Protein AF-A0A6I5WVP0-F1 (afdb_monomer_lite)

Foldseek 3Di:
DEEEEAEQPQAFPVDRVGGLQQQDFLLGGVSLLVLLLSVVLPHQEYEYADPDCDVNNVVSQVVSVLSNHHYYYDNFLLVLL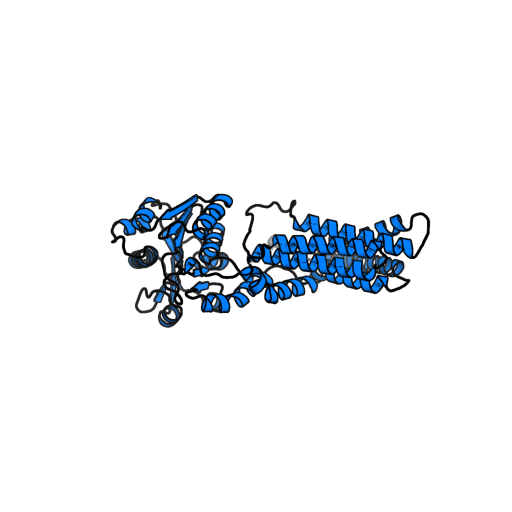VVFDQQYKYKYFARQKAAHSVLVCVFQPPHWEFEWEFPVVCVVLPFDDQDDGIGGLGITIDGSNLSNVSNVDDRPDDNRVVSVNSCVVVVTHYTYDDVVCVVQLNIGGRRHNVSSVVSRLSLLCVLLVPDQAQAPLSVVLSVCCSVCSVVCSNVVPQLVVLLVVLVVLLVVLLVCLVVVNLLSSLLSLLVSLSSNSNSVSSCVSVSPPPPDDDPPPPPNVVVLVVSLQSQLQSQLSLQCVLDVDDCSSVVSSVLSCLLVVLLVVLCVVVVPDRCNNHSSRSNNVSNVLSVLSVDSCSVVVSVVSSVVSVVVSVVVVVVVVPPDPPDPDPDDDDDDDDDDD

Structure (mmCIF, N/CA/C/O backbone):
data_AF-A0A6I5WVP0-F1
#
_entry.id   AF-A0A6I5WVP0-F1
#
loop_
_atom_site.group_PDB
_atom_site.id
_atom_site.type_symbol
_atom_site.label_atom_id
_atom_site.label_alt_id
_atom_site.label_comp_id
_atom_site.label_asym_id
_atom_site.label_entity_id
_atom_site.label_seq_id
_atom_site.pdbx_PDB_ins_code
_atom_site.Cartn_x
_atom_site.Cartn_y
_atom_site.Cartn_z
_atom_site.occupancy
_atom_site.B_iso_or_equiv
_atom_site.auth_seq_id
_atom_site.auth_comp_id
_atom_site.auth_asym_id
_atom_site.auth_atom_id
_atom_site.pdbx_PDB_model_num
ATOM 1 N N . MET A 1 1 ? -26.499 1.924 6.825 1.00 93.44 1 MET A N 1
ATOM 2 C CA . MET A 1 1 ? -25.214 2.556 6.434 1.00 93.44 1 MET A CA 1
ATOM 3 C C . MET A 1 1 ? -24.085 1.832 7.164 1.00 93.44 1 MET A C 1
ATOM 5 O O . MET A 1 1 ? -24.353 1.264 8.217 1.00 93.44 1 MET A O 1
ATOM 9 N N . ARG A 1 2 ? -22.856 1.800 6.628 1.00 95.81 2 ARG A N 1
ATOM 10 C CA . ARG A 1 2 ? -21.699 1.214 7.335 1.00 95.81 2 ARG A CA 1
ATOM 11 C C . ARG A 1 2 ? -20.909 2.282 8.081 1.00 95.81 2 ARG A C 1
ATOM 13 O O . ARG A 1 2 ? -20.538 3.299 7.494 1.00 95.81 2 ARG A O 1
ATOM 20 N N . VAL A 1 3 ? -20.646 2.021 9.354 1.00 97.69 3 VAL A N 1
ATOM 21 C CA . VAL A 1 3 ? -19.904 2.885 10.271 1.00 97.69 3 VAL A CA 1
ATOM 22 C C . VAL A 1 3 ? -18.664 2.140 10.746 1.00 97.69 3 VAL A C 1
ATOM 24 O O . VAL A 1 3 ? -18.764 0.982 11.140 1.00 97.69 3 VAL A O 1
ATOM 27 N N . ALA A 1 4 ? -17.508 2.793 10.734 1.00 97.81 4 ALA A N 1
ATOM 28 C CA . ALA A 1 4 ? -16.299 2.280 11.366 1.00 97.81 4 ALA A CA 1
ATOM 29 C C . ALA A 1 4 ? -16.059 2.971 12.710 1.00 97.81 4 ALA A C 1
ATOM 31 O O . ALA A 1 4 ? -16.216 4.187 12.808 1.00 97.81 4 ALA A O 1
ATOM 32 N N . LEU A 1 5 ? -15.649 2.205 13.716 1.00 97.94 5 LEU A N 1
ATOM 33 C CA . LEU A 1 5 ? -15.142 2.690 14.993 1.00 97.94 5 LEU A CA 1
ATOM 34 C C . LEU A 1 5 ? -13.651 2.365 15.080 1.00 97.94 5 LEU A C 1
ATOM 36 O O . LEU A 1 5 ? -13.268 1.192 15.078 1.00 97.94 5 LEU A O 1
ATOM 40 N N . LEU A 1 6 ? -12.837 3.414 15.130 1.00 97.31 6 LEU A N 1
ATOM 41 C CA . LEU A 1 6 ? -11.384 3.365 15.282 1.00 97.31 6 LEU A CA 1
ATOM 42 C C . LEU A 1 6 ? -11.000 3.883 16.670 1.00 97.31 6 LEU A C 1
ATOM 44 O O . LEU A 1 6 ? -11.773 4.625 17.274 1.00 97.31 6 LEU A O 1
ATOM 48 N N . SER A 1 7 ? -9.816 3.527 17.165 1.00 95.44 7 SER A N 1
ATOM 49 C CA . SER A 1 7 ? -9.331 3.959 18.481 1.00 95.44 7 SER A CA 1
ATOM 50 C C . SER A 1 7 ? -7.871 4.384 18.440 1.00 95.44 7 SER A C 1
ATOM 52 O O . SER A 1 7 ? -7.063 3.780 17.737 1.00 95.44 7 SER A O 1
ATOM 54 N N . THR A 1 8 ? -7.566 5.419 19.219 1.00 94.94 8 THR A N 1
ATOM 55 C CA . THR A 1 8 ? -6.221 5.859 19.600 1.00 94.94 8 THR A CA 1
ATOM 56 C C . THR A 1 8 ? -6.177 6.160 21.106 1.00 94.94 8 THR A C 1
ATOM 58 O O . THR A 1 8 ? -5.589 7.159 21.513 1.00 94.94 8 THR A O 1
ATOM 61 N N . LEU A 1 9 ? -6.884 5.369 21.919 1.00 92.00 9 LEU A N 1
ATOM 62 C CA . LEU A 1 9 ? -6.968 5.526 23.378 1.00 92.00 9 LEU A CA 1
ATOM 63 C C . LEU A 1 9 ? -5.981 4.622 24.119 1.00 92.00 9 LEU A C 1
ATOM 65 O O . LEU A 1 9 ? -5.554 4.943 25.224 1.00 92.00 9 LEU A O 1
ATOM 69 N N . GLU A 1 10 ? -5.634 3.463 23.552 1.00 91.69 10 GLU A N 1
ATOM 70 C CA . GLU A 1 10 ? -4.751 2.534 24.250 1.00 91.69 10 GLU A CA 1
ATOM 71 C C . GLU A 1 10 ? -3.298 3.002 24.160 1.00 91.69 10 GLU A C 1
ATOM 73 O O . GLU A 1 10 ? -2.837 3.333 23.067 1.00 91.69 10 GLU A O 1
ATOM 78 N N . PRO A 1 11 ? -2.533 2.980 25.262 1.00 91.56 11 PRO A N 1
ATOM 79 C CA . PRO A 1 11 ? -1.112 3.283 25.211 1.00 91.56 11 PRO A CA 1
ATOM 80 C C . PRO A 1 11 ? -0.329 2.204 24.449 1.00 91.56 11 PRO A C 1
ATOM 82 O O . PRO A 1 11 ? -0.696 1.017 24.414 1.00 91.56 11 PRO A O 1
ATOM 85 N N . SER A 1 12 ? 0.786 2.623 23.854 1.00 91.88 12 SER A N 1
ATOM 86 C CA . SER A 1 12 ? 1.823 1.728 23.353 1.00 91.88 12 SER A CA 1
ATOM 87 C C . SER A 1 12 ? 2.457 0.955 24.513 1.00 91.88 12 SER A C 1
ATOM 89 O O . SER A 1 12 ? 2.585 1.457 25.629 1.00 91.88 12 SER A O 1
ATOM 91 N N . ALA A 1 13 ? 2.878 -0.279 24.247 1.00 88.19 13 ALA A N 1
ATOM 92 C CA . ALA A 1 13 ? 3.563 -1.126 25.217 1.00 88.19 13 ALA A CA 1
ATOM 93 C C . ALA A 1 13 ? 4.951 -0.584 25.604 1.00 88.19 13 ALA A C 1
ATOM 95 O O . ALA A 1 13 ? 5.424 -0.874 26.701 1.00 88.19 13 ALA A O 1
ATOM 96 N N . ASP A 1 14 ? 5.583 0.195 24.719 1.00 86.25 14 ASP A N 1
ATOM 97 C CA . ASP A 1 14 ? 6.927 0.750 24.935 1.00 86.25 14 ASP A CA 1
ATOM 98 C C . ASP A 1 14 ? 6.891 2.140 25.602 1.00 86.25 14 ASP A C 1
ATOM 100 O O . ASP A 1 14 ? 7.826 2.509 26.310 1.00 86.25 14 ASP A O 1
ATOM 104 N N . ASP A 1 15 ? 5.818 2.910 25.385 1.00 86.69 15 ASP A N 1
ATOM 105 C CA . ASP A 1 15 ? 5.655 4.273 25.901 1.00 86.69 15 ASP A CA 1
ATOM 106 C C . ASP A 1 15 ? 4.179 4.591 26.178 1.00 86.69 15 ASP A C 1
ATOM 108 O O . ASP A 1 15 ? 3.358 4.668 25.262 1.00 86.69 15 ASP A O 1
ATOM 112 N N . ALA A 1 16 ? 3.857 4.842 27.448 1.00 85.19 16 ALA A N 1
ATOM 113 C CA . ALA A 1 16 ? 2.502 5.159 27.886 1.00 85.19 16 ALA A CA 1
ATOM 114 C C . ALA A 1 16 ? 1.978 6.503 27.351 1.00 85.19 16 ALA A C 1
ATOM 116 O O . ALA A 1 16 ? 0.766 6.702 27.317 1.00 85.19 16 ALA A O 1
ATOM 117 N N . ALA A 1 17 ? 2.860 7.421 26.941 1.00 84.88 17 ALA A N 1
ATOM 118 C CA . ALA A 1 17 ? 2.462 8.708 26.374 1.00 84.88 17 ALA A CA 1
ATOM 119 C C . ALA A 1 17 ? 2.071 8.613 24.892 1.00 84.88 17 ALA A C 1
ATOM 121 O O . ALA A 1 17 ? 1.370 9.489 24.382 1.00 84.88 17 ALA A O 1
ATOM 122 N N . THR A 1 18 ? 2.513 7.562 24.198 1.00 86.56 18 THR A N 1
ATOM 123 C CA . THR A 1 18 ? 2.248 7.367 22.774 1.00 86.56 18 THR A CA 1
ATOM 124 C C . THR A 1 18 ? 1.044 6.443 22.593 1.00 86.56 18 THR A C 1
ATOM 126 O O . THR A 1 18 ? 1.124 5.267 22.955 1.00 86.56 18 THR A O 1
ATOM 129 N N . PRO A 1 19 ? -0.064 6.907 21.990 1.00 91.81 19 PRO A N 1
ATOM 130 C CA . PRO A 1 19 ? -1.186 6.032 21.691 1.00 91.81 19 PRO A CA 1
ATOM 131 C C . PRO A 1 19 ? -0.807 4.976 20.652 1.00 91.81 19 PRO A C 1
ATOM 133 O O . PRO A 1 19 ? -0.180 5.272 19.632 1.00 91.81 19 PRO A O 1
ATOM 136 N N . ARG A 1 20 ? -1.238 3.738 20.881 1.00 92.69 20 ARG A N 1
ATOM 137 C CA . ARG A 1 20 ? -0.937 2.571 20.052 1.00 92.69 20 ARG A CA 1
ATOM 138 C C . ARG A 1 20 ? -1.386 2.764 18.607 1.00 92.69 20 ARG A C 1
ATOM 140 O O . ARG A 1 20 ? -0.621 2.474 17.693 1.00 92.69 20 ARG A O 1
ATOM 147 N N . GLY A 1 21 ? -2.572 3.323 18.382 1.00 91.06 21 GLY A N 1
ATOM 148 C CA . GLY A 1 21 ? -3.085 3.609 17.044 1.00 91.06 21 GLY A CA 1
ATOM 149 C C . GLY A 1 21 ? -2.209 4.581 16.247 1.00 91.06 21 GLY A C 1
ATOM 150 O O . GLY A 1 21 ? -2.272 4.585 15.017 1.00 91.06 21 GLY A O 1
ATOM 151 N N . LEU A 1 22 ? -1.352 5.361 16.918 1.00 92.19 22 LEU A N 1
ATOM 152 C CA . LEU A 1 22 ? -0.423 6.305 16.293 1.00 92.19 22 LEU A CA 1
ATOM 153 C C . LEU A 1 22 ? 0.964 5.710 15.995 1.00 92.19 22 LEU A C 1
ATOM 155 O O . LEU A 1 22 ? 1.767 6.377 15.338 1.00 92.19 22 LEU A O 1
ATOM 159 N N . LEU A 1 23 ? 1.245 4.465 16.405 1.00 92.38 23 LEU A N 1
ATOM 160 C CA . LEU A 1 23 ? 2.463 3.753 16.001 1.00 92.38 23 LEU A CA 1
ATOM 161 C C . LEU A 1 23 ? 2.543 3.656 14.475 1.00 92.38 23 LEU A C 1
ATOM 163 O O . LEU A 1 23 ? 1.519 3.559 13.792 1.00 92.38 23 LEU A O 1
ATOM 167 N N . ARG A 1 24 ? 3.761 3.686 13.928 1.00 89.25 24 ARG A N 1
ATOM 168 C CA . ARG A 1 24 ? 3.980 3.782 12.481 1.00 89.25 24 ARG A CA 1
ATOM 169 C C . ARG A 1 24 ? 4.336 2.438 11.861 1.00 89.25 24 ARG A C 1
ATOM 171 O O . ARG A 1 24 ? 5.257 1.763 12.296 1.00 89.25 24 ARG A O 1
ATOM 178 N N . LEU A 1 25 ? 3.652 2.106 10.772 1.00 87.38 25 LEU A N 1
ATOM 179 C CA . LEU A 1 25 ? 3.958 0.975 9.900 1.00 87.38 25 LEU A CA 1
ATOM 180 C C . LEU A 1 25 ? 4.004 1.483 8.457 1.00 87.38 25 LEU A C 1
ATOM 182 O O . LEU A 1 25 ? 3.025 2.056 7.975 1.00 87.38 25 LEU A O 1
ATOM 186 N N . GLY A 1 26 ? 5.125 1.318 7.752 1.00 79.12 26 GLY A N 1
ATOM 187 C CA . GLY A 1 26 ? 5.235 1.796 6.372 1.00 79.12 26 GLY A CA 1
ATOM 188 C C . GLY A 1 26 ? 5.100 3.320 6.252 1.00 79.12 26 GLY A C 1
ATOM 189 O O . GLY A 1 26 ? 4.499 3.820 5.301 1.00 79.12 26 GLY A O 1
ATOM 190 N N . GLY A 1 27 ? 5.602 4.067 7.241 1.00 78.75 27 GLY A N 1
ATOM 191 C CA . GLY A 1 27 ? 5.575 5.535 7.270 1.00 78.75 27 GLY A CA 1
ATOM 192 C C . GLY A 1 27 ? 4.222 6.188 7.581 1.00 78.75 27 GLY A C 1
ATOM 193 O O . GLY A 1 27 ? 4.155 7.418 7.610 1.00 78.75 27 GLY A O 1
ATOM 194 N N . ARG A 1 28 ? 3.159 5.414 7.839 1.00 84.56 28 ARG A N 1
ATOM 195 C CA . ARG A 1 28 ? 1.844 5.915 8.285 1.00 84.56 28 ARG A CA 1
ATOM 196 C C . ARG A 1 28 ? 1.437 5.300 9.617 1.00 84.56 28 ARG A C 1
ATOM 198 O O . ARG A 1 28 ? 1.885 4.204 9.946 1.00 84.56 28 ARG A O 1
ATOM 205 N N . SER A 1 29 ? 0.597 6.004 10.371 1.00 90.81 29 SER A N 1
ATOM 206 C CA . SER A 1 29 ? 0.031 5.483 11.616 1.00 90.81 29 SER A CA 1
ATOM 207 C C . SER A 1 29 ? -0.859 4.258 11.365 1.00 90.81 29 SER A C 1
ATOM 209 O O . SER A 1 29 ? -1.493 4.138 10.311 1.00 90.81 29 SER A O 1
ATOM 211 N N . ILE A 1 30 ? -0.934 3.337 12.327 1.00 93.31 30 ILE A N 1
ATOM 212 C CA . ILE A 1 30 ? -1.810 2.158 12.240 1.00 93.31 30 ILE A CA 1
ATOM 213 C C . ILE A 1 30 ? -3.267 2.575 12.041 1.00 93.31 30 ILE A C 1
ATOM 215 O O . ILE A 1 30 ? -3.955 2.011 11.191 1.00 93.31 30 ILE A O 1
ATOM 219 N N . VAL A 1 31 ? -3.732 3.601 12.752 1.00 94.50 31 VAL A N 1
ATOM 220 C CA . VAL A 1 31 ? -5.098 4.116 12.612 1.00 94.50 31 VAL A CA 1
ATOM 221 C C . VAL A 1 31 ? -5.376 4.627 11.190 1.00 94.50 31 VAL A C 1
ATOM 223 O O . VAL A 1 31 ? -6.489 4.482 10.685 1.00 94.50 31 VAL A O 1
ATOM 226 N N . HIS A 1 32 ? -4.363 5.126 10.472 1.00 92.25 32 HIS A N 1
ATOM 227 C CA . HIS A 1 32 ? -4.503 5.477 9.059 1.00 92.25 32 HIS A CA 1
ATOM 228 C C . HIS A 1 32 ? -4.671 4.234 8.169 1.00 92.25 32 HIS A C 1
ATOM 230 O O . HIS A 1 32 ? -5.450 4.260 7.209 1.00 92.25 32 HIS A O 1
ATOM 236 N N . HIS A 1 33 ? -3.981 3.130 8.472 1.00 90.81 33 HIS A N 1
ATOM 237 C CA . HIS A 1 33 ? -4.212 1.849 7.791 1.00 90.81 33 HIS A CA 1
ATOM 238 C C . HIS A 1 33 ? -5.616 1.310 8.075 1.00 90.81 33 HIS A C 1
ATOM 240 O O . HIS A 1 33 ? -6.294 0.851 7.155 1.00 90.81 33 HIS A O 1
ATOM 246 N N . GLN A 1 34 ? -6.096 1.432 9.313 1.00 94.94 34 GLN A N 1
ATOM 247 C CA . GLN A 1 34 ? -7.457 1.044 9.690 1.00 94.94 34 GLN A CA 1
ATOM 248 C C . GLN A 1 34 ? -8.522 1.907 9.006 1.00 94.94 34 GLN A C 1
ATOM 250 O O . GLN A 1 34 ? -9.534 1.377 8.545 1.00 94.94 34 GLN A O 1
ATOM 255 N N . LEU A 1 35 ? -8.287 3.215 8.866 1.00 94.81 35 LEU A N 1
ATOM 256 C CA . LEU A 1 35 ? -9.143 4.111 8.090 1.00 94.81 35 LEU A CA 1
ATOM 257 C C . LEU A 1 35 ? -9.207 3.669 6.625 1.00 94.81 35 LEU A C 1
ATOM 259 O O . LEU A 1 35 ? -10.295 3.492 6.080 1.00 94.81 35 LEU A O 1
ATOM 263 N N . ALA A 1 36 ? -8.054 3.434 5.995 1.00 90.38 36 ALA A N 1
ATOM 264 C CA . ALA A 1 36 ? -8.000 2.966 4.613 1.00 90.38 36 ALA A CA 1
ATOM 265 C C . ALA A 1 36 ? -8.739 1.628 4.438 1.00 90.38 36 ALA A C 1
ATOM 267 O O . ALA A 1 36 ? -9.481 1.452 3.468 1.00 90.38 36 ALA A O 1
ATOM 268 N N . ALA A 1 37 ? -8.595 0.709 5.397 1.00 91.25 37 ALA A N 1
ATOM 269 C CA . ALA A 1 37 ? -9.306 -0.560 5.378 1.00 91.25 37 ALA A CA 1
ATOM 270 C C . ALA A 1 37 ? -10.821 -0.386 5.550 1.00 91.25 37 ALA A C 1
ATOM 272 O O . ALA A 1 37 ? -11.601 -0.994 4.819 1.00 91.25 37 ALA A O 1
ATOM 273 N N . SER A 1 38 ? -11.242 0.498 6.452 1.00 94.69 38 SER A N 1
ATOM 274 C CA . SER A 1 38 ? -12.649 0.833 6.692 1.00 94.69 38 SER A CA 1
ATOM 275 C C . SER A 1 38 ? -13.325 1.405 5.446 1.00 94.69 38 SER A C 1
ATOM 277 O O . SER A 1 38 ? -14.414 0.968 5.070 1.00 94.69 38 SER A O 1
ATOM 279 N N . LEU A 1 39 ? -12.654 2.331 4.757 1.00 92.75 39 LEU A N 1
ATOM 280 C CA . LEU A 1 39 ? -13.130 2.912 3.501 1.00 92.75 39 LEU A CA 1
ATOM 281 C C . LEU A 1 39 ? -13.209 1.857 2.389 1.00 92.75 39 LEU A C 1
ATOM 283 O O . LEU A 1 39 ? -14.201 1.793 1.667 1.00 92.75 39 LEU A O 1
ATOM 287 N N . ALA A 1 40 ? -12.213 0.968 2.286 1.00 89.44 40 ALA A N 1
ATOM 288 C CA . ALA A 1 40 ? -12.233 -0.142 1.330 1.00 89.44 40 ALA A CA 1
ATOM 289 C C . ALA A 1 40 ? -13.368 -1.150 1.601 1.00 89.44 40 ALA A C 1
ATOM 291 O O . ALA A 1 40 ? -13.872 -1.778 0.671 1.00 89.44 40 ALA A O 1
ATOM 292 N N . LEU A 1 41 ? -13.803 -1.278 2.858 1.00 91.31 41 LEU A N 1
ATOM 293 C CA . LEU A 1 41 ? -14.969 -2.066 3.269 1.00 91.31 41 LEU A CA 1
ATOM 294 C C . LEU A 1 41 ? -16.302 -1.316 3.074 1.00 91.31 41 LEU A C 1
ATOM 296 O O . LEU A 1 41 ? -17.365 -1.855 3.397 1.00 91.31 41 LEU A O 1
ATOM 300 N N . GLY A 1 42 ? -16.270 -0.102 2.518 1.00 91.19 42 GLY A N 1
ATOM 301 C CA . GLY A 1 42 ? -17.446 0.704 2.202 1.00 91.19 42 GLY A CA 1
ATOM 302 C C . GLY A 1 42 ? -18.054 1.416 3.408 1.00 91.19 42 GLY A C 1
ATOM 303 O O . GLY A 1 42 ? -19.268 1.595 3.442 1.00 91.19 42 GLY A O 1
ATOM 304 N N . CYS A 1 43 ? -17.256 1.767 4.421 1.00 95.12 43 CYS A N 1
ATOM 305 C CA . CYS A 1 43 ? -17.732 2.607 5.521 1.00 95.12 43 CYS A CA 1
ATOM 306 C C . CYS A 1 43 ? -17.910 4.056 5.046 1.00 95.12 43 CYS A C 1
ATOM 308 O O . CYS A 1 43 ? -16.974 4.663 4.533 1.00 95.12 43 CYS A O 1
ATOM 310 N N . GLU A 1 44 ? -19.104 4.610 5.250 1.00 95.56 44 GLU A N 1
ATOM 311 C CA . GLU A 1 44 ? -19.479 5.984 4.863 1.00 95.56 44 GLU A CA 1
ATOM 312 C C . GLU A 1 44 ? -19.330 6.971 6.034 1.00 95.56 44 GLU A C 1
ATOM 314 O O . GLU A 1 44 ? -19.312 8.195 5.866 1.00 95.56 44 GLU A O 1
ATOM 319 N N . ARG A 1 45 ? -19.222 6.436 7.252 1.00 97.00 45 ARG A N 1
ATOM 320 C CA . ARG A 1 45 ? -18.958 7.192 8.474 1.00 97.00 45 ARG A CA 1
ATOM 321 C C . ARG A 1 45 ? -17.851 6.528 9.268 1.00 97.00 45 ARG A C 1
ATOM 323 O O . ARG A 1 45 ? -17.838 5.309 9.421 1.00 97.00 45 ARG A O 1
ATOM 330 N N . VAL A 1 46 ? -16.963 7.343 9.811 1.00 97.75 46 VAL A N 1
ATOM 331 C CA . VAL A 1 46 ? -15.878 6.923 10.688 1.00 97.75 46 VAL A CA 1
ATOM 332 C C . VAL A 1 46 ? -15.992 7.694 11.996 1.00 97.75 46 VAL A C 1
ATOM 334 O O . VAL A 1 46 ? -16.070 8.921 12.000 1.00 97.75 46 VAL A O 1
ATOM 337 N N . ILE A 1 47 ? -16.019 6.961 13.100 1.00 97.56 47 ILE A N 1
ATOM 338 C CA . ILE A 1 47 ? -15.964 7.484 14.459 1.00 97.56 47 ILE A CA 1
ATOM 339 C C . ILE A 1 47 ? -14.588 7.110 15.008 1.00 97.56 47 ILE A C 1
ATOM 341 O O . ILE A 1 47 ? -14.230 5.934 15.031 1.00 97.56 47 ILE A O 1
ATOM 345 N N . CYS A 1 48 ? -13.804 8.099 15.416 1.00 97.00 48 CYS A N 1
ATOM 346 C CA . CYS A 1 48 ? -12.484 7.902 16.000 1.00 97.00 48 CYS A CA 1
ATOM 347 C C . CYS A 1 48 ? -12.537 8.188 17.499 1.00 97.00 48 CYS A C 1
ATOM 349 O O . CYS A 1 48 ? -12.890 9.295 17.911 1.00 97.00 48 CYS A O 1
ATOM 351 N N . LEU A 1 49 ? -12.172 7.188 18.298 1.00 96.25 49 LEU A N 1
ATOM 352 C CA . LEU A 1 49 ? -12.004 7.311 19.735 1.00 96.25 49 LEU A CA 1
ATOM 353 C C . LEU A 1 49 ? -10.644 7.927 20.048 1.00 96.25 49 LEU A C 1
ATOM 355 O O . LEU A 1 49 ? -9.622 7.294 19.791 1.00 96.25 49 LEU A O 1
ATOM 359 N N . ALA A 1 50 ? -10.631 9.156 20.558 1.00 93.62 50 ALA A N 1
ATOM 360 C CA . ALA A 1 50 ? -9.405 9.873 20.900 1.00 93.62 50 ALA A CA 1
ATOM 361 C C . ALA A 1 50 ? -9.646 10.886 22.029 1.00 93.62 50 ALA A C 1
ATOM 363 O O . ALA A 1 50 ? -10.692 11.535 22.064 1.00 93.62 50 ALA A O 1
ATOM 364 N N . ASP A 1 51 ? -8.640 11.091 22.885 1.00 87.38 51 ASP A N 1
ATOM 365 C CA . ASP A 1 51 ? -8.669 12.084 23.976 1.00 87.38 51 ASP A CA 1
ATOM 366 C C . ASP A 1 51 ? -8.576 13.541 23.480 1.00 87.38 51 ASP A C 1
ATOM 368 O O . ASP A 1 51 ? -8.697 14.495 24.248 1.00 87.38 51 ASP A O 1
ATOM 372 N N . GLY A 1 52 ? -8.363 13.738 22.178 1.00 85.25 52 GLY A N 1
ATOM 373 C CA . GLY A 1 52 ? -8.292 15.052 21.559 1.00 85.25 52 GLY A CA 1
ATOM 374 C C . GLY A 1 52 ? -8.125 14.985 20.045 1.00 85.25 52 GLY A C 1
ATOM 375 O O . GLY A 1 52 ? -8.314 13.948 19.413 1.00 85.25 52 GLY A O 1
ATOM 376 N N . LEU A 1 53 ? -7.738 16.120 19.461 1.00 85.25 53 LEU A N 1
ATOM 377 C CA . LEU A 1 53 ? -7.488 16.289 18.027 1.00 85.25 53 LEU A CA 1
ATOM 378 C C . LEU A 1 53 ? -5.997 16.574 17.769 1.00 85.25 53 LEU A C 1
ATOM 380 O O . LEU A 1 53 ? -5.647 17.680 17.348 1.00 85.25 53 LEU A O 1
ATOM 384 N N . PRO A 1 54 ? -5.082 15.620 18.037 1.00 85.44 54 PRO A N 1
ATOM 385 C CA . PRO A 1 54 ? -3.694 15.778 17.625 1.00 85.44 54 PRO A CA 1
ATOM 386 C C . PRO A 1 54 ? -3.608 15.858 16.093 1.00 85.44 54 PRO A C 1
ATOM 388 O O . PRO A 1 54 ? -4.504 15.401 15.378 1.00 85.44 54 PRO A O 1
ATOM 391 N N . GLY A 1 55 ? -2.505 16.405 15.573 1.00 87.06 55 GLY A N 1
ATOM 392 C CA . GLY A 1 55 ? -2.328 16.626 14.130 1.00 87.06 55 GLY A CA 1
ATOM 393 C C . GLY A 1 55 ? -2.566 15.378 13.267 1.00 87.06 55 GLY A C 1
ATOM 394 O O . GLY A 1 55 ? -3.125 15.485 12.177 1.00 87.06 55 GLY A O 1
ATOM 395 N N . GLU A 1 56 ? -2.228 14.189 13.774 1.00 87.38 56 GLU A N 1
ATOM 396 C CA . GLU A 1 56 ? -2.498 12.922 13.086 1.00 87.38 56 GLU A CA 1
ATOM 397 C C . GLU A 1 56 ? -4.009 12.644 12.969 1.00 87.38 56 GLU A C 1
ATOM 399 O O . GLU A 1 56 ? -4.471 12.280 11.894 1.00 87.38 56 GLU A O 1
ATOM 404 N N . VAL A 1 57 ? -4.819 12.901 14.000 1.00 90.31 57 VAL A N 1
ATOM 405 C CA . VAL A 1 57 ? -6.281 12.709 13.935 1.00 90.31 57 VAL A CA 1
ATOM 406 C C . VAL A 1 57 ? -6.936 13.715 12.981 1.00 90.31 57 VAL A C 1
ATOM 408 O O . VAL A 1 57 ? -7.832 13.349 12.222 1.00 90.31 57 VAL A O 1
ATOM 411 N N . ILE A 1 58 ? -6.441 14.955 12.927 1.00 91.75 58 ILE A N 1
ATOM 412 C CA . ILE A 1 58 ? -6.877 15.947 11.923 1.00 91.75 58 ILE A CA 1
ATOM 413 C C . ILE A 1 58 ? -6.548 15.451 10.505 1.00 91.75 58 ILE A C 1
ATOM 415 O O . ILE A 1 58 ? -7.349 15.578 9.577 1.00 91.75 58 ILE A O 1
ATOM 419 N N . SER A 1 59 ? -5.380 14.829 10.324 1.00 90.06 59 SER A N 1
ATOM 420 C CA . SER A 1 59 ? -4.999 14.239 9.039 1.00 90.06 59 SER A CA 1
ATOM 421 C C . SER A 1 59 ? -5.933 13.095 8.616 1.00 90.06 59 SER A C 1
ATOM 423 O O . SER A 1 59 ? -6.280 13.003 7.434 1.00 90.06 59 SER A O 1
ATOM 425 N N . LEU A 1 60 ? -6.407 12.283 9.573 1.00 91.06 60 LEU A N 1
ATOM 426 C CA . LEU A 1 60 ? -7.398 11.228 9.336 1.00 91.06 60 LEU A CA 1
ATOM 427 C C . LEU A 1 60 ? -8.736 11.817 8.900 1.00 91.06 60 LEU A C 1
ATOM 429 O O . LEU A 1 60 ? -9.330 11.312 7.949 1.00 91.06 60 LEU A O 1
ATOM 433 N N . GLN A 1 61 ? -9.177 12.901 9.545 1.00 92.75 61 GLN A N 1
ATOM 434 C CA . GLN A 1 61 ? -10.396 13.607 9.162 1.00 92.75 61 GLN A CA 1
ATOM 435 C C . GLN A 1 61 ? -10.335 14.034 7.693 1.00 92.75 61 GLN A C 1
ATOM 437 O O . GLN A 1 61 ? -11.187 13.643 6.896 1.00 92.75 61 GLN A O 1
ATOM 442 N N . HIS A 1 62 ? -9.280 14.750 7.298 1.00 90.94 62 HIS A N 1
ATOM 443 C CA . HIS A 1 62 ? -9.110 15.171 5.907 1.00 90.94 62 HIS A CA 1
ATOM 444 C C . HIS A 1 62 ? -8.963 13.993 4.936 1.00 90.94 62 HIS A C 1
ATOM 446 O O . HIS A 1 62 ? -9.332 14.104 3.767 1.00 90.94 62 HIS A O 1
ATOM 452 N N . ALA A 1 63 ? -8.389 12.867 5.366 1.00 87.00 63 ALA A N 1
ATOM 453 C CA . ALA A 1 63 ? -8.307 11.662 4.544 1.00 87.00 63 ALA A CA 1
ATOM 454 C C . ALA A 1 63 ? -9.681 11.010 4.327 1.00 87.00 63 ALA A C 1
ATOM 456 O O . ALA A 1 63 ? -9.998 10.642 3.196 1.00 87.00 63 ALA A O 1
ATOM 457 N N . ALA A 1 64 ? -10.505 10.919 5.371 1.00 90.38 64 ALA A N 1
ATOM 458 C CA . ALA A 1 64 ? -11.866 10.399 5.292 1.00 90.38 64 ALA A CA 1
ATOM 459 C C . ALA A 1 64 ? -12.769 11.291 4.422 1.00 90.38 64 ALA A C 1
ATOM 461 O O . ALA A 1 64 ? -13.437 10.793 3.517 1.00 90.38 64 ALA A O 1
ATOM 462 N N . GLU A 1 65 ? -12.719 12.610 4.626 1.00 91.12 65 GLU A N 1
ATOM 463 C CA . GLU A 1 65 ? -13.523 13.585 3.877 1.00 91.12 65 GLU A CA 1
ATOM 464 C C . GLU A 1 65 ? -13.169 13.598 2.385 1.00 91.12 65 GLU A C 1
ATOM 466 O O . GLU A 1 65 ? -14.060 13.604 1.535 1.00 91.12 65 GLU A O 1
ATOM 471 N N . ARG A 1 66 ? -11.876 13.512 2.037 1.00 87.31 66 ARG A N 1
ATOM 472 C CA . ARG A 1 66 ? -11.434 13.362 0.637 1.00 87.31 66 ARG A CA 1
ATOM 473 C C . ARG A 1 66 ? -11.953 12.083 -0.017 1.00 87.31 66 ARG A C 1
ATOM 475 O O . ARG A 1 66 ? -12.117 12.057 -1.233 1.00 87.31 66 ARG A O 1
ATOM 482 N N . ALA A 1 67 ? -12.195 11.036 0.767 1.00 82.69 67 ALA A N 1
ATOM 483 C CA . ALA A 1 67 ? -12.789 9.789 0.298 1.00 82.69 67 ALA A CA 1
ATOM 484 C C . ALA A 1 67 ? -14.332 9.821 0.279 1.00 82.69 67 ALA A C 1
ATOM 486 O O . ALA A 1 67 ? -14.951 8.817 -0.066 1.00 82.69 67 ALA A O 1
ATOM 487 N N . GLY A 1 68 ? -14.956 10.950 0.637 1.00 87.75 68 GLY A N 1
ATOM 488 C CA . GLY A 1 68 ? -16.409 11.113 0.681 1.00 87.75 68 GLY A CA 1
ATOM 489 C C . GLY A 1 68 ? -17.076 10.545 1.937 1.00 87.75 68 GLY A C 1
ATOM 490 O O . GLY A 1 68 ? -18.302 10.472 1.981 1.00 87.75 68 GLY A O 1
ATOM 491 N N . ALA A 1 69 ? -16.303 10.148 2.953 1.00 92.94 69 ALA A N 1
ATOM 492 C CA . ALA A 1 69 ? -16.827 9.661 4.224 1.00 92.94 69 ALA A CA 1
ATOM 493 C C . ALA A 1 69 ? -16.901 10.784 5.268 1.00 92.94 69 ALA A C 1
ATOM 495 O O . ALA A 1 69 ? -16.047 11.668 5.327 1.00 92.94 69 ALA A O 1
ATOM 496 N N . SER A 1 70 ? -17.909 10.721 6.138 1.00 96.12 70 SER A N 1
ATOM 497 C CA . SER A 1 70 ? -17.992 11.599 7.313 1.00 96.12 70 SER A CA 1
ATOM 498 C C . SER A 1 70 ? -17.057 11.115 8.425 1.00 96.12 70 SER A C 1
ATOM 500 O O . SER A 1 70 ? -16.954 9.910 8.657 1.00 96.12 70 SER A O 1
ATOM 502 N N . PHE A 1 71 ? -16.399 12.035 9.131 1.00 96.19 71 PHE A N 1
ATOM 503 C CA . PHE A 1 71 ? -15.476 11.717 10.224 1.00 96.19 71 PHE A CA 1
ATOM 504 C C . PHE A 1 71 ? -15.867 12.467 11.496 1.00 96.19 71 PHE A C 1
ATOM 506 O O . PHE A 1 71 ? -16.173 13.657 11.447 1.00 96.19 71 PHE A O 1
ATOM 513 N N . GLN A 1 72 ? -15.884 11.770 12.629 1.00 95.69 72 GLN A N 1
ATOM 514 C CA . GLN A 1 72 ? -16.233 12.341 13.928 1.00 95.69 72 GLN A CA 1
ATOM 515 C C . GLN A 1 72 ? -15.287 11.818 15.001 1.00 95.69 72 GLN A C 1
ATOM 517 O O . GLN A 1 72 ? -14.937 10.640 14.997 1.00 95.69 72 GLN A O 1
ATOM 522 N N . VAL A 1 73 ? -14.892 12.689 15.924 1.00 95.56 73 VAL A N 1
ATOM 523 C CA . VAL A 1 73 ? -14.001 12.348 17.037 1.00 95.56 73 VAL A CA 1
ATOM 524 C C . VAL A 1 73 ? -14.782 12.422 18.338 1.00 95.56 73 VAL A C 1
ATOM 526 O O . VAL A 1 73 ? -15.530 13.374 18.554 1.00 95.56 73 VAL A O 1
ATOM 529 N N . THR A 1 74 ? -14.612 11.427 19.202 1.00 93.94 74 THR A N 1
ATOM 530 C CA . THR A 1 74 ? -15.166 11.433 20.558 1.00 93.94 74 THR A CA 1
ATOM 531 C C . THR A 1 74 ? -14.267 10.651 21.507 1.00 93.94 74 THR A C 1
ATOM 533 O O . THR A 1 74 ? -13.656 9.683 21.087 1.00 93.94 74 THR A O 1
ATOM 536 N N . GLY A 1 75 ? -14.190 11.031 22.780 1.00 87.94 75 GLY A N 1
ATOM 537 C CA . GLY A 1 75 ? -13.541 10.215 23.817 1.00 87.94 75 GLY A CA 1
ATOM 538 C C . GLY A 1 75 ? -14.513 9.286 24.555 1.00 87.94 75 GLY A C 1
ATOM 539 O O . GLY A 1 75 ? -14.086 8.391 25.272 1.00 87.94 75 GLY A O 1
ATOM 540 N N . ASP A 1 76 ? -15.824 9.482 24.381 1.00 87.94 76 ASP A N 1
ATOM 541 C CA . ASP A 1 76 ? -16.855 8.851 25.212 1.00 87.94 76 ASP A CA 1
ATOM 542 C C . ASP A 1 76 ? -17.657 7.800 24.429 1.00 87.94 76 ASP A C 1
ATOM 544 O O . ASP A 1 76 ? -18.227 8.081 23.366 1.00 87.94 76 ASP A O 1
ATOM 548 N N . GLY A 1 77 ? -17.768 6.594 24.992 1.00 89.75 77 GLY A N 1
ATOM 549 C CA . GLY A 1 77 ? -18.612 5.518 24.471 1.00 89.75 77 GLY A CA 1
ATOM 550 C C . GLY A 1 77 ? -20.096 5.896 24.377 1.00 89.75 77 GLY A C 1
ATOM 551 O O . GLY A 1 77 ? -20.785 5.458 23.454 1.00 89.75 77 GLY A O 1
ATOM 552 N N . ARG A 1 78 ? -20.599 6.770 25.256 1.00 93.06 78 ARG A N 1
ATOM 553 C CA . ARG A 1 78 ? -21.989 7.254 25.196 1.00 93.06 78 ARG A CA 1
ATOM 554 C C . ARG A 1 78 ? -22.246 8.103 23.962 1.00 93.06 78 ARG A C 1
ATOM 556 O O . ARG A 1 78 ? -23.315 8.012 23.365 1.00 93.06 78 ARG A O 1
ATOM 563 N N . ALA A 1 79 ? -21.263 8.897 23.549 1.00 92.94 79 ALA A N 1
ATOM 564 C CA . ALA A 1 79 ? -21.353 9.641 22.302 1.00 92.94 79 ALA A CA 1
ATOM 565 C C . ALA A 1 79 ? -21.374 8.680 21.105 1.00 92.94 79 ALA A C 1
ATOM 567 O O . ALA A 1 79 ? -22.188 8.861 20.206 1.00 92.94 79 ALA A O 1
ATOM 568 N N . VAL A 1 80 ? -20.579 7.600 21.117 1.00 94.38 80 VAL A N 1
ATOM 569 C CA . VAL A 1 80 ? -20.645 6.563 20.066 1.00 94.38 80 VAL A CA 1
ATOM 570 C C . VAL A 1 80 ? -22.066 6.005 19.930 1.00 94.38 80 VAL A C 1
ATOM 572 O O . VAL A 1 80 ? -22.575 5.915 18.812 1.00 94.38 80 VAL A O 1
ATOM 575 N N . ALA A 1 81 ? -22.743 5.708 21.045 1.00 94.44 81 ALA A N 1
ATOM 576 C CA . ALA A 1 81 ? -24.129 5.230 21.039 1.00 94.44 81 ALA A CA 1
ATOM 577 C C . ALA A 1 81 ? -25.118 6.211 20.378 1.00 94.44 81 ALA A C 1
ATOM 579 O O . ALA A 1 81 ? -26.101 5.777 19.784 1.00 94.44 81 ALA A O 1
ATOM 580 N N . GLN A 1 82 ? -24.866 7.522 20.454 1.00 93.81 82 GLN A N 1
ATOM 581 C CA . GLN A 1 82 ? -25.709 8.554 19.832 1.00 93.81 82 GLN A CA 1
ATOM 582 C C . GLN A 1 82 ? -25.431 8.730 18.332 1.00 93.81 82 GLN A C 1
ATOM 584 O O . GLN A 1 82 ? -26.305 9.162 17.579 1.00 93.81 82 GLN A O 1
ATOM 589 N N . LEU A 1 83 ? -24.214 8.409 17.889 1.00 94.75 83 LEU A N 1
ATOM 590 C CA . LEU A 1 83 ? -23.759 8.599 16.509 1.00 94.75 83 LEU A CA 1
ATOM 591 C C . LEU A 1 83 ? -24.076 7.413 15.586 1.00 94.75 83 LEU A C 1
ATOM 593 O O . LEU A 1 83 ? -24.101 7.570 14.356 1.00 94.75 83 LEU A O 1
ATOM 597 N N . VAL A 1 84 ? -24.312 6.238 16.173 1.00 96.12 84 VAL A N 1
ATOM 598 C CA . VAL A 1 84 ? -24.645 4.991 15.477 1.00 96.12 84 VAL A CA 1
ATOM 599 C C . VAL A 1 84 ? -26.153 4.759 15.536 1.00 96.12 84 VAL A C 1
ATOM 601 O O . VAL A 1 84 ? -26.734 4.646 16.612 1.00 96.12 84 VAL A O 1
ATOM 604 N N . LYS A 1 85 ? -26.812 4.661 14.377 1.00 95.62 85 LYS A N 1
ATOM 605 C CA . LYS A 1 85 ? -28.252 4.374 14.320 1.00 95.62 85 LYS A CA 1
ATOM 606 C C . LYS A 1 85 ? -28.522 2.875 14.510 1.00 95.62 85 LYS A C 1
ATOM 608 O O . LYS A 1 85 ? -27.676 2.055 14.157 1.00 95.62 85 LYS A O 1
ATOM 613 N N . PRO A 1 86 ? -29.722 2.474 14.971 1.00 94.19 86 PRO A N 1
ATOM 614 C CA . PRO A 1 86 ? -30.065 1.059 15.142 1.00 94.19 86 PRO A CA 1
ATOM 615 C C . PRO A 1 86 ? -29.910 0.198 13.876 1.00 94.19 86 PRO A C 1
ATOM 617 O O . PRO A 1 86 ? -29.475 -0.952 13.979 1.00 94.19 86 PRO A O 1
ATOM 620 N N . ASP A 1 87 ? -30.219 0.778 12.710 1.00 94.44 87 ASP A N 1
ATOM 621 C CA . ASP A 1 87 ? -30.135 0.141 11.383 1.00 94.44 87 ASP A CA 1
ATOM 622 C C . ASP A 1 87 ? -28.743 0.241 10.736 1.00 94.44 87 ASP A C 1
ATOM 624 O O . ASP A 1 87 ? -28.525 -0.242 9.620 1.00 94.44 87 ASP A O 1
ATOM 628 N N . ASP A 1 88 ? -27.791 0.895 11.405 1.00 95.81 88 ASP A N 1
ATOM 629 C CA . ASP A 1 88 ? -26.418 0.950 10.926 1.00 95.81 88 ASP A CA 1
ATOM 630 C C . ASP A 1 88 ? -25.708 -0.387 11.143 1.00 95.81 88 ASP A C 1
ATOM 632 O O . ASP A 1 88 ? -26.095 -1.238 11.944 1.00 95.81 88 ASP A O 1
ATOM 636 N N . GLU A 1 89 ? -24.626 -0.572 10.406 1.00 96.31 89 GLU A N 1
ATOM 637 C CA . GLU A 1 89 ? -23.707 -1.680 10.573 1.00 96.31 89 GLU A CA 1
ATOM 638 C C . GLU A 1 89 ? -22.380 -1.135 11.080 1.00 96.31 89 GLU A C 1
ATOM 640 O O . GLU A 1 89 ? -21.742 -0.336 10.397 1.00 96.31 89 GLU A O 1
ATOM 645 N N . LEU A 1 90 ? -21.974 -1.558 12.275 1.00 97.44 90 LEU A N 1
ATOM 646 C CA . LEU A 1 90 ? -20.778 -1.063 12.940 1.00 97.44 90 LEU A CA 1
ATOM 647 C C . LEU A 1 90 ? -19.629 -2.062 12.784 1.00 97.44 90 LEU A C 1
ATOM 649 O O . LEU A 1 90 ? -19.732 -3.211 13.218 1.00 97.44 90 LEU A O 1
ATOM 653 N N . LEU A 1 91 ? -18.529 -1.614 12.183 1.00 97.62 91 LEU A N 1
ATOM 654 C CA . LEU A 1 91 ? -17.243 -2.298 12.190 1.00 97.62 91 LEU A CA 1
ATOM 655 C C . LEU A 1 91 ? -16.359 -1.676 13.268 1.00 97.62 91 LEU A C 1
ATOM 657 O O . LEU A 1 91 ? -16.040 -0.495 13.199 1.00 97.62 91 LEU A O 1
ATOM 661 N N . VAL A 1 92 ? -15.954 -2.467 14.251 1.00 97.69 92 VAL A N 1
ATOM 662 C CA . VAL A 1 92 ? -15.114 -2.033 15.368 1.00 97.69 92 VAL A CA 1
ATOM 663 C C . VAL A 1 92 ? -13.733 -2.640 15.210 1.00 97.69 92 VAL A C 1
ATOM 665 O O . VAL A 1 92 ? -13.608 -3.867 15.171 1.00 97.69 92 VAL A O 1
ATOM 668 N N . PHE A 1 93 ? -12.717 -1.785 15.138 1.00 97.75 93 PHE A N 1
ATOM 669 C CA . PHE A 1 93 ? -11.313 -2.175 15.093 1.00 97.75 93 PHE A CA 1
ATOM 670 C C . PHE A 1 93 ? -10.686 -1.991 16.475 1.00 97.75 93 PHE A C 1
ATOM 672 O O . PHE A 1 93 ? -10.844 -0.944 17.101 1.00 97.75 93 PHE A O 1
ATOM 679 N N . ALA A 1 94 ? -9.953 -2.999 16.940 1.00 96.25 94 ALA A N 1
ATOM 680 C CA . ALA A 1 94 ? -9.096 -2.872 18.106 1.00 96.25 94 ALA A CA 1
ATOM 681 C C . ALA A 1 94 ? -7.956 -1.894 17.833 1.00 96.25 94 ALA A C 1
ATOM 683 O O . ALA A 1 94 ? -7.434 -1.810 16.716 1.00 96.25 94 ALA A O 1
ATOM 684 N N . ASP A 1 95 ? -7.558 -1.179 18.877 1.00 94.69 95 ASP A N 1
ATOM 685 C CA . ASP A 1 95 ? -6.452 -0.239 18.819 1.00 94.69 95 ASP A CA 1
ATOM 686 C C . ASP A 1 95 ? -5.156 -0.979 18.443 1.00 94.69 95 ASP A C 1
ATOM 688 O O . ASP A 1 95 ? -4.779 -1.969 19.077 1.00 94.69 95 ASP A O 1
ATOM 692 N N . GLY A 1 96 ? -4.499 -0.550 17.364 1.00 93.81 96 GLY A N 1
ATOM 693 C CA . GLY A 1 96 ? -3.297 -1.207 16.843 1.00 93.81 96 GLY A CA 1
ATOM 694 C C . GLY A 1 96 ? -3.527 -2.403 15.901 1.00 93.81 96 GLY A C 1
ATOM 695 O O . GLY A 1 96 ? -2.554 -3.029 15.479 1.00 93.81 96 GLY A O 1
ATOM 696 N N . LEU A 1 97 ? -4.768 -2.757 15.541 1.00 95.75 97 LEU A N 1
ATOM 697 C CA . LEU A 1 97 ? -5.027 -3.856 14.598 1.00 95.75 97 LEU A CA 1
ATOM 698 C C . LEU A 1 97 ? -4.677 -3.473 13.151 1.00 95.75 97 LEU A C 1
ATOM 700 O O . LEU A 1 97 ? -5.255 -2.544 12.589 1.00 95.75 97 LEU A O 1
ATOM 704 N N . ILE A 1 98 ? -3.846 -4.281 12.499 1.00 93.38 98 ILE A N 1
ATOM 705 C CA . ILE A 1 98 ? -3.659 -4.290 11.048 1.00 93.38 98 ILE A CA 1
ATOM 706 C C . ILE A 1 98 ? -4.422 -5.476 10.462 1.00 93.38 98 ILE A C 1
ATOM 708 O O . ILE A 1 98 ? -4.104 -6.633 10.737 1.00 93.38 98 ILE A O 1
ATOM 712 N N . ALA A 1 99 ? -5.418 -5.181 9.627 1.00 92.06 99 ALA A N 1
ATOM 713 C CA . ALA A 1 99 ? -6.206 -6.180 8.918 1.00 92.06 99 ALA A CA 1
ATOM 714 C C . ALA A 1 99 ? -6.401 -5.770 7.453 1.00 92.06 99 ALA A C 1
ATOM 716 O O . ALA A 1 99 ? -6.894 -4.680 7.160 1.00 92.06 99 ALA A O 1
ATOM 717 N N . SER A 1 100 ? -6.029 -6.655 6.524 1.00 87.88 100 SER A N 1
ATOM 718 C CA . SER A 1 100 ? -6.275 -6.411 5.094 1.00 87.88 100 SER A CA 1
ATOM 719 C C . SER A 1 100 ? -7.781 -6.449 4.771 1.00 87.88 100 SER A C 1
ATOM 721 O O . SER A 1 100 ? -8.475 -7.353 5.251 1.00 87.88 100 SER A O 1
ATOM 723 N N . PRO A 1 101 ? -8.315 -5.529 3.944 1.00 88.50 101 PRO A N 1
ATOM 724 C CA . PRO A 1 101 ? -9.736 -5.512 3.574 1.00 88.50 101 PRO A CA 1
ATOM 725 C C . PRO A 1 101 ? -10.217 -6.827 2.955 1.00 88.50 101 PRO A C 1
ATOM 727 O O . PRO A 1 101 ? -11.348 -7.254 3.186 1.00 88.50 101 PRO A O 1
ATOM 730 N N . GLU A 1 102 ? -9.350 -7.493 2.193 1.00 87.00 102 GLU A N 1
ATOM 731 C CA . GLU A 1 102 ? -9.614 -8.790 1.578 1.00 87.00 102 GLU A CA 1
ATOM 732 C C . GLU A 1 102 ? -9.757 -9.899 2.631 1.00 87.00 102 GLU A C 1
ATOM 734 O O . GLU A 1 102 ? -10.639 -10.751 2.520 1.00 87.00 102 GLU A O 1
ATOM 739 N N . ALA A 1 103 ? -8.936 -9.884 3.686 1.00 89.75 103 ALA A N 1
ATOM 740 C CA . ALA A 1 103 ? -9.076 -10.826 4.795 1.00 89.75 103 ALA A CA 1
ATOM 741 C C . ALA A 1 103 ? -10.377 -10.586 5.571 1.00 89.75 103 ALA A C 1
ATOM 743 O O . ALA A 1 103 ? -11.092 -11.538 5.887 1.00 89.75 103 ALA A O 1
ATOM 744 N N . VAL A 1 104 ? -10.718 -9.321 5.832 1.00 92.12 104 VAL A N 1
ATOM 745 C CA . VAL A 1 104 ? -11.959 -8.961 6.531 1.00 92.12 104 VAL A CA 1
ATOM 746 C C . VAL A 1 104 ? -13.189 -9.405 5.742 1.00 92.12 104 VAL A C 1
ATOM 748 O O . VAL A 1 104 ? -14.089 -10.034 6.306 1.00 92.12 104 VAL A O 1
ATOM 751 N N . SER A 1 105 ? -13.226 -9.124 4.437 1.00 90.62 105 SER A N 1
ATOM 752 C CA . SER A 1 105 ? -14.343 -9.522 3.576 1.00 90.62 105 SER A CA 1
ATOM 753 C C . SER A 1 105 ? -14.458 -11.041 3.450 1.00 90.62 105 SER A C 1
ATOM 755 O O . SER A 1 105 ? -15.570 -11.562 3.467 1.00 90.62 105 SER A O 1
ATOM 757 N N . THR A 1 106 ? -13.338 -11.767 3.427 1.00 90.50 106 THR A N 1
ATOM 758 C CA . THR A 1 106 ? -13.334 -13.238 3.407 1.00 90.50 106 THR A CA 1
ATOM 759 C C . THR A 1 106 ? -13.898 -13.836 4.702 1.00 90.50 106 THR A C 1
ATOM 761 O O . THR A 1 106 ? -14.656 -14.803 4.651 1.00 90.50 106 THR A O 1
ATOM 764 N N . LEU A 1 107 ? -13.564 -13.270 5.868 1.00 91.88 107 LEU A N 1
ATOM 765 C CA . LEU A 1 107 ? -13.970 -13.821 7.169 1.00 91.88 107 LEU A CA 1
ATOM 766 C C . LEU A 1 107 ? -15.402 -13.463 7.567 1.00 91.88 107 LEU A C 1
ATOM 768 O O . LEU A 1 107 ? -16.184 -14.329 7.973 1.00 91.88 107 LEU A O 1
ATOM 772 N N . LEU A 1 108 ? -15.743 -12.178 7.490 1.00 91.00 108 LEU A N 1
ATOM 773 C CA . LEU A 1 108 ? -17.024 -11.664 7.975 1.00 91.00 108 LEU A CA 1
ATOM 774 C C . LEU A 1 108 ? -18.057 -11.546 6.849 1.00 91.00 108 LEU A C 1
ATOM 776 O O . LEU A 1 108 ? -19.263 -11.599 7.107 1.00 91.00 108 LEU A O 1
ATOM 780 N N . GLY A 1 109 ? -17.615 -11.446 5.591 1.00 85.62 109 GLY A N 1
ATOM 781 C CA . GLY A 1 109 ? -18.505 -11.290 4.444 1.00 85.62 109 GLY A CA 1
ATOM 782 C C . GLY A 1 109 ? -19.423 -10.089 4.627 1.00 85.62 109 GLY A C 1
ATOM 783 O O . GLY A 1 109 ? -18.963 -8.993 4.926 1.00 85.62 109 GLY A O 1
ATOM 784 N N . GLY A 1 110 ? -20.729 -10.313 4.469 1.00 84.06 110 GLY A N 1
ATOM 785 C CA . GLY A 1 110 ? -21.787 -9.340 4.747 1.00 84.06 110 GLY A CA 1
ATOM 786 C C . GLY A 1 110 ? -22.442 -9.472 6.132 1.00 84.06 110 GLY A C 1
ATOM 787 O O . GLY A 1 110 ? -23.447 -8.816 6.387 1.00 84.06 110 GLY A O 1
ATOM 788 N N . ARG A 1 111 ? -21.951 -10.360 7.006 1.00 90.38 111 ARG A N 1
ATOM 789 C CA . ARG A 1 111 ? -22.674 -10.815 8.206 1.00 90.38 111 ARG A CA 1
ATOM 790 C C . ARG A 1 111 ? -22.035 -10.282 9.484 1.00 90.38 111 ARG A C 1
ATOM 792 O O . ARG A 1 111 ? -20.819 -10.139 9.558 1.00 90.38 111 ARG A O 1
ATOM 799 N N . SER A 1 112 ? -22.847 -10.065 10.518 1.00 94.69 112 SER A N 1
ATOM 800 C CA . SER A 1 112 ? -22.330 -9.772 11.856 1.00 94.69 112 SER A CA 1
ATOM 801 C C . SER A 1 112 ? -21.488 -10.935 12.384 1.00 94.69 112 SER A C 1
ATOM 803 O O . SER A 1 112 ? -21.840 -12.106 12.201 1.00 94.69 112 SER A O 1
ATOM 805 N N . GLY A 1 113 ? -20.383 -10.607 13.042 1.00 96.62 113 GLY A N 1
ATOM 806 C CA . GLY A 1 113 ? -19.484 -11.580 13.634 1.00 96.62 113 GLY A CA 1
ATOM 807 C C . GLY A 1 113 ? -18.385 -10.939 14.475 1.00 96.62 113 GLY A C 1
ATOM 808 O O . GLY A 1 113 ? -17.951 -9.823 14.197 1.00 96.62 113 GLY A O 1
ATOM 809 N N . VAL A 1 114 ? -17.935 -11.665 15.495 1.00 97.25 114 VAL A N 1
ATOM 810 C CA . VAL A 1 114 ? -16.742 -11.356 16.292 1.00 97.25 114 VAL A CA 1
ATOM 811 C C . VAL A 1 114 ? -15.629 -12.265 15.794 1.00 97.25 114 VAL A C 1
ATOM 813 O O . VAL A 1 114 ? -15.804 -13.485 15.783 1.00 97.25 114 VAL A O 1
ATOM 816 N N . VAL A 1 115 ? -14.497 -11.708 15.370 1.00 97.31 115 VAL A N 1
ATOM 817 C CA . VAL A 1 115 ? -13.348 -12.543 15.000 1.00 97.31 115 VAL A CA 1
ATOM 818 C C . VAL A 1 115 ? -12.653 -13.004 16.276 1.00 97.31 115 VAL A C 1
ATOM 820 O O . VAL A 1 115 ? -12.394 -12.195 17.165 1.00 97.31 115 VAL A O 1
ATOM 823 N N . VAL A 1 116 ? -12.378 -14.301 16.387 1.00 97.19 116 VAL A N 1
ATOM 824 C CA . VAL A 1 116 ? -11.819 -14.933 17.590 1.00 97.19 116 VAL A CA 1
ATOM 825 C C . VAL A 1 116 ? -10.638 -15.829 17.247 1.00 97.19 116 VAL A C 1
ATOM 827 O O . VAL A 1 116 ? -10.477 -16.257 16.108 1.00 97.19 116 VAL A O 1
ATOM 830 N N . GLN A 1 117 ? -9.820 -16.150 18.238 1.00 96.25 117 GLN A N 1
ATOM 831 C CA . GLN A 1 117 ? -8.735 -17.123 18.118 1.00 96.25 117 GLN A CA 1
ATOM 832 C C . GLN A 1 117 ? -8.548 -17.882 19.440 1.00 96.25 117 GLN A C 1
ATOM 834 O O . GLN A 1 117 ? -9.072 -17.417 20.458 1.00 96.25 117 GLN A O 1
ATOM 839 N N . PRO A 1 118 ? -7.812 -19.010 19.455 1.00 96.12 118 PRO A N 1
ATOM 840 C CA . PRO A 1 118 ? -7.513 -19.737 20.687 1.00 96.12 118 PRO A CA 1
ATOM 841 C C . PRO A 1 118 ? -6.911 -18.822 21.756 1.00 96.12 118 PRO A C 1
ATOM 843 O O . PRO A 1 118 ? -6.106 -17.937 21.450 1.00 96.12 118 PRO A O 1
ATOM 846 N N . VAL A 1 119 ? -7.324 -19.006 23.008 1.00 96.12 119 VAL A N 1
ATOM 847 C CA . VAL A 1 119 ? -6.993 -18.076 24.091 1.00 96.12 119 VAL A CA 1
ATOM 848 C C . VAL A 1 119 ? -5.495 -17.998 24.372 1.00 96.12 119 VAL A C 1
ATOM 850 O O . VAL A 1 119 ? -4.989 -16.910 24.628 1.00 96.12 119 VAL A O 1
ATOM 853 N N . GLU A 1 120 ? -4.765 -19.107 24.278 1.00 93.81 120 GLU A N 1
ATOM 854 C CA . GLU A 1 120 ? -3.329 -19.155 24.548 1.00 93.81 120 GLU A CA 1
ATOM 855 C C . GLU A 1 120 ? -2.558 -18.319 23.524 1.00 93.81 120 GLU A C 1
ATOM 857 O O . GLU A 1 120 ? -1.770 -17.447 23.897 1.00 93.81 120 GLU A O 1
ATOM 862 N N . SER A 1 121 ? -2.829 -18.528 22.230 1.00 92.06 121 SER A N 1
ATOM 863 C CA . SER A 1 121 ? -2.193 -17.761 21.155 1.00 92.06 121 SER A CA 1
ATOM 864 C C . SER A 1 121 ? -2.664 -16.309 21.139 1.00 92.06 121 SER A C 1
ATOM 866 O O . SER A 1 121 ? -1.865 -15.403 20.910 1.00 92.06 121 SER A O 1
ATOM 868 N N . GLY A 1 122 ? -3.946 -16.068 21.421 1.00 92.62 122 GLY A N 1
ATOM 869 C CA . GLY A 1 122 ? -4.515 -14.727 21.447 1.00 92.62 122 GLY A CA 1
ATOM 870 C C . GLY A 1 122 ? -3.953 -13.865 22.570 1.00 92.62 122 GLY A C 1
ATOM 871 O O . GLY A 1 122 ? -3.536 -12.739 22.313 1.00 92.62 122 GLY A O 1
ATOM 872 N N . LEU A 1 123 ? -3.862 -14.395 23.790 1.00 94.31 123 LEU A N 1
ATOM 873 C CA . LEU A 1 123 ? -3.259 -13.676 24.913 1.00 94.31 123 LEU A CA 1
ATOM 874 C C . LEU A 1 123 ? -1.770 -13.408 24.687 1.00 94.31 123 LEU A C 1
ATOM 876 O O . LEU A 1 123 ? -1.307 -12.300 24.950 1.00 94.31 123 LEU A O 1
ATOM 880 N N . ALA A 1 124 ? -1.029 -14.383 24.150 1.00 91.50 124 ALA A N 1
ATOM 881 C CA . ALA A 1 124 ? 0.377 -14.191 23.795 1.00 91.50 124 ALA A CA 1
ATOM 882 C C . ALA A 1 124 ? 0.557 -13.063 22.759 1.00 91.50 124 ALA A C 1
ATOM 884 O O . ALA A 1 124 ? 1.478 -12.251 22.871 1.00 91.50 124 ALA A O 1
ATOM 885 N N . ALA A 1 125 ? -0.367 -12.962 21.802 1.00 89.31 125 ALA A N 1
ATOM 886 C CA . ALA A 1 125 ? -0.415 -11.889 20.812 1.00 89.31 125 ALA A CA 1
ATOM 887 C C . ALA A 1 125 ? -1.059 -10.580 21.326 1.00 89.31 125 ALA A C 1
ATOM 889 O O . ALA A 1 125 ? -1.147 -9.610 20.580 1.00 89.31 125 ALA A O 1
ATOM 890 N N . GLY A 1 126 ? -1.473 -10.520 22.598 1.00 91.12 126 GLY A N 1
ATOM 891 C CA . GLY A 1 126 ? -1.967 -9.303 23.252 1.00 91.12 126 GLY A CA 1
ATOM 892 C C . GLY A 1 126 ? -3.440 -8.980 23.052 1.00 91.12 126 GLY A C 1
ATOM 893 O O . GLY A 1 126 ? -3.856 -7.863 23.338 1.00 91.12 126 GLY A O 1
ATOM 894 N N . TYR A 1 127 ? -4.222 -9.935 22.565 1.00 95.00 127 TYR A N 1
ATOM 895 C CA . TYR A 1 127 ? -5.660 -9.783 22.409 1.00 95.00 127 TYR A CA 1
ATOM 896 C C . TYR A 1 127 ? -6.407 -9.997 23.729 1.00 95.00 127 TYR A C 1
ATOM 898 O O . TYR A 1 127 ? -5.942 -10.711 24.617 1.00 95.00 127 TYR A O 1
ATOM 906 N N . GLU A 1 128 ? -7.605 -9.423 23.848 1.00 94.00 128 GLU A N 1
ATOM 907 C CA . GLU A 1 128 ? -8.426 -9.559 25.054 1.00 94.00 128 GLU A CA 1
ATOM 908 C C . GLU A 1 128 ? -9.093 -10.945 25.135 1.00 94.00 128 GLU A C 1
ATOM 910 O O . GLU A 1 128 ? -9.704 -11.424 24.174 1.00 94.00 128 GLU A O 1
ATOM 915 N N . ARG A 1 129 ? -9.029 -11.588 26.310 1.00 96.31 129 ARG A N 1
ATOM 916 C CA . ARG A 1 129 ? -9.757 -12.835 26.599 1.00 96.31 129 ARG A CA 1
ATOM 917 C C . ARG A 1 129 ? -11.264 -12.578 26.663 1.00 96.31 129 ARG A C 1
ATOM 919 O O . ARG A 1 129 ? -11.717 -11.788 27.494 1.00 96.31 129 ARG A O 1
ATOM 926 N N . ILE A 1 130 ? -12.039 -13.327 25.877 1.00 95.19 130 ILE A N 1
ATOM 927 C CA . ILE A 1 130 ? -13.508 -13.248 25.888 1.00 95.19 130 ILE A CA 1
ATOM 928 C C . ILE A 1 130 ? -14.160 -14.377 26.688 1.00 95.19 130 ILE A C 1
ATOM 930 O O . ILE A 1 130 ? -15.148 -14.132 27.376 1.00 95.19 130 ILE A O 1
ATOM 934 N N . ASP A 1 131 ? -13.591 -15.583 26.647 1.00 92.94 131 ASP A N 1
ATOM 935 C CA . ASP A 1 131 ? -14.089 -16.748 27.376 1.00 92.94 131 ASP A CA 1
ATOM 936 C C . ASP A 1 131 ? -12.936 -17.681 27.805 1.00 92.94 131 ASP A C 1
ATOM 938 O O . ASP A 1 131 ? -11.769 -17.277 27.863 1.00 92.94 131 ASP A O 1
ATOM 942 N N . LEU A 1 132 ? -13.265 -18.913 28.205 1.00 93.31 132 LEU A N 1
ATOM 943 C CA . LEU A 1 132 ? -12.273 -19.892 28.645 1.00 93.31 132 LEU A CA 1
ATOM 944 C C . LEU A 1 132 ? -11.333 -20.333 27.513 1.00 93.31 132 LEU A C 1
ATOM 946 O O . LEU A 1 132 ? -10.161 -20.559 27.789 1.00 93.31 132 LEU A O 1
ATOM 950 N N . ASN A 1 133 ? -11.837 -20.425 26.282 1.00 94.31 133 ASN A N 1
ATOM 951 C CA . ASN A 1 133 ? -11.182 -21.040 25.126 1.00 94.31 133 ASN A CA 1
ATOM 952 C C . ASN A 1 133 ? -10.759 -20.023 24.056 1.00 94.31 133 ASN A C 1
ATOM 954 O O . ASN A 1 133 ? -9.901 -20.332 23.229 1.00 94.31 133 ASN A O 1
ATOM 958 N N . HIS A 1 134 ? -11.333 -18.817 24.059 1.00 96.31 134 HIS A N 1
ATOM 959 C CA . HIS A 1 134 ? -11.134 -17.823 23.011 1.00 96.31 134 HIS A CA 1
ATOM 960 C C . HIS A 1 134 ? -10.712 -16.443 23.526 1.00 96.31 134 HIS A C 1
ATOM 962 O O . HIS A 1 134 ? -11.126 -15.957 24.586 1.00 96.31 134 HIS A O 1
ATOM 968 N N . ALA A 1 135 ? -9.929 -15.770 22.686 1.00 97.44 135 ALA A N 1
ATOM 969 C CA . ALA A 1 135 ? -9.639 -14.343 22.743 1.00 97.44 135 ALA A CA 1
ATOM 970 C C . ALA A 1 135 ? -10.219 -13.634 21.506 1.00 97.44 135 ALA A C 1
ATOM 972 O O . ALA A 1 135 ? -10.294 -14.219 20.421 1.00 97.44 135 ALA A O 1
ATOM 973 N N . GLY A 1 136 ? -10.622 -12.371 21.655 1.00 96.50 136 GLY A N 1
ATOM 974 C CA . GLY A 1 136 ? -11.140 -11.554 20.558 1.00 96.50 136 GLY A CA 1
ATOM 975 C C . GLY A 1 136 ? -10.009 -11.085 19.649 1.00 96.50 136 GLY A C 1
ATOM 976 O O . GLY A 1 136 ? -9.140 -10.347 20.085 1.00 96.50 136 GLY A O 1
ATOM 977 N N . ALA A 1 137 ? -10.019 -11.452 18.372 1.00 96.19 137 ALA A N 1
ATOM 978 C CA . ALA A 1 137 ? -8.958 -11.146 17.411 1.00 96.19 137 ALA A CA 1
ATOM 979 C C . ALA A 1 137 ? -9.034 -9.716 16.832 1.00 96.19 137 ALA A C 1
ATOM 981 O O . ALA A 1 137 ? -8.616 -9.466 15.704 1.00 96.19 137 ALA A O 1
ATOM 982 N N . GLY A 1 138 ? -9.584 -8.770 17.595 1.00 94.69 138 GLY A N 1
ATOM 983 C CA . GLY A 1 138 ? -9.500 -7.336 17.326 1.00 94.69 138 GLY A CA 1
ATOM 984 C C . GLY A 1 138 ? -10.442 -6.761 16.264 1.00 94.69 138 GLY A C 1
ATOM 985 O O . GLY A 1 138 ? -10.373 -5.564 16.013 1.00 94.69 138 GLY A O 1
ATOM 986 N N . LEU A 1 139 ? -11.321 -7.553 15.643 1.00 97.00 139 LEU A N 1
ATOM 987 C CA . LEU A 1 139 ? -12.332 -7.025 14.721 1.00 97.00 139 LEU A CA 1
ATOM 988 C C . LEU A 1 139 ? -13.722 -7.561 15.049 1.00 97.00 139 LEU A C 1
ATOM 990 O O . LEU A 1 139 ? -13.914 -8.766 15.235 1.00 97.00 139 LEU A O 1
ATOM 994 N N . ILE A 1 140 ? -14.700 -6.659 15.054 1.00 97.00 140 ILE A N 1
ATOM 995 C CA . ILE A 1 140 ? -16.106 -6.984 15.273 1.00 97.00 140 ILE A CA 1
ATOM 996 C C . ILE A 1 140 ? -16.948 -6.308 14.203 1.00 97.00 140 ILE A C 1
ATOM 998 O O . ILE A 1 140 ? -16.777 -5.127 13.925 1.00 97.00 140 ILE A O 1
ATOM 1002 N N . ARG A 1 141 ? -17.906 -7.039 13.641 1.00 97.06 141 ARG A N 1
ATOM 1003 C CA . ARG A 1 141 ? -18.992 -6.482 12.836 1.00 97.06 141 ARG A CA 1
ATOM 1004 C C . ARG A 1 141 ? -20.306 -6.732 13.555 1.00 97.06 141 ARG A C 1
ATOM 1006 O O . ARG A 1 141 ? -20.693 -7.885 13.740 1.00 97.06 141 ARG A O 1
ATOM 1013 N N . LEU A 1 142 ? -20.994 -5.676 13.964 1.00 96.06 142 LEU A N 1
ATOM 1014 C CA . LEU A 1 142 ? -22.189 -5.758 14.800 1.00 96.06 142 LEU A CA 1
ATOM 1015 C C . LEU A 1 142 ? -23.306 -4.840 14.281 1.00 96.06 142 LEU A C 1
ATOM 1017 O O . LEU A 1 142 ? -23.025 -3.822 13.649 1.00 96.06 142 LEU A O 1
ATOM 1021 N N . PRO A 1 143 ? -24.582 -5.193 14.505 1.00 96.25 143 PRO A N 1
ATOM 1022 C CA . PRO A 1 143 ? -25.691 -4.311 14.167 1.00 96.25 143 PRO A CA 1
ATOM 1023 C C . PRO A 1 143 ? -25.731 -3.118 15.127 1.00 96.25 143 PRO A C 1
ATOM 1025 O O . PRO A 1 143 ? -25.589 -3.292 16.338 1.00 96.25 143 PRO A O 1
ATOM 1028 N N . GLY A 1 144 ? -25.983 -1.922 14.600 1.00 95.31 144 GLY A N 1
ATOM 1029 C CA . GLY A 1 144 ? -25.873 -0.650 15.313 1.00 95.31 144 GLY A CA 1
ATOM 1030 C C . GLY A 1 144 ? -26.716 -0.565 16.582 1.00 95.31 144 GLY A C 1
ATOM 1031 O O . GLY A 1 144 ? -26.286 0.044 17.555 1.00 95.31 144 GLY A O 1
ATOM 1032 N N . ARG A 1 145 ? -27.847 -1.281 16.652 1.00 96.00 145 ARG A N 1
ATOM 1033 C CA . ARG A 1 145 ? -28.651 -1.403 17.884 1.00 96.00 145 ARG A CA 1
ATOM 1034 C C . ARG A 1 145 ? -27.860 -1.868 19.114 1.00 96.00 145 ARG A C 1
ATOM 1036 O O . ARG A 1 145 ? -28.226 -1.509 20.223 1.00 96.00 145 ARG A O 1
ATOM 1043 N N . LEU A 1 146 ? -26.795 -2.658 18.939 1.00 96.56 146 LEU A N 1
ATOM 1044 C CA . LEU A 1 146 ? -25.961 -3.115 20.056 1.00 96.56 146 LEU A CA 1
ATOM 1045 C C . LEU A 1 146 ? -25.018 -2.019 20.570 1.00 96.56 146 LEU A C 1
ATOM 1047 O O . LEU A 1 146 ? -24.601 -2.081 21.721 1.00 96.56 146 LEU A O 1
ATOM 1051 N N . ALA A 1 147 ? -24.731 -0.988 19.767 1.00 95.38 147 ALA A N 1
ATOM 1052 C CA . ALA A 1 147 ? -23.959 0.167 20.219 1.00 95.38 147 ALA A CA 1
ATOM 1053 C C . ALA A 1 147 ? -24.707 0.985 21.284 1.00 95.38 147 ALA A C 1
ATOM 1055 O O . ALA A 1 147 ? -24.066 1.634 22.105 1.00 95.38 147 ALA A O 1
ATOM 1056 N N . ALA A 1 148 ? -26.044 0.898 21.331 1.00 93.31 148 ALA A N 1
ATOM 1057 C CA . ALA A 1 148 ? -26.856 1.541 22.363 1.00 93.31 148 ALA A CA 1
ATOM 1058 C C . ALA A 1 148 ? -26.490 1.075 23.784 1.00 93.31 148 ALA A C 1
ATOM 1060 O O . ALA A 1 148 ? -26.591 1.863 24.719 1.00 93.31 148 ALA A O 1
ATOM 1061 N N . GLY A 1 149 ? -25.988 -0.158 23.939 1.00 93.75 149 GLY A N 1
ATOM 1062 C CA . GLY A 1 149 ? -25.533 -0.678 25.231 1.00 93.75 149 GLY A CA 1
ATOM 1063 C C . GLY A 1 149 ? -24.382 0.125 25.848 1.00 93.75 149 GLY A C 1
ATOM 1064 O O . GLY A 1 149 ? -24.229 0.123 27.063 1.00 93.75 149 GLY A O 1
ATOM 1065 N N . LEU A 1 150 ? -23.613 0.880 25.050 1.00 95.12 150 LEU A N 1
ATOM 1066 C CA . LEU A 1 150 ? -22.580 1.780 25.577 1.00 95.12 150 LEU A CA 1
ATOM 1067 C C . LEU A 1 150 ? -23.157 2.933 26.412 1.00 95.12 150 LEU A C 1
ATOM 1069 O O . LEU A 1 150 ? -22.463 3.454 27.281 1.00 95.12 150 LEU A O 1
ATOM 1073 N N . ALA A 1 151 ? -24.414 3.329 26.182 1.00 93.38 151 ALA A N 1
ATOM 1074 C CA . ALA A 1 151 ? -25.052 4.412 26.931 1.00 93.38 151 ALA A CA 1
ATOM 1075 C C . ALA A 1 151 ? -25.260 4.063 28.417 1.00 93.38 151 ALA A C 1
ATOM 1077 O O . ALA A 1 151 ? -25.278 4.956 29.265 1.00 93.38 151 ALA A O 1
ATOM 1078 N N . GLU A 1 152 ? -25.392 2.772 28.727 1.00 92.38 152 GLU A N 1
ATOM 1079 C CA . GLU A 1 152 ? -25.642 2.257 30.077 1.00 92.38 152 GLU A CA 1
ATOM 1080 C C . GLU A 1 152 ? -24.350 2.051 30.883 1.00 92.38 152 GLU A C 1
ATOM 1082 O O . GLU A 1 152 ? -24.398 1.827 32.093 1.00 92.38 152 GLU A O 1
ATOM 1087 N N . LEU A 1 153 ? -23.187 2.147 30.232 1.00 93.06 153 LEU A N 1
ATOM 1088 C CA . LEU A 1 153 ? -21.897 1.873 30.853 1.00 93.06 153 LEU A CA 1
ATOM 1089 C C . LEU A 1 153 ? -21.260 3.135 31.473 1.00 93.06 153 LEU A C 1
ATOM 1091 O O . LEU A 1 153 ? -21.609 4.276 31.120 1.00 93.06 153 LEU A O 1
ATOM 1095 N N . PRO A 1 154 ? -20.330 2.960 32.434 1.00 90.44 154 PRO A N 1
ATOM 1096 C CA . PRO A 1 154 ? -19.498 4.050 32.936 1.00 90.44 154 PRO A CA 1
ATOM 1097 C C . PRO A 1 154 ? -18.620 4.641 31.824 1.00 90.44 154 PRO A C 1
ATOM 1099 O O . PRO A 1 154 ? -18.094 3.900 30.998 1.00 90.44 154 PRO A O 1
ATOM 1102 N N . GLY A 1 155 ? -18.420 5.963 31.831 1.00 84.00 155 GLY A N 1
ATOM 1103 C CA . GLY A 1 155 ? -17.639 6.657 30.794 1.00 84.00 155 GLY A CA 1
ATOM 1104 C C . GLY A 1 155 ? -16.148 6.294 30.762 1.00 84.00 155 GLY A C 1
ATOM 1105 O O . GLY A 1 155 ? -15.523 6.406 29.719 1.00 84.00 155 GLY A O 1
ATOM 1106 N N . GLU A 1 156 ? -15.598 5.800 31.875 1.00 85.88 156 GLU A N 1
ATOM 1107 C CA . GLU A 1 156 ? -14.192 5.370 32.002 1.00 85.88 156 GLU A CA 1
ATOM 1108 C C . GLU A 1 156 ? -13.891 4.047 31.275 1.00 85.88 156 GLU A C 1
ATOM 1110 O O . GLU A 1 156 ? -12.743 3.615 31.180 1.00 85.88 156 GLU A O 1
ATOM 1115 N N . TRP A 1 157 ? -14.924 3.323 30.836 1.00 91.12 157 TRP A N 1
ATOM 1116 C CA . TRP A 1 157 ? -14.732 2.029 30.194 1.00 91.12 157 TRP A CA 1
ATOM 1117 C C . TRP A 1 157 ? -14.289 2.219 28.750 1.00 91.12 157 TRP A C 1
ATOM 1119 O O . TRP A 1 157 ? -14.910 2.966 27.998 1.00 91.12 157 TRP A O 1
ATOM 1129 N N . ASN A 1 158 ? -13.269 1.462 28.334 1.00 92.56 158 ASN A N 1
ATOM 1130 C CA . ASN A 1 158 ? -12.846 1.432 26.938 1.00 92.56 158 ASN A CA 1
ATOM 1131 C C . ASN A 1 158 ? -14.030 0.976 26.051 1.00 92.56 158 ASN A C 1
ATOM 1133 O O . ASN A 1 158 ? -14.488 -0.167 26.190 1.00 92.56 158 ASN A O 1
ATOM 1137 N N . PRO A 1 159 ? -14.523 1.824 25.124 1.00 94.88 159 PRO A N 1
ATOM 1138 C CA . PRO A 1 159 ? -15.705 1.499 24.331 1.00 94.88 159 PRO A CA 1
ATOM 1139 C C . PRO A 1 159 ? -15.508 0.291 23.410 1.00 94.88 159 PRO A C 1
ATOM 1141 O O . PRO A 1 159 ? -16.459 -0.446 23.155 1.00 94.88 159 PRO A O 1
ATOM 1144 N N . VAL A 1 160 ? -14.286 0.047 22.928 1.00 95.56 160 VAL A N 1
ATOM 1145 C CA . VAL A 1 160 ? -13.966 -1.097 22.063 1.00 95.56 160 VAL A CA 1
ATOM 1146 C C . VAL A 1 160 ? -14.065 -2.409 22.845 1.00 95.56 160 VAL A C 1
ATOM 1148 O O . VAL A 1 160 ? -14.768 -3.325 22.411 1.00 95.56 160 VAL A O 1
ATOM 1151 N N . SER A 1 161 ? -13.443 -2.485 24.026 1.00 95.06 161 SER A N 1
ATOM 1152 C CA . SER A 1 161 ? -13.561 -3.646 24.925 1.00 95.06 161 SER A CA 1
ATOM 1153 C C . SER A 1 161 ? -14.998 -3.856 25.408 1.00 95.06 161 SER A C 1
ATOM 1155 O O . SER A 1 161 ? -15.492 -4.984 25.450 1.00 95.06 161 SER A O 1
ATOM 1157 N N . ALA A 1 162 ? -15.717 -2.775 25.717 1.00 95.81 162 ALA A N 1
ATOM 1158 C CA . ALA A 1 162 ? -17.125 -2.842 26.091 1.00 95.81 162 ALA A CA 1
ATOM 1159 C C . ALA A 1 162 ? -17.994 -3.422 24.961 1.00 95.81 162 ALA A C 1
ATOM 1161 O O . ALA A 1 162 ? -18.786 -4.334 25.200 1.00 95.81 162 ALA A O 1
ATOM 1162 N N . LEU A 1 163 ? -17.810 -2.966 23.716 1.00 96.88 163 LEU A N 1
ATOM 1163 C CA . LEU A 1 163 ? -18.512 -3.517 22.552 1.00 96.88 163 LEU A CA 1
ATOM 1164 C C . LEU A 1 163 ? -18.159 -4.984 22.297 1.00 96.88 163 LEU A C 1
ATOM 1166 O O . LEU A 1 163 ? -19.040 -5.753 21.914 1.00 96.88 163 LEU A O 1
ATOM 1170 N N . LEU A 1 164 ? -16.912 -5.397 22.546 1.00 96.44 164 LEU A N 1
ATOM 1171 C CA . LEU A 1 164 ? -16.518 -6.806 22.490 1.00 96.44 164 LEU A CA 1
ATOM 1172 C C . LEU A 1 164 ? -17.327 -7.650 23.476 1.00 96.44 164 LEU A C 1
ATOM 1174 O O . LEU A 1 164 ? -17.898 -8.673 23.090 1.00 96.44 164 LEU A O 1
ATOM 1178 N N . ARG A 1 165 ? -17.442 -7.197 24.727 1.00 95.56 165 ARG A N 1
ATOM 1179 C CA . ARG A 1 165 ? -18.245 -7.871 25.757 1.00 95.56 165 ARG A CA 1
ATOM 1180 C C . ARG A 1 165 ? -19.728 -7.901 25.393 1.00 95.56 165 ARG A C 1
ATOM 1182 O O . ARG A 1 165 ? -20.327 -8.974 25.451 1.00 95.56 165 ARG A O 1
ATOM 1189 N N . ILE A 1 166 ? -20.298 -6.777 24.952 1.00 96.50 166 ILE A N 1
ATOM 1190 C CA . ILE A 1 166 ? -21.701 -6.686 24.510 1.00 96.50 166 ILE A CA 1
ATOM 1191 C C . ILE A 1 166 ? -21.966 -7.650 23.348 1.00 96.50 166 ILE A C 1
ATOM 1193 O O . ILE A 1 166 ? -22.982 -8.348 23.345 1.00 96.50 166 ILE A O 1
ATOM 1197 N N . ALA A 1 167 ? -21.061 -7.733 22.370 1.00 96.38 167 ALA A N 1
ATOM 1198 C CA . ALA A 1 167 ? -21.212 -8.618 21.218 1.00 96.38 167 ALA A CA 1
ATOM 1199 C C . ALA A 1 167 ? -21.222 -10.099 21.628 1.00 96.38 167 ALA A C 1
ATOM 1201 O O . ALA A 1 167 ? -22.065 -10.862 21.151 1.00 96.38 167 ALA A O 1
ATOM 1202 N N . VAL A 1 168 ? -20.329 -10.496 22.541 1.00 95.12 168 VAL A N 1
ATOM 1203 C CA . VAL A 1 168 ? -20.277 -11.866 23.076 1.00 95.12 168 VAL A CA 1
ATOM 1204 C C . VAL A 1 168 ? -21.533 -12.184 23.892 1.00 95.12 168 VAL A C 1
ATOM 1206 O O . VAL A 1 168 ? -22.154 -13.220 23.667 1.00 95.12 168 VAL A O 1
ATOM 1209 N N . GLN A 1 169 ? -21.965 -11.279 24.776 1.00 95.56 169 GLN A N 1
ATOM 1210 C CA . GLN A 1 169 ? -23.192 -11.439 25.572 1.00 95.56 169 GLN A CA 1
ATOM 1211 C C . GLN A 1 169 ? -24.449 -11.520 24.696 1.00 95.56 169 GLN A C 1
ATOM 1213 O O . GLN A 1 169 ? -25.356 -12.303 24.969 1.00 95.56 169 GLN A O 1
ATOM 1218 N N . SER A 1 170 ? -24.472 -10.775 23.591 1.00 96.25 170 SER A N 1
ATOM 1219 C CA . SER A 1 170 ? -25.557 -10.792 22.603 1.00 96.25 170 SER A CA 1
ATOM 1220 C C . SER A 1 170 ? -25.501 -11.997 21.656 1.00 96.25 170 SER A C 1
ATOM 1222 O O . SER A 1 170 ? -26.243 -12.036 20.675 1.00 96.25 170 SER A O 1
ATOM 1224 N N . SER A 1 171 ? -24.621 -12.973 21.917 1.00 94.94 171 SER A N 1
ATOM 1225 C CA . SER A 1 171 ? -24.450 -14.188 21.112 1.00 94.94 171 SER A CA 1
ATOM 1226 C C . SER A 1 171 ? -24.182 -13.906 19.626 1.00 94.94 171 SER A C 1
ATOM 1228 O O . SER A 1 171 ? -24.638 -14.639 18.744 1.00 94.94 171 SER A O 1
ATOM 1230 N N . ILE A 1 172 ? -23.436 -12.835 19.323 1.00 96.38 172 ILE A N 1
ATOM 1231 C CA . ILE A 1 172 ? -22.968 -12.585 17.958 1.00 96.38 172 ILE A CA 1
ATOM 1232 C C . ILE A 1 172 ? -22.059 -13.740 17.529 1.00 96.38 172 ILE A C 1
ATOM 1234 O O . ILE A 1 172 ? -21.201 -14.198 18.284 1.00 96.38 172 ILE A O 1
ATOM 1238 N N . ARG A 1 173 ? -22.249 -14.206 16.290 1.00 95.88 173 ARG A N 1
ATOM 1239 C CA . ARG A 1 173 ? -21.486 -15.308 15.694 1.00 95.88 173 ARG A CA 1
ATOM 1240 C C . ARG A 1 173 ? -19.983 -15.101 15.893 1.00 95.88 173 ARG A C 1
ATOM 1242 O O . ARG A 1 173 ? -19.429 -14.111 15.426 1.00 95.88 173 ARG A O 1
ATOM 1249 N N . GLN A 1 174 ? -19.317 -16.077 16.491 1.00 95.62 174 GLN A N 1
ATOM 1250 C CA . GLN A 1 174 ? -17.861 -16.096 16.569 1.00 95.62 174 GLN A CA 1
ATOM 1251 C C . GLN A 1 174 ? -17.274 -16.702 15.286 1.00 95.62 174 GLN A C 1
ATOM 1253 O O . GLN A 1 174 ? -17.767 -17.713 14.779 1.00 95.62 174 GLN A O 1
ATOM 1258 N N . VAL A 1 175 ? -16.247 -16.064 14.729 1.00 96.44 175 VAL A N 1
ATOM 1259 C CA . VAL A 1 175 ? -15.556 -16.493 13.508 1.00 96.44 175 VAL A CA 1
ATOM 1260 C C . VAL A 1 175 ? -14.090 -16.708 13.839 1.00 96.44 175 VAL A C 1
ATOM 1262 O O . VAL A 1 175 ? -13.377 -15.756 14.144 1.00 96.44 175 VAL A O 1
ATOM 1265 N N . VAL A 1 176 ? -13.641 -17.959 13.788 1.00 95.31 176 VAL A N 1
ATOM 1266 C CA . VAL A 1 176 ? -12.249 -18.305 14.090 1.00 95.31 176 VAL A CA 1
ATOM 1267 C C . VAL A 1 176 ? -11.330 -17.734 13.014 1.00 95.31 176 VAL A C 1
ATOM 1269 O O . VAL A 1 176 ? -11.567 -17.943 11.825 1.00 95.31 176 VAL A O 1
ATOM 1272 N N . LEU A 1 177 ? -10.284 -17.030 13.441 1.00 95.44 177 LEU A N 1
ATOM 1273 C CA . LEU A 1 177 ? -9.220 -16.511 12.596 1.00 95.44 177 LEU A CA 1
ATOM 1274 C C . LEU A 1 177 ? -8.340 -17.671 12.092 1.00 95.44 177 LEU A C 1
ATOM 1276 O O . LEU A 1 177 ? -7.694 -18.343 12.898 1.00 95.44 177 LEU A O 1
ATOM 1280 N N . PRO A 1 178 ? -8.266 -17.912 10.772 1.00 92.69 178 PRO A N 1
ATOM 1281 C CA . PRO A 1 178 ? -7.327 -18.865 10.198 1.00 92.69 178 PRO A CA 1
ATOM 1282 C C . PRO A 1 178 ? -5.880 -18.444 10.468 1.00 92.69 178 PRO A C 1
ATOM 1284 O O . PRO A 1 178 ? -5.495 -17.316 10.156 1.00 92.69 178 PRO A O 1
ATOM 1287 N N . GLN A 1 179 ? -5.055 -19.375 10.955 1.00 86.75 179 GLN A N 1
ATOM 1288 C CA . GLN A 1 179 ? -3.638 -19.125 11.272 1.00 86.75 179 GLN A CA 1
ATOM 1289 C C . GLN A 1 179 ? -2.848 -18.561 10.079 1.00 86.75 179 GLN A C 1
ATOM 1291 O O . GLN A 1 179 ? -2.041 -17.655 10.245 1.00 86.75 179 GLN A O 1
ATOM 1296 N N . ALA A 1 180 ? -3.178 -18.974 8.849 1.00 86.56 180 ALA A N 1
ATOM 1297 C CA . ALA A 1 180 ? -2.548 -18.471 7.624 1.00 86.56 180 ALA A CA 1
ATOM 1298 C C . ALA A 1 180 ? -2.725 -16.953 7.377 1.00 86.56 180 ALA A C 1
ATOM 1300 O O . ALA A 1 180 ? -2.006 -16.366 6.560 1.00 86.56 180 ALA A O 1
ATOM 1301 N N . LEU A 1 181 ? -3.704 -16.301 8.017 1.00 86.25 181 LEU A N 1
ATOM 1302 C CA . LEU A 1 181 ? -3.844 -14.841 7.973 1.00 86.25 181 LEU A CA 1
ATOM 1303 C C . LEU A 1 181 ? -2.913 -14.161 8.982 1.00 86.25 181 LEU A C 1
ATOM 1305 O O . LEU A 1 181 ? -2.297 -13.151 8.628 1.00 86.25 181 LEU A O 1
ATOM 1309 N N . SER A 1 182 ? -2.771 -14.745 10.173 1.00 83.94 182 SER A N 1
ATOM 1310 C CA . SER A 1 182 ? -1.861 -14.281 11.223 1.00 83.94 182 SER A CA 1
ATOM 1311 C C . SER A 1 182 ? -0.397 -14.452 10.825 1.00 83.94 182 SER A C 1
ATOM 1313 O O . SER A 1 182 ? 0.348 -13.477 10.816 1.00 83.94 182 SER A O 1
ATOM 1315 N N . ASP A 1 183 ? -0.001 -15.651 10.388 1.00 82.81 183 ASP A N 1
ATOM 1316 C CA . ASP A 1 183 ? 1.382 -15.964 9.991 1.00 82.81 183 ASP A CA 1
ATOM 1317 C C . ASP A 1 183 ? 1.823 -15.153 8.770 1.00 82.81 183 ASP A C 1
ATOM 1319 O O . ASP A 1 183 ? 2.984 -14.775 8.618 1.00 82.81 183 ASP A O 1
ATOM 1323 N N . GLY A 1 184 ? 0.866 -14.847 7.891 1.00 75.75 184 GLY A N 1
ATOM 1324 C CA . GLY A 1 184 ? 1.096 -13.961 6.766 1.00 75.75 184 GLY A CA 1
ATOM 1325 C C . GLY A 1 184 ? 1.315 -12.504 7.181 1.00 75.75 184 GLY A C 1
ATOM 1326 O O . GLY A 1 184 ? 1.800 -11.738 6.367 1.00 75.75 184 GLY A O 1
ATOM 1327 N N . GLY A 1 185 ? 0.950 -12.064 8.385 1.00 80.75 185 GLY A N 1
ATOM 1328 C CA . GLY A 1 185 ? 0.946 -10.637 8.737 1.00 80.75 185 GLY A CA 1
ATOM 1329 C C . GLY A 1 185 ? -0.184 -9.839 8.069 1.00 80.75 185 GLY A C 1
ATOM 1330 O O . GLY A 1 185 ? -0.155 -8.612 8.062 1.00 80.75 185 GLY A O 1
ATOM 1331 N N . ARG A 1 186 ? -1.199 -10.527 7.520 1.00 84.06 186 ARG A N 1
ATOM 1332 C CA . ARG A 1 186 ? -2.433 -9.910 6.984 1.00 84.06 186 ARG A CA 1
ATOM 1333 C C . ARG A 1 186 ? -3.454 -9.595 8.075 1.00 84.06 186 ARG A C 1
ATOM 1335 O O . ARG A 1 186 ? -4.455 -8.931 7.793 1.00 84.06 186 ARG A O 1
ATOM 1342 N N . TRP A 1 187 ? -3.211 -10.127 9.270 1.00 92.56 187 TRP A N 1
ATOM 1343 C CA . TRP A 1 187 ? -3.989 -9.928 10.478 1.00 92.56 187 TRP A CA 1
ATOM 1344 C C . TRP A 1 187 ? -3.051 -9.933 11.681 1.00 92.56 187 TRP A C 1
ATOM 1346 O O . TRP A 1 187 ? -2.542 -10.983 12.062 1.00 92.56 187 TRP A O 1
ATOM 1356 N N . THR A 1 188 ? -2.777 -8.776 12.272 1.00 93.12 188 THR A N 1
ATOM 1357 C CA . THR A 1 188 ? -1.894 -8.710 13.440 1.00 93.12 188 THR A CA 1
ATOM 1358 C C . THR A 1 188 ? -2.180 -7.490 14.299 1.00 93.12 188 THR A C 1
ATOM 1360 O O . THR A 1 188 ? -2.568 -6.441 13.786 1.00 93.12 188 THR A O 1
ATOM 1363 N N . LEU A 1 189 ? -1.984 -7.635 15.605 1.00 94.56 189 LEU A N 1
ATOM 1364 C CA . LEU A 1 189 ? -2.095 -6.552 16.569 1.00 94.56 189 LEU A CA 1
ATOM 1365 C C . LEU A 1 189 ? -0.692 -6.016 16.831 1.00 94.56 189 LEU A C 1
ATOM 1367 O O . LEU A 1 189 ? 0.185 -6.768 17.246 1.00 94.56 189 LEU A O 1
ATOM 1371 N N . VAL A 1 190 ? -0.480 -4.732 16.570 1.00 94.25 190 VAL A N 1
ATOM 1372 C CA . VAL A 1 190 ? 0.801 -4.066 16.802 1.00 94.25 190 VAL A CA 1
ATOM 1373 C C . VAL A 1 190 ? 0.678 -3.229 18.064 1.00 94.25 190 VAL A C 1
ATOM 1375 O O . VAL A 1 190 ? -0.141 -2.314 18.127 1.00 94.25 190 VAL A O 1
ATOM 1378 N N . ARG A 1 191 ? 1.478 -3.552 19.079 1.00 93.62 191 ARG A N 1
ATOM 1379 C CA . ARG A 1 191 ? 1.402 -2.921 20.405 1.00 93.62 191 ARG A CA 1
ATOM 1380 C C . ARG A 1 191 ? 2.576 -2.005 20.704 1.00 93.62 191 ARG A C 1
ATOM 1382 O O . ARG A 1 191 ? 2.495 -1.221 21.639 1.00 93.62 191 ARG A O 1
ATOM 1389 N N . SER A 1 192 ? 3.660 -2.146 19.954 1.00 92.19 192 SER A N 1
ATOM 1390 C CA . SER A 1 192 ? 4.973 -1.581 20.250 1.00 92.19 192 SER A CA 1
ATOM 1391 C C . SER A 1 192 ? 5.645 -1.121 18.954 1.00 92.19 192 SER A C 1
ATOM 1393 O O . SER A 1 192 ? 5.370 -1.666 17.879 1.00 92.19 192 SER A O 1
ATOM 1395 N N . ASP A 1 193 ? 6.545 -0.142 19.046 1.00 87.56 193 ASP A N 1
ATOM 1396 C CA . ASP A 1 193 ? 7.305 0.343 17.887 1.00 87.56 193 ASP A CA 1
ATOM 1397 C C . ASP A 1 193 ? 8.257 -0.749 17.371 1.00 87.56 193 ASP A C 1
ATOM 1399 O O . ASP A 1 193 ? 8.365 -1.006 16.170 1.00 87.56 193 ASP A O 1
ATOM 1403 N N . GLY A 1 194 ? 8.843 -1.518 18.295 1.00 86.88 194 GLY A N 1
ATOM 1404 C CA . GLY A 1 194 ? 9.639 -2.698 17.965 1.00 86.88 194 GLY A CA 1
ATOM 1405 C C . GLY A 1 194 ? 8.841 -3.795 17.248 1.00 86.88 194 GLY A C 1
ATOM 1406 O O . GLY A 1 194 ? 9.377 -4.461 16.360 1.00 86.88 194 GLY A O 1
ATOM 1407 N N . GLU A 1 195 ? 7.566 -4.004 17.599 1.00 88.75 195 GLU A N 1
ATOM 1408 C CA . GLU A 1 195 ? 6.675 -4.910 16.856 1.00 88.75 195 GLU A CA 1
ATOM 1409 C C . GLU A 1 195 ? 6.373 -4.380 15.447 1.00 88.75 195 GLU A C 1
ATOM 1411 O O . GLU A 1 195 ? 6.459 -5.146 14.482 1.00 88.75 195 GLU A O 1
ATOM 1416 N N . ALA A 1 196 ? 6.091 -3.080 15.314 1.00 86.75 196 ALA A N 1
ATOM 1417 C CA . ALA A 1 196 ? 5.829 -2.438 14.028 1.00 86.75 196 ALA A CA 1
ATOM 1418 C C . ALA A 1 196 ? 7.027 -2.571 13.075 1.00 86.75 196 ALA A C 1
ATOM 1420 O O . ALA A 1 196 ? 6.871 -2.995 11.927 1.00 86.75 196 ALA A O 1
ATOM 1421 N N . HIS A 1 197 ? 8.239 -2.314 13.576 1.00 86.25 197 HIS A N 1
ATOM 1422 C CA . HIS A 1 197 ? 9.470 -2.407 12.794 1.00 86.25 197 HIS A CA 1
ATOM 1423 C C . HIS A 1 197 ? 9.776 -3.840 12.329 1.00 86.25 197 HIS A C 1
ATOM 1425 O O . HIS A 1 197 ? 10.239 -4.052 11.209 1.00 86.25 197 HIS A O 1
ATOM 1431 N N . ARG A 1 198 ? 9.471 -4.858 13.151 1.00 86.44 198 ARG A N 1
ATOM 1432 C CA . ARG A 1 198 ? 9.620 -6.274 12.756 1.00 86.44 198 ARG A CA 1
ATOM 1433 C C . ARG A 1 198 ? 8.608 -6.704 11.693 1.00 86.44 198 ARG A C 1
ATOM 1435 O O . ARG A 1 198 ? 8.923 -7.569 10.875 1.00 86.44 198 ARG A O 1
ATOM 1442 N N . LEU A 1 199 ? 7.406 -6.129 11.712 1.00 85.38 199 LEU A N 1
ATOM 1443 C CA . LEU A 1 199 ? 6.336 -6.426 10.758 1.00 85.38 199 LEU A CA 1
ATOM 1444 C C . LEU A 1 199 ? 6.545 -5.732 9.402 1.00 85.38 199 LEU A C 1
ATOM 1446 O O . LEU A 1 199 ? 6.123 -6.244 8.366 1.00 85.38 199 LEU A O 1
ATOM 1450 N N . GLU A 1 200 ? 7.205 -4.577 9.389 1.00 84.25 200 GLU A N 1
ATOM 1451 C CA . GLU A 1 200 ? 7.341 -3.723 8.208 1.00 84.25 200 GLU A CA 1
ATOM 1452 C C . GLU A 1 200 ? 7.885 -4.449 6.954 1.00 84.25 200 GLU A C 1
ATOM 1454 O O . GLU A 1 200 ? 7.276 -4.305 5.889 1.00 84.25 200 GLU A O 1
ATOM 1459 N N . PRO A 1 201 ? 8.927 -5.308 7.023 1.00 81.38 201 PRO A N 1
ATOM 1460 C CA . PRO A 1 201 ? 9.427 -6.015 5.843 1.00 81.38 201 PRO A CA 1
ATOM 1461 C C . PRO A 1 201 ? 8.442 -7.039 5.266 1.00 81.38 201 PRO A C 1
ATOM 1463 O O . PRO A 1 201 ? 8.346 -7.185 4.046 1.00 81.38 201 PRO A O 1
ATOM 1466 N N . SER A 1 202 ? 7.723 -7.788 6.112 1.00 79.19 202 SER A N 1
ATOM 1467 C CA . SER A 1 202 ? 6.735 -8.765 5.635 1.00 79.19 202 SER A CA 1
ATOM 1468 C C . SER A 1 202 ? 5.509 -8.063 5.063 1.00 79.19 202 SER A C 1
ATOM 1470 O O . SER A 1 202 ? 5.042 -8.452 3.991 1.00 79.19 202 SER A O 1
ATOM 1472 N N . TRP A 1 203 ? 5.060 -6.988 5.710 1.00 81.38 203 TRP A N 1
ATOM 1473 C CA . TRP A 1 203 ? 3.990 -6.131 5.216 1.00 81.38 203 TRP A CA 1
ATOM 1474 C C . TRP A 1 203 ? 4.338 -5.520 3.851 1.00 81.38 203 TRP A C 1
ATOM 1476 O O . TRP A 1 203 ? 3.541 -5.608 2.914 1.00 81.38 203 TRP A O 1
ATOM 1486 N N . LEU A 1 204 ? 5.554 -4.991 3.681 1.00 76.94 204 LEU A N 1
ATOM 1487 C CA . LEU A 1 204 ? 5.999 -4.394 2.421 1.00 76.94 204 LEU A CA 1
ATOM 1488 C C . LEU A 1 204 ? 6.047 -5.427 1.287 1.00 76.94 204 LEU A C 1
ATOM 1490 O O . LEU A 1 204 ? 5.501 -5.172 0.215 1.00 76.94 204 LEU A O 1
ATOM 1494 N N . ARG A 1 205 ? 6.592 -6.627 1.549 1.00 74.19 205 ARG A N 1
ATOM 1495 C CA . ARG A 1 205 ? 6.618 -7.740 0.579 1.00 74.19 205 ARG A CA 1
ATOM 1496 C C . ARG A 1 205 ? 5.232 -8.125 0.066 1.00 74.19 205 ARG A C 1
ATOM 1498 O O . ARG A 1 205 ? 5.084 -8.499 -1.093 1.00 74.19 205 ARG A O 1
ATOM 1505 N N . GLN A 1 206 ? 4.201 -8.049 0.903 1.00 72.00 206 GLN A N 1
ATOM 1506 C CA . GLN A 1 206 ? 2.835 -8.349 0.466 1.00 72.00 206 GLN A CA 1
ATOM 1507 C C . GLN A 1 206 ? 2.275 -7.292 -0.479 1.00 72.00 206 GLN A C 1
ATOM 1509 O O . GLN A 1 206 ? 1.584 -7.628 -1.442 1.00 72.00 206 GLN A O 1
ATOM 1514 N N . HIS A 1 207 ? 2.612 -6.029 -0.233 1.00 69.94 207 HIS A N 1
ATOM 1515 C CA . HIS A 1 207 ? 2.168 -4.910 -1.054 1.00 69.94 207 HIS A CA 1
ATOM 1516 C C . HIS A 1 207 ? 2.964 -4.789 -2.365 1.00 69.94 207 HIS A C 1
ATOM 1518 O O . HIS A 1 207 ? 2.430 -4.266 -3.344 1.00 69.94 207 HIS A O 1
ATOM 1524 N N . THR A 1 208 ? 4.195 -5.314 -2.425 1.00 65.75 208 THR A N 1
ATOM 1525 C CA . THR A 1 208 ? 5.028 -5.364 -3.642 1.00 65.75 208 THR A CA 1
ATOM 1526 C C . THR A 1 208 ? 4.750 -6.599 -4.508 1.00 65.75 208 THR A C 1
ATOM 1528 O O . THR A 1 208 ? 4.666 -6.483 -5.731 1.00 65.75 208 THR A O 1
ATOM 1531 N N . ALA A 1 209 ? 4.564 -7.783 -3.909 1.00 58.94 209 ALA A N 1
ATOM 1532 C CA . ALA A 1 209 ? 4.505 -9.050 -4.645 1.00 58.94 209 ALA A CA 1
ATOM 1533 C C . ALA A 1 209 ? 3.193 -9.293 -5.413 1.00 58.94 209 ALA A C 1
ATOM 1535 O O . ALA A 1 209 ? 3.192 -10.025 -6.402 1.00 58.94 209 ALA A O 1
ATOM 1536 N N . GLN A 1 210 ? 2.065 -8.717 -4.981 1.00 51.44 210 GLN A N 1
ATOM 1537 C CA . GLN A 1 210 ? 0.750 -9.136 -5.484 1.00 51.44 210 GLN A CA 1
ATOM 1538 C C . GLN A 1 210 ? 0.324 -8.552 -6.843 1.00 51.44 210 GLN A C 1
ATOM 1540 O O . GLN A 1 210 ? -0.685 -9.010 -7.377 1.00 51.44 210 GLN A O 1
ATOM 1545 N N . ARG A 1 211 ? 1.021 -7.561 -7.431 1.00 50.28 211 ARG A N 1
ATOM 1546 C CA . ARG A 1 211 ? 0.474 -6.874 -8.628 1.00 50.28 211 ARG A CA 1
ATOM 1547 C C . ARG A 1 211 ? 1.429 -6.413 -9.728 1.00 50.28 211 ARG A C 1
ATOM 1549 O O . ARG A 1 211 ? 0.941 -6.177 -10.829 1.00 50.28 211 ARG A O 1
ATOM 1556 N N . ASP A 1 212 ? 2.737 -6.300 -9.503 1.00 53.75 212 ASP A N 1
ATOM 1557 C CA . ASP A 1 212 ? 3.642 -5.680 -10.489 1.00 53.75 212 ASP A CA 1
ATOM 1558 C C . ASP A 1 212 ? 4.431 -6.679 -11.351 1.00 53.75 212 ASP A C 1
ATOM 1560 O O . ASP A 1 212 ? 5.637 -6.554 -11.490 1.00 53.75 212 ASP A O 1
ATOM 1564 N N . GLY A 1 213 ? 3.730 -7.614 -12.004 1.00 54.81 213 GLY A N 1
ATOM 1565 C CA . GLY A 1 213 ? 4.155 -8.240 -13.270 1.00 54.81 213 GLY A CA 1
ATOM 1566 C C . GLY A 1 213 ? 5.481 -9.031 -13.320 1.00 54.81 213 GLY A C 1
ATOM 1567 O O . GLY A 1 213 ? 6.349 -8.978 -12.459 1.00 54.81 213 GLY A O 1
ATOM 1568 N N . LYS A 1 214 ? 5.650 -9.808 -14.396 1.00 65.56 214 LYS A N 1
ATOM 1569 C CA . LYS A 1 214 ? 6.779 -10.736 -14.614 1.00 65.56 214 LYS A CA 1
ATOM 1570 C C . LYS A 1 214 ? 7.903 -10.096 -15.453 1.00 65.56 214 LYS A C 1
ATOM 1572 O O . LYS A 1 214 ? 8.199 -10.578 -16.541 1.00 65.56 214 LYS A O 1
ATOM 1577 N N . GLY A 1 215 ? 8.485 -8.984 -14.990 1.00 75.19 215 GLY A N 1
ATOM 1578 C CA . GLY A 1 215 ? 9.588 -8.284 -15.681 1.00 75.19 215 GLY A CA 1
ATOM 1579 C C . GLY A 1 215 ? 10.804 -8.047 -14.770 1.00 75.19 215 GLY A C 1
ATOM 1580 O O . GLY A 1 215 ? 10.608 -7.767 -13.585 1.00 75.19 215 GLY A O 1
ATOM 1581 N N . PRO A 1 216 ? 12.050 -8.151 -15.269 1.00 84.19 216 PRO A N 1
ATOM 1582 C CA . PRO A 1 216 ? 13.261 -8.058 -14.442 1.00 84.19 216 PRO A CA 1
ATOM 1583 C C . PRO A 1 216 ? 13.463 -6.680 -13.787 1.00 84.19 216 PRO A C 1
ATOM 1585 O O . PRO A 1 216 ? 13.846 -6.597 -12.624 1.00 84.19 216 PRO A O 1
ATOM 1588 N N . GLY A 1 217 ? 13.155 -5.591 -14.484 1.00 82.81 217 GLY A N 1
ATOM 1589 C CA . GLY A 1 217 ? 13.165 -4.227 -13.963 1.00 82.81 217 GLY A CA 1
ATOM 1590 C C . GLY A 1 217 ? 12.029 -3.964 -12.976 1.00 82.81 217 GLY A C 1
ATOM 1591 O O . GLY A 1 217 ? 12.235 -3.262 -11.990 1.00 82.81 217 GLY A O 1
ATOM 1592 N N . ARG A 1 218 ? 10.854 -4.584 -13.152 1.00 82.44 218 ARG A N 1
ATOM 1593 C CA . ARG A 1 218 ? 9.778 -4.535 -12.137 1.00 82.44 218 ARG A CA 1
ATOM 1594 C C . ARG A 1 218 ? 10.166 -5.282 -10.863 1.00 82.44 218 ARG A C 1
ATOM 1596 O O . ARG A 1 218 ? 9.976 -4.759 -9.768 1.00 82.44 218 ARG A O 1
ATOM 1603 N N . TRP A 1 219 ? 10.778 -6.456 -11.012 1.00 84.50 219 TRP A N 1
ATOM 1604 C CA . TRP A 1 219 ? 11.359 -7.207 -9.901 1.00 84.50 219 TRP A CA 1
ATOM 1605 C C . TRP A 1 219 ? 12.437 -6.392 -9.177 1.00 84.50 219 TRP A C 1
ATOM 1607 O O . TRP A 1 219 ? 12.432 -6.312 -7.949 1.00 84.50 219 TRP A O 1
ATOM 1617 N N . LEU A 1 220 ? 13.318 -5.725 -9.928 1.00 86.06 220 LEU A N 1
ATOM 1618 C CA . LEU A 1 220 ? 14.349 -4.866 -9.355 1.00 86.06 220 LEU A CA 1
ATOM 1619 C C . LEU A 1 220 ? 13.743 -3.651 -8.638 1.00 86.06 220 LEU A C 1
ATOM 1621 O O . LEU A 1 220 ? 14.186 -3.319 -7.544 1.00 86.06 220 LEU A O 1
ATOM 1625 N N . ALA A 1 221 ? 12.703 -3.021 -9.195 1.00 85.06 221 ALA A N 1
ATOM 1626 C CA . ALA A 1 221 ? 11.992 -1.919 -8.544 1.00 85.06 221 ALA A CA 1
ATOM 1627 C C . ALA A 1 221 ? 11.380 -2.362 -7.210 1.00 85.06 221 ALA A C 1
ATOM 1629 O O . ALA A 1 221 ? 11.542 -1.672 -6.205 1.00 85.06 221 ALA A O 1
ATOM 1630 N N . ALA A 1 222 ? 10.729 -3.528 -7.184 1.00 81.50 222 ALA A N 1
ATOM 1631 C CA . ALA A 1 222 ? 10.185 -4.108 -5.960 1.00 81.50 222 ALA A CA 1
ATOM 1632 C C . ALA A 1 222 ? 11.288 -4.371 -4.925 1.00 81.50 222 ALA A C 1
ATOM 1634 O O . ALA A 1 222 ? 11.137 -3.983 -3.771 1.00 81.50 222 ALA A O 1
ATOM 1635 N N . ARG A 1 223 ? 12.431 -4.935 -5.339 1.00 83.00 223 ARG A N 1
ATOM 1636 C CA . ARG A 1 223 ? 13.597 -5.146 -4.464 1.00 83.00 223 ARG A CA 1
ATOM 1637 C C . ARG A 1 223 ? 14.177 -3.847 -3.913 1.00 83.00 223 ARG A C 1
ATOM 1639 O O . ARG A 1 223 ? 14.516 -3.791 -2.735 1.00 83.00 223 ARG A O 1
ATOM 1646 N N . LEU A 1 224 ? 14.277 -2.806 -4.738 1.00 84.75 224 LEU A N 1
ATOM 1647 C CA . LEU A 1 224 ? 14.756 -1.492 -4.307 1.00 84.75 224 LEU A CA 1
ATOM 1648 C C . LEU A 1 224 ? 13.807 -0.857 -3.291 1.00 84.75 224 LEU A C 1
ATOM 1650 O O . LEU A 1 224 ? 14.267 -0.308 -2.294 1.00 84.75 224 LEU A O 1
ATOM 1654 N N . VAL A 1 225 ? 12.494 -0.966 -3.502 1.00 83.38 225 VAL A N 1
ATOM 1655 C CA . VAL A 1 225 ? 11.503 -0.493 -2.528 1.00 83.38 225 VAL A CA 1
ATOM 1656 C C . VAL A 1 225 ? 11.538 -1.336 -1.258 1.00 83.38 225 VAL A C 1
ATOM 1658 O O . VAL A 1 225 ? 11.478 -0.773 -0.178 1.00 83.38 225 VAL A O 1
ATOM 1661 N N . GLU A 1 226 ? 11.710 -2.652 -1.344 1.00 79.50 226 GLU A N 1
ATOM 1662 C CA . 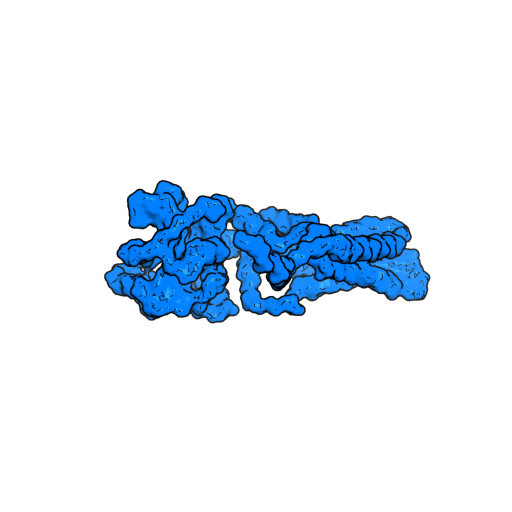GLU A 1 226 ? 11.872 -3.509 -0.162 1.00 79.50 226 GLU A CA 1
ATOM 1663 C C . GLU A 1 226 ? 13.102 -3.124 0.674 1.00 79.50 226 GLU A C 1
ATOM 1665 O O . GLU A 1 226 ? 13.031 -3.124 1.900 1.00 79.50 226 GLU A O 1
ATOM 1670 N N . ALA A 1 227 ? 14.212 -2.762 0.023 1.00 81.00 227 ALA A N 1
ATOM 1671 C CA . ALA A 1 227 ? 15.455 -2.397 0.698 1.00 81.00 227 ALA A CA 1
ATOM 1672 C C . ALA A 1 227 ? 15.468 -0.952 1.227 1.00 81.00 227 ALA A C 1
ATOM 1674 O O . ALA A 1 227 ? 15.940 -0.702 2.332 1.00 81.00 227 ALA A O 1
ATOM 1675 N N . MET A 1 228 ? 14.973 0.006 0.438 1.00 81.62 228 MET A N 1
ATOM 1676 C CA . MET A 1 228 ? 15.072 1.442 0.739 1.00 81.62 228 MET A CA 1
ATOM 1677 C C . MET A 1 228 ? 13.757 2.062 1.215 1.00 81.62 228 MET A C 1
ATOM 1679 O O . MET A 1 228 ? 13.759 3.160 1.765 1.00 81.62 228 MET A O 1
ATOM 1683 N N . GLY A 1 229 ? 12.631 1.382 1.012 1.00 77.50 229 GLY A N 1
ATOM 1684 C CA . GLY A 1 229 ? 11.291 1.851 1.355 1.00 77.50 229 GLY A CA 1
ATOM 1685 C C . GLY A 1 229 ? 11.145 2.220 2.825 1.00 77.50 229 GLY A C 1
ATOM 1686 O O . GLY A 1 229 ? 10.743 3.352 3.073 1.00 77.50 229 GLY A O 1
ATOM 1687 N N . PRO A 1 230 ? 11.529 1.363 3.794 1.00 77.56 230 PRO A N 1
ATOM 1688 C CA . PRO A 1 230 ? 11.454 1.713 5.212 1.00 77.56 230 PRO A CA 1
ATOM 1689 C C . PRO A 1 230 ? 12.214 3.008 5.523 1.00 77.56 230 PRO A C 1
ATOM 1691 O O . PRO A 1 230 ? 11.654 3.929 6.107 1.00 77.56 230 PRO A O 1
ATOM 1694 N N . ALA A 1 231 ? 13.453 3.147 5.039 1.00 79.94 231 ALA A N 1
ATOM 1695 C CA . ALA A 1 231 ? 14.247 4.359 5.248 1.00 79.94 231 ALA A CA 1
ATOM 1696 C C . ALA A 1 231 ? 13.593 5.609 4.628 1.00 79.94 231 ALA A C 1
ATOM 1698 O O . ALA A 1 231 ? 13.533 6.655 5.269 1.00 79.94 231 ALA A O 1
ATOM 1699 N N . LEU A 1 232 ? 13.061 5.505 3.405 1.00 77.69 232 LEU A N 1
ATOM 1700 C CA . LEU A 1 232 ? 12.376 6.611 2.725 1.00 77.69 232 LEU A CA 1
ATOM 1701 C C . LEU A 1 232 ? 11.067 7.005 3.422 1.00 77.69 232 LEU A C 1
ATOM 1703 O O . LEU A 1 232 ? 10.752 8.193 3.513 1.00 77.69 232 LEU A O 1
ATOM 1707 N N . LEU A 1 233 ? 10.323 6.018 3.917 1.00 75.06 233 LEU A N 1
ATOM 1708 C CA . LEU A 1 233 ? 9.049 6.195 4.608 1.00 75.06 233 LEU A CA 1
ATOM 1709 C C . LEU A 1 233 ? 9.250 6.807 6.000 1.00 75.06 233 LEU A C 1
ATOM 1711 O O . LEU A 1 233 ? 8.530 7.739 6.355 1.00 75.06 233 LEU A O 1
ATOM 1715 N N . HIS A 1 234 ? 10.272 6.369 6.740 1.00 73.94 234 HIS A N 1
ATOM 1716 C CA . HIS A 1 234 ? 10.659 6.958 8.029 1.00 73.94 234 HIS A CA 1
ATOM 1717 C C . HIS A 1 234 ? 11.259 8.357 7.880 1.00 73.94 234 HIS A C 1
ATOM 1719 O O . HIS A 1 234 ? 11.009 9.224 8.712 1.00 73.94 234 HIS A O 1
ATOM 1725 N N . ALA A 1 235 ? 11.962 8.630 6.777 1.00 76.31 235 ALA A N 1
ATOM 1726 C CA . ALA A 1 235 ? 12.418 9.979 6.437 1.00 76.31 235 ALA A CA 1
ATOM 1727 C C . ALA A 1 235 ? 11.273 10.931 6.022 1.00 76.31 235 ALA A C 1
ATOM 1729 O O . ALA A 1 235 ? 11.524 12.100 5.733 1.00 76.31 235 ALA A O 1
ATOM 1730 N N . GLY A 1 236 ? 10.024 10.452 5.940 1.00 67.75 236 GLY A N 1
ATOM 1731 C CA . GLY A 1 236 ? 8.878 11.251 5.499 1.00 67.75 236 GLY A CA 1
ATOM 1732 C C . GLY A 1 236 ? 8.938 11.635 4.016 1.00 67.75 236 GLY A C 1
ATOM 1733 O O . GLY A 1 236 ? 8.299 12.603 3.592 1.00 67.75 236 GLY A O 1
ATOM 1734 N N . THR A 1 237 ? 9.711 10.898 3.210 1.00 77.31 237 THR A N 1
ATOM 1735 C CA . THR A 1 237 ? 9.883 11.200 1.788 1.00 77.31 237 THR A CA 1
ATOM 1736 C C . THR A 1 237 ? 8.578 10.931 1.053 1.00 77.31 237 THR A C 1
ATOM 1738 O O . THR A 1 237 ? 8.130 9.791 0.931 1.00 77.31 237 THR A O 1
ATOM 1741 N N . ARG A 1 238 ? 7.966 11.989 0.514 1.00 77.75 238 ARG A N 1
ATOM 1742 C CA . ARG A 1 238 ? 6.752 11.853 -0.296 1.00 77.75 238 ARG A CA 1
ATOM 1743 C C . ARG A 1 238 ? 7.077 11.079 -1.583 1.00 77.75 238 ARG A C 1
ATOM 1745 O O . ARG A 1 238 ? 8.030 11.457 -2.270 1.00 77.75 238 ARG A O 1
ATOM 1752 N N . PRO A 1 239 ? 6.266 10.085 -1.996 1.00 79.31 239 PRO A N 1
ATOM 1753 C CA . PRO A 1 239 ? 6.479 9.349 -3.250 1.00 79.31 239 PRO A CA 1
ATOM 1754 C C . PRO A 1 239 ? 6.594 10.255 -4.488 1.00 79.31 239 PRO A C 1
ATOM 1756 O O . PRO A 1 239 ? 7.321 9.950 -5.432 1.00 79.31 239 PRO A O 1
ATOM 1759 N N . GLN A 1 240 ? 5.936 11.419 -4.458 1.00 79.94 240 GLN A N 1
ATOM 1760 C CA . GLN A 1 240 ? 6.028 12.451 -5.494 1.00 79.94 240 GLN A CA 1
ATOM 1761 C C . GLN A 1 240 ? 7.449 13.004 -5.680 1.00 79.94 240 GLN A C 1
ATOM 1763 O O . GLN A 1 240 ? 7.834 13.299 -6.805 1.00 79.94 240 GLN A O 1
ATOM 1768 N N . VAL A 1 241 ? 8.247 13.108 -4.611 1.00 84.50 241 VAL A N 1
ATOM 1769 C CA . VAL A 1 241 ? 9.647 13.559 -4.693 1.00 84.50 241 VAL A CA 1
ATOM 1770 C C . VAL A 1 241 ? 10.489 12.524 -5.436 1.00 84.50 241 VAL A C 1
ATOM 1772 O O . VAL A 1 241 ? 11.283 12.881 -6.302 1.00 84.50 241 VAL A O 1
ATOM 1775 N N . VAL A 1 242 ? 10.257 11.234 -5.176 1.00 85.50 242 VAL A N 1
ATOM 1776 C CA . VAL A 1 242 ? 10.916 10.139 -5.905 1.00 85.50 242 VAL A CA 1
ATOM 1777 C C . VAL A 1 242 ? 10.499 10.146 -7.382 1.00 85.50 242 VAL A C 1
ATOM 1779 O O . VAL A 1 242 ? 11.341 9.996 -8.267 1.00 85.50 242 VAL A O 1
ATOM 1782 N N . ALA A 1 243 ? 9.218 10.402 -7.673 1.00 85.94 243 ALA A N 1
ATOM 1783 C CA . ALA A 1 243 ? 8.729 10.554 -9.045 1.00 85.94 243 ALA A CA 1
ATOM 1784 C C . ALA A 1 243 ? 9.333 11.778 -9.763 1.00 85.94 243 ALA A C 1
ATOM 1786 O O . ALA A 1 243 ? 9.662 11.690 -10.946 1.00 85.94 243 ALA A O 1
ATOM 1787 N N . LEU A 1 244 ? 9.532 12.897 -9.058 1.00 86.62 244 LEU A N 1
ATOM 1788 C CA . LEU A 1 244 ? 10.219 14.075 -9.591 1.00 86.62 244 LEU A CA 1
ATOM 1789 C C . LEU A 1 244 ? 11.699 13.775 -9.869 1.00 86.62 244 LEU A C 1
ATOM 1791 O O . LEU A 1 244 ? 12.220 14.176 -10.906 1.00 86.62 244 LEU A O 1
ATOM 1795 N N . GLY A 1 245 ? 12.353 13.001 -8.996 1.00 89.31 245 GLY A N 1
ATOM 1796 C CA . GLY A 1 245 ? 13.706 12.490 -9.218 1.00 89.31 245 GLY A CA 1
ATOM 1797 C C . GLY A 1 245 ? 13.815 11.651 -10.494 1.00 89.31 245 GLY A C 1
ATOM 1798 O O . GLY A 1 245 ? 14.753 11.833 -11.267 1.00 89.31 245 GLY A O 1
ATOM 1799 N N . ALA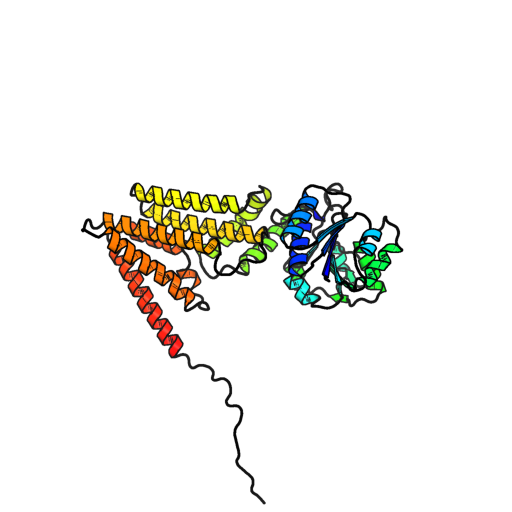 A 1 246 ? 12.821 10.804 -10.783 1.00 89.81 246 ALA A N 1
ATOM 1800 C CA . ALA A 1 246 ? 12.759 10.071 -12.049 1.00 89.81 246 ALA A CA 1
ATOM 1801 C C . ALA A 1 246 ? 12.654 11.004 -13.270 1.00 89.81 246 ALA A C 1
ATOM 1803 O O . ALA A 1 246 ? 13.331 10.784 -14.273 1.00 89.81 246 ALA A O 1
ATOM 1804 N N . ALA A 1 247 ? 11.844 12.066 -13.188 1.00 90.19 247 ALA A N 1
ATOM 1805 C CA . ALA A 1 247 ? 11.746 13.062 -14.255 1.00 90.19 247 ALA A CA 1
ATOM 1806 C C . ALA A 1 247 ? 13.064 13.833 -14.450 1.00 90.19 247 ALA A C 1
ATOM 1808 O O . ALA A 1 247 ? 13.505 14.019 -15.583 1.00 90.19 247 ALA A O 1
ATOM 1809 N N . ALA A 1 248 ? 13.732 14.218 -13.359 1.00 93.88 248 ALA A N 1
ATOM 1810 C CA . ALA A 1 248 ? 15.043 14.860 -13.409 1.00 93.88 248 ALA A CA 1
ATOM 1811 C C . ALA A 1 248 ? 16.104 13.946 -14.046 1.00 93.88 248 ALA A C 1
ATOM 1813 O O . ALA A 1 248 ? 16.862 14.396 -14.902 1.00 93.88 248 ALA A O 1
ATOM 1814 N N . LEU A 1 249 ? 16.114 12.652 -13.705 1.00 94.12 249 LEU A N 1
ATOM 1815 C CA . LEU A 1 249 ? 16.994 11.661 -14.335 1.00 94.12 249 LEU A CA 1
ATOM 1816 C C . LEU A 1 249 ? 16.727 11.518 -15.837 1.00 94.12 249 LEU A C 1
ATOM 1818 O O . LEU A 1 249 ? 17.678 11.451 -16.612 1.00 94.12 249 LEU A O 1
ATOM 1822 N N . ALA A 1 250 ? 15.461 11.520 -16.266 1.00 93.88 250 ALA A N 1
ATOM 1823 C CA . ALA A 1 250 ? 15.118 11.475 -17.687 1.00 93.88 250 ALA A CA 1
ATOM 1824 C C . ALA A 1 250 ? 15.618 12.722 -18.442 1.00 93.88 250 ALA A C 1
ATOM 1826 O O . ALA A 1 250 ? 16.147 12.605 -19.547 1.00 93.88 250 ALA A O 1
ATOM 1827 N N . LEU A 1 251 ? 15.511 13.909 -17.834 1.00 94.75 251 LEU A N 1
ATOM 1828 C CA . LEU A 1 251 ? 16.040 15.152 -18.405 1.00 94.75 251 LEU A CA 1
ATOM 1829 C C . LEU A 1 251 ? 17.571 15.151 -18.476 1.00 94.75 251 LEU A C 1
ATOM 1831 O O . LEU A 1 251 ? 18.131 15.548 -19.495 1.00 94.75 251 LEU A O 1
ATOM 1835 N N . LEU A 1 252 ? 18.253 14.664 -17.436 1.00 95.94 252 LEU A N 1
ATOM 1836 C CA . LEU A 1 252 ? 19.710 14.503 -17.442 1.00 95.94 252 LEU A CA 1
ATOM 1837 C C . LEU A 1 252 ? 20.162 13.502 -18.511 1.00 95.94 252 LEU A C 1
ATOM 1839 O O . LEU A 1 252 ? 21.155 13.744 -19.193 1.00 95.94 252 LEU A O 1
ATOM 1843 N N . ALA A 1 253 ? 19.413 12.414 -18.707 1.00 95.12 253 ALA A N 1
ATOM 1844 C CA . ALA A 1 253 ? 19.675 11.444 -19.762 1.00 95.12 253 ALA A CA 1
ATOM 1845 C C . ALA A 1 253 ? 19.547 12.078 -21.159 1.00 95.12 253 ALA A C 1
ATOM 1847 O O . ALA A 1 253 ? 20.449 11.932 -21.983 1.00 95.12 253 ALA A O 1
ATOM 1848 N N . LEU A 1 254 ? 18.493 12.861 -21.410 1.00 94.50 254 LEU A N 1
ATOM 1849 C CA . LEU A 1 254 ? 18.351 13.634 -22.650 1.00 94.50 254 LEU A CA 1
ATOM 1850 C C . LEU A 1 254 ? 19.481 14.656 -22.834 1.00 94.50 254 LEU A C 1
ATOM 1852 O O . LEU A 1 254 ? 20.038 14.768 -23.924 1.00 94.50 254 LEU A O 1
ATOM 1856 N N . GLY A 1 255 ? 19.869 15.354 -21.764 1.00 94.12 255 GLY A N 1
ATOM 1857 C CA . GLY A 1 255 ? 21.016 16.260 -21.772 1.00 94.12 255 GLY A CA 1
ATOM 1858 C C . GLY A 1 255 ? 22.320 15.539 -22.122 1.00 94.12 255 GLY A C 1
ATOM 1859 O O . GLY A 1 255 ? 23.095 16.032 -22.931 1.00 94.12 255 GLY A O 1
ATOM 1860 N N . SER A 1 256 ? 22.544 14.331 -21.599 1.00 94.00 256 SER A N 1
ATOM 1861 C CA . SER A 1 256 ? 23.725 13.531 -21.948 1.00 94.00 256 SER A CA 1
ATOM 1862 C C . SER A 1 256 ? 23.754 13.133 -23.430 1.00 94.00 256 SER A C 1
ATOM 1864 O O . SER A 1 256 ? 24.818 13.188 -24.047 1.00 94.00 256 SER A O 1
ATOM 1866 N N . ALA A 1 257 ? 22.595 12.830 -24.032 1.00 93.19 257 ALA A N 1
ATOM 1867 C CA . ALA A 1 257 ? 22.496 12.561 -25.468 1.00 93.19 257 ALA A CA 1
ATOM 1868 C C . ALA A 1 257 ? 22.868 13.791 -26.303 1.00 93.19 257 ALA A C 1
ATOM 1870 O O . ALA A 1 257 ? 23.548 13.657 -27.316 1.00 93.19 257 ALA A O 1
ATOM 1871 N N . TRP A 1 258 ? 22.480 14.986 -25.849 1.00 92.44 258 TRP A N 1
ATOM 1872 C CA . TRP A 1 258 ? 22.835 16.245 -26.508 1.00 92.44 258 TRP A CA 1
ATOM 1873 C C . TRP A 1 258 ? 24.355 16.464 -26.584 1.00 92.44 258 TRP A C 1
ATOM 1875 O O . TRP A 1 258 ? 24.858 16.979 -27.577 1.00 92.44 258 TRP A O 1
ATOM 1885 N N . PHE A 1 259 ? 25.102 16.023 -25.567 1.00 92.44 259 PHE A N 1
ATOM 1886 C CA . PHE A 1 259 ? 26.570 16.069 -25.549 1.00 92.44 259 PHE A CA 1
ATOM 1887 C C . PHE A 1 259 ? 27.246 14.893 -26.280 1.00 92.44 259 PHE A C 1
ATOM 1889 O O . PHE A 1 259 ? 28.468 14.773 -26.231 1.00 92.44 259 PHE A O 1
ATOM 1896 N N . GLY A 1 260 ? 26.484 14.016 -26.943 1.00 89.25 260 GLY A N 1
ATOM 1897 C CA . GLY A 1 260 ? 27.016 12.861 -27.678 1.00 89.25 260 GLY A CA 1
ATOM 1898 C C . GLY A 1 260 ? 27.176 11.585 -26.844 1.00 89.25 260 GLY A C 1
ATOM 1899 O O . GLY A 1 260 ? 27.545 10.536 -27.370 1.00 89.25 260 GLY A O 1
ATOM 1900 N N . PHE A 1 261 ? 26.850 11.609 -25.550 1.00 93.25 261 PHE A N 1
ATOM 1901 C CA . PHE A 1 261 ? 26.958 10.447 -24.661 1.00 93.25 261 PHE A CA 1
ATOM 1902 C C . PHE A 1 261 ? 25.733 9.518 -24.770 1.00 93.25 261 PHE A C 1
ATOM 1904 O O . PHE A 1 261 ? 25.008 9.280 -23.804 1.00 93.25 261 PHE A O 1
ATOM 1911 N N . MET A 1 262 ? 25.505 8.957 -25.961 1.00 92.75 262 MET A N 1
ATOM 1912 C CA . MET A 1 262 ? 24.278 8.220 -26.311 1.00 92.75 262 MET A CA 1
ATOM 1913 C C . MET A 1 262 ? 24.039 6.967 -25.454 1.00 92.75 262 MET A C 1
ATOM 1915 O O . MET A 1 262 ? 22.910 6.706 -25.041 1.00 92.75 262 MET A O 1
ATOM 1919 N N . SER A 1 263 ? 25.089 6.206 -25.126 1.00 93.00 263 SER A N 1
ATOM 1920 C CA . SER A 1 263 ? 24.950 5.010 -24.281 1.00 93.00 263 SER A CA 1
ATOM 1921 C C . SER A 1 263 ? 24.501 5.360 -22.857 1.00 93.00 263 SER A C 1
ATOM 1923 O O . SER A 1 263 ? 23.656 4.671 -22.286 1.00 93.00 263 SER A O 1
ATOM 1925 N N . PHE A 1 264 ? 25.013 6.464 -22.300 1.00 93.81 264 PHE A N 1
ATOM 1926 C CA . PHE A 1 264 ? 24.588 6.966 -20.991 1.00 93.81 264 PHE A CA 1
ATOM 1927 C C . PHE A 1 264 ? 23.156 7.493 -21.027 1.00 93.81 264 PHE A C 1
ATOM 1929 O O . PHE A 1 264 ? 22.415 7.284 -20.070 1.00 93.81 264 PHE A O 1
ATOM 1936 N N . ALA A 1 265 ? 22.736 8.094 -22.140 1.00 95.12 265 ALA A N 1
ATOM 1937 C CA . ALA A 1 265 ? 21.360 8.526 -22.320 1.00 95.12 265 ALA A CA 1
ATOM 1938 C C . ALA A 1 265 ? 20.378 7.347 -22.305 1.00 95.12 265 ALA A C 1
ATOM 1940 O O . ALA A 1 265 ? 19.406 7.366 -21.554 1.00 95.12 265 ALA A O 1
ATOM 1941 N N . PHE A 1 266 ? 20.646 6.282 -23.068 1.00 95.31 266 PHE A N 1
ATOM 1942 C CA . PHE A 1 266 ? 19.782 5.097 -23.079 1.00 95.31 266 PHE A CA 1
ATOM 1943 C C . PHE A 1 266 ? 19.721 4.395 -21.718 1.00 95.31 266 PHE A C 1
ATOM 1945 O O . PHE A 1 266 ? 18.630 4.068 -21.242 1.00 95.31 266 PHE A O 1
ATOM 1952 N N . ALA A 1 267 ? 20.871 4.213 -21.061 1.00 95.19 267 ALA A N 1
ATOM 1953 C CA . ALA A 1 267 ? 20.920 3.644 -19.718 1.00 95.19 267 ALA A CA 1
ATOM 1954 C C . ALA A 1 267 ? 20.187 4.538 -18.700 1.00 95.19 267 ALA A C 1
ATOM 1956 O O . ALA A 1 267 ? 19.394 4.044 -17.900 1.00 95.19 267 ALA A O 1
ATOM 1957 N N . GLY A 1 268 ? 20.391 5.856 -18.770 1.00 95.00 268 GLY A N 1
ATOM 1958 C CA . GLY A 1 268 ? 19.750 6.844 -17.905 1.00 95.00 268 GLY A CA 1
ATOM 1959 C C . GLY A 1 268 ? 18.227 6.868 -18.046 1.00 95.00 268 GLY A C 1
ATOM 1960 O O . GLY A 1 268 ? 17.530 6.906 -17.035 1.00 95.00 268 GLY A O 1
ATOM 1961 N N . LEU A 1 269 ? 17.695 6.757 -19.269 1.00 95.38 269 LEU A N 1
ATOM 1962 C CA . LEU A 1 269 ? 16.252 6.628 -19.510 1.00 95.38 269 LEU A CA 1
ATOM 1963 C C . LEU A 1 269 ? 15.682 5.325 -18.922 1.00 95.38 269 LEU A C 1
ATOM 1965 O O . LEU A 1 269 ? 14.602 5.337 -18.326 1.00 95.38 269 LEU A O 1
ATOM 1969 N N . GLY A 1 270 ? 16.424 4.215 -19.017 1.00 93.88 270 GLY A N 1
ATOM 1970 C CA . GLY A 1 270 ? 16.057 2.951 -18.370 1.00 93.88 270 GLY A CA 1
ATOM 1971 C C . GLY A 1 270 ? 16.026 3.055 -16.839 1.00 93.88 270 GLY A C 1
ATOM 1972 O O . GLY A 1 270 ? 15.082 2.589 -16.198 1.00 93.88 270 GLY A O 1
ATOM 1973 N N . ILE A 1 271 ? 17.017 3.727 -16.243 1.00 94.25 271 ILE A N 1
ATOM 1974 C CA . ILE A 1 271 ? 17.073 3.985 -14.795 1.00 94.25 271 ILE A CA 1
ATOM 1975 C C . ILE A 1 271 ? 15.940 4.928 -14.363 1.00 94.25 271 ILE A C 1
ATOM 1977 O O . ILE A 1 271 ? 15.294 4.679 -13.346 1.00 94.25 271 ILE A O 1
ATOM 1981 N N . ALA A 1 272 ? 15.642 5.974 -15.135 1.00 93.62 272 ALA A N 1
ATOM 1982 C CA . ALA A 1 272 ? 14.529 6.880 -14.856 1.00 93.62 272 ALA A CA 1
ATOM 1983 C C . ALA A 1 272 ? 13.189 6.127 -14.795 1.00 93.62 272 ALA A C 1
ATOM 1985 O O . ALA A 1 272 ? 12.391 6.342 -13.880 1.00 93.62 272 ALA A O 1
ATOM 1986 N N . TRP A 1 273 ? 12.965 5.182 -15.714 1.00 93.50 273 TRP A N 1
ATOM 1987 C CA . TRP A 1 273 ? 11.799 4.301 -15.667 1.00 93.50 273 TRP A CA 1
ATOM 1988 C C . TRP A 1 273 ? 11.766 3.434 -14.400 1.00 93.50 273 TRP A C 1
ATOM 1990 O O . TRP A 1 273 ? 10.730 3.353 -13.738 1.00 93.50 273 TRP A O 1
ATOM 2000 N N . LEU A 1 274 ? 12.898 2.831 -14.019 1.00 91.25 274 LEU A N 1
ATOM 2001 C CA . LEU A 1 274 ? 13.019 2.019 -12.803 1.00 91.25 274 LEU A CA 1
ATOM 2002 C C . LEU A 1 274 ? 12.659 2.825 -11.541 1.00 91.25 274 LEU A C 1
ATOM 2004 O O . LEU A 1 274 ? 11.850 2.376 -10.727 1.00 91.25 274 LEU A O 1
ATOM 2008 N N . VAL A 1 275 ? 13.204 4.039 -11.403 1.00 90.19 275 VAL A N 1
ATOM 2009 C CA . VAL A 1 275 ? 12.919 4.936 -10.269 1.00 90.19 275 VAL A CA 1
ATOM 2010 C C . VAL A 1 275 ? 11.447 5.351 -10.256 1.00 90.19 275 VAL A C 1
ATOM 2012 O O . VAL A 1 275 ? 10.815 5.358 -9.200 1.00 90.19 275 VAL A O 1
ATOM 2015 N N . ARG A 1 276 ? 10.851 5.626 -11.423 1.00 88.94 276 ARG A N 1
ATOM 2016 C CA . ARG A 1 276 ? 9.418 5.932 -11.526 1.00 88.94 276 ARG A CA 1
ATOM 2017 C C . ARG A 1 276 ? 8.546 4.759 -11.076 1.00 88.94 276 ARG A C 1
ATOM 2019 O O . ARG A 1 276 ? 7.525 4.988 -10.426 1.00 88.94 276 ARG A O 1
ATOM 2026 N N . ARG A 1 277 ? 8.928 3.520 -11.405 1.00 87.00 277 ARG A N 1
ATOM 2027 C CA . ARG A 1 277 ? 8.227 2.308 -10.949 1.00 87.00 277 ARG A CA 1
ATOM 2028 C C . ARG A 1 277 ? 8.349 2.124 -9.443 1.00 87.00 277 ARG A C 1
ATOM 2030 O O . ARG A 1 277 ? 7.336 1.878 -8.796 1.00 87.00 277 ARG A O 1
ATOM 2037 N N . ALA A 1 278 ? 9.536 2.331 -8.876 1.00 85.31 278 ALA A N 1
ATOM 2038 C CA . ALA A 1 278 ? 9.723 2.336 -7.428 1.00 85.31 278 ALA A CA 1
ATOM 2039 C C . ALA A 1 278 ? 8.838 3.399 -6.746 1.00 85.31 278 ALA A C 1
ATOM 2041 O O . ALA A 1 278 ? 8.158 3.099 -5.766 1.00 85.31 278 ALA A O 1
ATOM 2042 N N . ALA A 1 279 ? 8.753 4.610 -7.310 1.00 85.12 279 ALA A N 1
ATOM 2043 C CA . ALA A 1 279 ? 7.856 5.657 -6.821 1.00 85.12 279 ALA A CA 1
ATOM 2044 C C . ALA A 1 279 ? 6.377 5.240 -6.889 1.00 85.12 279 ALA A C 1
ATOM 2046 O O . ALA A 1 279 ? 5.633 5.476 -5.943 1.00 85.12 279 ALA A O 1
ATOM 2047 N N . ALA A 1 280 ? 5.947 4.584 -7.972 1.00 81.50 280 ALA A N 1
ATOM 2048 C CA . ALA A 1 280 ? 4.576 4.092 -8.112 1.00 81.50 280 ALA A CA 1
ATOM 2049 C C . ALA A 1 280 ? 4.229 3.032 -7.054 1.00 81.50 280 ALA A C 1
ATOM 2051 O O . ALA A 1 280 ? 3.142 3.073 -6.478 1.00 81.50 280 ALA A O 1
ATOM 2052 N N . ILE A 1 281 ? 5.157 2.114 -6.762 1.00 77.19 281 ILE A N 1
ATOM 2053 C CA . ILE A 1 281 ? 5.018 1.135 -5.676 1.00 77.19 281 ILE A CA 1
ATOM 2054 C C . ILE A 1 281 ? 4.913 1.863 -4.331 1.00 77.19 281 ILE A C 1
ATOM 2056 O O . ILE A 1 281 ? 3.984 1.599 -3.571 1.00 77.19 281 ILE A O 1
ATOM 2060 N N . LEU A 1 282 ? 5.800 2.826 -4.061 1.00 78.06 282 LEU A N 1
ATOM 2061 C CA . LEU A 1 282 ? 5.764 3.622 -2.832 1.00 78.06 282 LEU A CA 1
ATOM 2062 C C . LEU A 1 282 ? 4.442 4.376 -2.668 1.00 78.06 282 LEU A C 1
ATOM 2064 O O . LEU A 1 282 ? 3.898 4.371 -1.575 1.00 78.06 282 LEU A O 1
ATOM 2068 N N . THR A 1 283 ? 3.871 4.956 -3.727 1.00 76.56 283 THR A N 1
ATOM 2069 C CA . THR A 1 283 ? 2.549 5.607 -3.667 1.00 76.56 283 THR A CA 1
ATOM 2070 C C . THR A 1 283 ? 1.451 4.632 -3.240 1.00 76.56 283 THR A C 1
ATOM 2072 O O . THR A 1 283 ? 0.582 4.983 -2.440 1.00 76.56 283 THR A O 1
ATOM 2075 N N . ARG A 1 284 ? 1.497 3.385 -3.729 1.00 72.12 284 ARG A N 1
ATOM 2076 C CA . ARG A 1 284 ? 0.525 2.346 -3.350 1.00 72.12 284 ARG A CA 1
ATOM 2077 C C . ARG A 1 284 ? 0.682 1.926 -1.897 1.00 72.12 284 ARG A C 1
ATOM 2079 O O . ARG A 1 284 ? -0.325 1.790 -1.214 1.00 72.12 284 ARG A O 1
ATOM 2086 N N . VAL A 1 285 ? 1.925 1.742 -1.454 1.00 70.31 285 VAL A N 1
ATOM 2087 C CA . VAL A 1 285 ? 2.291 1.415 -0.069 1.00 70.31 285 VAL A CA 1
ATOM 2088 C C . VAL A 1 285 ? 1.871 2.540 0.869 1.00 70.31 285 VAL A C 1
ATOM 2090 O O . VAL A 1 285 ? 1.310 2.288 1.929 1.00 70.31 285 VAL A O 1
ATOM 2093 N N . HIS A 1 286 ? 2.069 3.788 0.446 1.00 67.00 286 HIS A N 1
ATOM 2094 C CA . HIS A 1 286 ? 1.614 4.938 1.201 1.00 67.00 286 HIS A CA 1
ATOM 2095 C C . HIS A 1 286 ? 0.086 4.931 1.315 1.00 67.00 286 HIS A C 1
ATOM 2097 O O . HIS A 1 286 ? -0.422 5.400 2.308 1.00 67.00 286 HIS A O 1
ATOM 2103 N N . GLY A 1 287 ? -0.678 4.338 0.394 1.00 58.25 287 GLY A N 1
ATOM 2104 C CA . GLY A 1 287 ? -2.139 4.279 0.511 1.00 58.25 287 GLY A CA 1
ATOM 2105 C C . GLY A 1 287 ? -2.826 5.578 0.085 1.00 58.25 287 GLY A C 1
ATOM 2106 O O . GLY A 1 287 ? -3.996 5.786 0.400 1.00 58.25 287 GLY A O 1
ATOM 2107 N N . ASP A 1 288 ? -2.136 6.440 -0.671 1.00 52.12 288 ASP A N 1
ATOM 2108 C CA . ASP A 1 288 ? -2.779 7.484 -1.478 1.00 52.12 288 ASP A CA 1
ATOM 2109 C C . ASP A 1 288 ? -3.469 6.827 -2.678 1.00 52.12 288 ASP A C 1
ATOM 2111 O O . ASP A 1 288 ? -3.075 6.970 -3.835 1.00 52.12 288 ASP A O 1
ATOM 2115 N N . ARG A 1 289 ? -4.524 6.058 -2.401 1.00 46.53 289 ARG A N 1
ATOM 2116 C CA . ARG A 1 289 ? -5.543 5.814 -3.410 1.00 46.53 289 ARG A CA 1
ATOM 2117 C C . ARG A 1 289 ? -6.415 7.059 -3.434 1.00 46.53 289 ARG A C 1
ATOM 2119 O O . ARG A 1 289 ? -7.283 7.221 -2.582 1.00 46.53 289 ARG A O 1
ATOM 2126 N N . ALA A 1 290 ? -6.211 7.904 -4.441 1.00 41.19 290 ALA A N 1
ATOM 2127 C CA . ALA A 1 290 ? -7.345 8.579 -5.049 1.00 41.19 290 ALA A CA 1
ATOM 2128 C C . ALA A 1 290 ? -8.303 7.463 -5.498 1.00 41.19 290 ALA A C 1
ATOM 2130 O O . ALA A 1 290 ? -8.099 6.785 -6.506 1.00 41.19 290 ALA A O 1
ATOM 2131 N N . LEU A 1 291 ? -9.255 7.146 -4.623 1.00 42.44 291 LEU A N 1
ATOM 2132 C CA . LEU A 1 291 ? -10.403 6.324 -4.948 1.00 42.44 291 LEU A CA 1
ATOM 2133 C C . LEU A 1 291 ? -11.125 7.079 -6.066 1.00 42.44 291 LEU A C 1
ATOM 2135 O O . LEU A 1 291 ? -11.435 8.252 -5.898 1.00 42.44 291 LEU A O 1
ATOM 2139 N N . VAL A 1 292 ? -11.354 6.398 -7.189 1.00 34.91 292 VAL A N 1
ATOM 2140 C CA . VAL A 1 292 ? -11.875 6.937 -8.459 1.00 34.91 292 VAL A CA 1
ATOM 2141 C C . VAL A 1 292 ? -10.804 7.591 -9.341 1.00 34.91 292 VAL A C 1
ATOM 2143 O O . VAL A 1 292 ? -10.674 8.805 -9.390 1.00 34.91 292 VAL A O 1
ATOM 2146 N N . GLU A 1 293 ? -10.112 6.789 -10.155 1.00 34.56 293 GLU A N 1
ATOM 2147 C CA . GLU A 1 293 ? -9.511 7.303 -11.392 1.00 34.56 293 GLU A CA 1
ATOM 2148 C C . GLU A 1 293 ? -9.787 6.353 -12.559 1.00 34.56 293 GLU A C 1
ATOM 2150 O O . GLU A 1 293 ? -9.452 5.164 -12.564 1.00 34.56 293 GLU A O 1
ATOM 2155 N N . THR A 1 294 ? -10.469 6.913 -13.551 1.00 31.69 294 THR A N 1
ATOM 2156 C CA . THR A 1 294 ? -10.805 6.313 -14.832 1.00 31.69 294 THR A CA 1
ATOM 2157 C C . THR A 1 294 ? -9.541 5.812 -15.533 1.00 31.69 294 THR A C 1
ATOM 2159 O O . THR A 1 294 ? -8.516 6.485 -15.602 1.00 31.69 294 THR A O 1
ATOM 2162 N N . ARG A 1 295 ? -9.626 4.602 -16.100 1.00 35.75 295 ARG A N 1
ATOM 2163 C CA . ARG A 1 295 ? -8.542 3.837 -16.757 1.00 35.75 295 ARG A CA 1
ATOM 2164 C C . ARG A 1 295 ? -7.720 4.614 -17.808 1.00 35.75 295 ARG A C 1
ATOM 2166 O O . ARG A 1 295 ? -6.647 4.152 -18.183 1.00 35.75 295 ARG A O 1
ATOM 2173 N N . TRP A 1 296 ? -8.206 5.767 -18.260 1.00 28.31 296 TRP A N 1
ATOM 2174 C CA . TRP A 1 296 ? -7.733 6.508 -19.428 1.00 28.31 296 TRP A CA 1
ATOM 2175 C C . TRP A 1 296 ? -6.918 7.770 -19.095 1.00 28.31 296 TRP A C 1
ATOM 2177 O O . TRP A 1 296 ? -6.282 8.316 -19.988 1.00 28.31 296 TRP A O 1
ATOM 2187 N N . LEU A 1 297 ? -6.873 8.201 -17.828 1.00 34.97 297 LEU A N 1
ATOM 2188 C CA . LEU A 1 297 ? -6.091 9.363 -17.371 1.00 34.97 297 LEU A CA 1
ATOM 2189 C C . LEU A 1 297 ? -5.073 8.979 -16.290 1.00 34.97 297 LEU A C 1
ATOM 2191 O O . LEU A 1 297 ? -4.843 9.725 -15.347 1.00 34.97 297 LEU A O 1
ATOM 2195 N N . ARG A 1 298 ? -4.434 7.808 -16.406 1.00 52.09 298 ARG A N 1
ATOM 2196 C CA . ARG A 1 298 ? -3.362 7.439 -15.472 1.00 52.09 298 ARG A CA 1
ATOM 2197 C C . ARG A 1 298 ? -2.151 8.371 -15.678 1.00 52.09 298 ARG A C 1
ATOM 2199 O O . ARG A 1 298 ? -1.578 8.373 -16.772 1.00 52.09 298 ARG A O 1
ATOM 2206 N N . PRO A 1 299 ? -1.651 9.066 -14.640 1.00 51.16 299 PRO A N 1
ATOM 2207 C CA . PRO A 1 299 ? -0.375 9.793 -14.709 1.00 51.16 299 PRO A CA 1
ATOM 2208 C C . PRO A 1 299 ? 0.807 8.882 -15.093 1.00 51.16 299 PRO A C 1
ATOM 2210 O O . PRO A 1 299 ? 1.818 9.330 -15.631 1.00 51.16 299 PRO A O 1
ATOM 2213 N N . GLU A 1 300 ? 0.671 7.577 -14.829 1.00 57.09 300 GLU A N 1
ATOM 2214 C CA . GLU A 1 300 ? 1.597 6.512 -15.234 1.00 57.09 300 GLU A CA 1
ATOM 2215 C C . GLU A 1 300 ? 1.732 6.416 -16.766 1.00 57.09 300 GLU A C 1
ATOM 2217 O O . GLU A 1 300 ? 2.845 6.383 -17.284 1.00 57.09 300 GLU A O 1
ATOM 2222 N N . THR A 1 301 ? 0.615 6.446 -17.507 1.00 65.38 301 THR A N 1
ATOM 2223 C CA . THR A 1 301 ? 0.624 6.305 -18.975 1.00 65.38 301 THR A CA 1
ATOM 2224 C C . THR A 1 301 ? 1.222 7.513 -19.687 1.00 65.38 301 THR A C 1
ATOM 2226 O O . THR A 1 301 ? 1.856 7.345 -20.729 1.00 65.38 301 THR A O 1
ATOM 2229 N N . GLY A 1 302 ? 1.063 8.714 -19.120 1.00 78.19 302 GLY A N 1
ATOM 2230 C CA . GLY A 1 302 ? 1.665 9.934 -19.660 1.00 78.19 302 GLY A CA 1
ATOM 2231 C C . GLY A 1 302 ? 3.189 9.917 -19.552 1.00 78.19 302 GLY A C 1
ATOM 2232 O O . GLY A 1 302 ? 3.880 10.165 -20.536 1.00 78.19 302 GLY A O 1
ATOM 2233 N N . PHE A 1 303 ? 3.725 9.549 -18.386 1.00 82.25 303 PHE A N 1
ATOM 2234 C CA . PHE A 1 303 ? 5.174 9.465 -18.192 1.00 82.25 303 PHE A CA 1
ATOM 2235 C C . PHE A 1 303 ? 5.813 8.355 -19.032 1.00 82.25 303 PHE A C 1
ATOM 2237 O O . PHE A 1 303 ? 6.835 8.591 -19.668 1.00 82.25 303 PHE A O 1
ATOM 2244 N N . ASP A 1 304 ? 5.192 7.173 -19.096 1.00 85.12 304 ASP A N 1
ATOM 2245 C CA . ASP A 1 304 ? 5.675 6.086 -19.954 1.00 85.12 304 ASP A CA 1
ATOM 2246 C C . ASP A 1 304 ? 5.692 6.514 -21.437 1.00 85.12 304 ASP A C 1
ATOM 2248 O O . ASP A 1 304 ? 6.598 6.150 -22.181 1.00 85.12 304 ASP A O 1
ATOM 2252 N N . ALA A 1 305 ? 4.706 7.303 -21.893 1.00 86.81 305 ALA A N 1
ATOM 2253 C CA . ALA A 1 305 ? 4.679 7.841 -23.260 1.00 86.81 305 ALA A CA 1
ATOM 2254 C C . ALA A 1 305 ? 5.763 8.899 -23.507 1.00 86.81 305 ALA A C 1
ATOM 2256 O O . ALA A 1 305 ? 6.406 8.877 -24.554 1.00 86.81 305 ALA A O 1
ATOM 2257 N N . LEU A 1 306 ? 6.001 9.788 -22.539 1.00 90.50 306 LEU A N 1
ATOM 2258 C CA . LEU A 1 306 ? 7.090 10.764 -22.606 1.00 90.50 306 LEU A CA 1
ATOM 2259 C C . LEU A 1 306 ? 8.463 10.084 -22.631 1.00 90.50 306 LEU A C 1
ATOM 2261 O O . LEU A 1 306 ? 9.331 10.500 -23.395 1.00 90.50 306 LEU A O 1
ATOM 2265 N N . LEU A 1 307 ? 8.656 9.020 -21.847 1.00 91.00 307 LEU A N 1
ATOM 2266 C CA . LEU A 1 307 ? 9.881 8.224 -21.888 1.00 91.00 307 LEU A CA 1
ATOM 2267 C C . LEU A 1 307 ? 10.066 7.523 -23.232 1.00 91.00 307 LEU A C 1
ATOM 2269 O O . LEU A 1 307 ? 11.167 7.548 -23.770 1.00 91.00 307 LEU A O 1
ATOM 2273 N N . ASP A 1 308 ? 9.012 6.935 -23.799 1.00 91.56 308 ASP A N 1
ATOM 2274 C CA . ASP A 1 308 ? 9.088 6.326 -25.129 1.00 91.56 308 ASP A CA 1
ATOM 2275 C C . ASP A 1 308 ? 9.453 7.383 -26.192 1.00 91.56 308 ASP A C 1
ATOM 2277 O O . ASP A 1 308 ? 10.320 7.146 -27.033 1.00 91.56 308 ASP A O 1
ATOM 2281 N N . LEU A 1 309 ? 8.891 8.594 -26.110 1.00 92.50 309 LEU A N 1
ATOM 2282 C CA . LEU A 1 309 ? 9.284 9.702 -26.986 1.00 92.50 309 LEU A CA 1
ATOM 2283 C C . LEU A 1 309 ? 10.755 10.107 -26.785 1.00 92.50 309 LEU A C 1
ATOM 2285 O O . LEU A 1 309 ? 11.461 10.370 -27.762 1.00 92.50 309 LEU A O 1
ATOM 2289 N N . ALA A 1 310 ? 11.242 10.119 -25.542 1.00 93.94 310 ALA A N 1
ATOM 2290 C CA . ALA A 1 310 ? 12.644 10.384 -25.232 1.00 93.94 310 ALA A CA 1
ATOM 2291 C C . ALA A 1 310 ? 13.563 9.302 -25.826 1.00 93.94 310 ALA A C 1
ATOM 2293 O O . ALA A 1 310 ? 14.547 9.636 -26.483 1.00 93.94 310 ALA A O 1
ATOM 2294 N N . PHE A 1 311 ? 13.206 8.019 -25.694 1.00 93.94 311 PHE A N 1
ATOM 2295 C CA . PHE A 1 311 ? 13.917 6.909 -26.337 1.00 93.94 311 PHE A CA 1
ATOM 2296 C C . PHE A 1 311 ? 13.960 7.067 -27.860 1.00 93.94 311 PHE A C 1
ATOM 2298 O O . PHE A 1 311 ? 15.027 6.919 -28.458 1.00 93.94 311 PHE A O 1
ATOM 2305 N N . ALA A 1 312 ? 12.828 7.411 -28.483 1.00 93.44 312 ALA A N 1
ATOM 2306 C CA . ALA A 1 312 ? 12.755 7.646 -29.922 1.00 93.44 312 ALA A CA 1
ATOM 2307 C C . ALA A 1 312 ? 13.641 8.818 -30.363 1.00 93.44 312 ALA A C 1
ATOM 2309 O O . ALA A 1 312 ? 14.331 8.724 -31.376 1.00 93.44 312 ALA A O 1
ATOM 2310 N N . THR A 1 313 ? 13.671 9.892 -29.573 1.00 93.56 313 THR A N 1
ATOM 2311 C CA . THR A 1 313 ? 14.497 11.077 -29.835 1.00 93.56 313 THR A CA 1
ATOM 2312 C C . THR A 1 313 ? 15.988 10.743 -29.773 1.00 93.56 313 THR A C 1
ATOM 2314 O O . THR A 1 313 ? 16.722 11.048 -30.710 1.00 93.56 313 THR A O 1
ATOM 2317 N N . VAL A 1 314 ? 16.441 10.048 -28.722 1.00 93.56 314 VAL A N 1
ATOM 2318 C CA . VAL A 1 314 ? 17.852 9.646 -28.581 1.00 93.56 314 VAL A CA 1
ATOM 2319 C C . VAL A 1 314 ? 18.259 8.667 -29.688 1.00 93.56 314 VAL A C 1
ATOM 2321 O O . VAL A 1 314 ? 19.341 8.794 -30.260 1.00 93.56 314 VAL A O 1
ATOM 2324 N N . ALA A 1 315 ? 17.382 7.729 -30.057 1.00 91.69 315 ALA A N 1
ATOM 2325 C CA . ALA A 1 315 ? 17.624 6.817 -31.174 1.00 91.69 315 ALA A CA 1
ATOM 2326 C C . ALA A 1 315 ? 17.725 7.548 -32.519 1.00 91.69 315 ALA A C 1
ATOM 2328 O O . ALA A 1 315 ? 18.623 7.245 -33.306 1.00 91.69 315 ALA A O 1
ATOM 2329 N N . ALA A 1 316 ? 16.866 8.541 -32.763 1.00 91.50 316 ALA A N 1
ATOM 2330 C CA . ALA A 1 316 ? 16.931 9.384 -33.951 1.00 91.50 316 ALA A CA 1
ATOM 2331 C C . ALA A 1 316 ? 18.247 10.171 -34.028 1.00 91.50 316 ALA A C 1
ATOM 2333 O O . ALA A 1 316 ? 18.869 10.213 -35.090 1.00 91.50 316 ALA A O 1
ATOM 2334 N N . TRP A 1 317 ? 18.702 10.754 -32.913 1.00 91.69 317 TRP A N 1
ATOM 2335 C CA . TRP A 1 317 ? 19.982 11.466 -32.849 1.00 91.69 317 TRP A CA 1
ATOM 2336 C C . TRP A 1 317 ? 21.170 10.540 -33.093 1.00 91.69 317 TRP A C 1
ATOM 2338 O O . TRP A 1 317 ? 22.017 10.856 -33.926 1.00 91.69 317 TRP A O 1
ATOM 2348 N N . ARG A 1 318 ? 21.198 9.363 -32.453 1.00 90.75 318 ARG A N 1
ATOM 2349 C CA . ARG A 1 318 ? 22.267 8.375 -32.657 1.00 90.75 318 ARG A CA 1
ATOM 2350 C C . ARG A 1 318 ? 22.360 7.928 -34.116 1.00 90.75 318 ARG A C 1
ATOM 2352 O O . ARG A 1 318 ? 23.457 7.755 -34.641 1.00 90.75 318 ARG A O 1
ATOM 2359 N N . LEU A 1 319 ? 21.215 7.731 -34.769 1.00 86.69 319 LEU A N 1
ATOM 2360 C CA . LEU A 1 319 ? 21.174 7.295 -36.161 1.00 86.69 319 LEU A CA 1
ATOM 2361 C C . LEU A 1 319 ? 21.572 8.409 -37.137 1.00 86.69 319 LEU A C 1
ATOM 2363 O O . LEU A 1 319 ? 22.273 8.141 -38.112 1.00 86.69 319 LEU A O 1
ATOM 2367 N N . GLY A 1 320 ? 21.169 9.649 -36.850 1.00 85.81 320 GLY A N 1
ATOM 2368 C CA . GLY A 1 320 ? 21.580 10.827 -37.614 1.00 85.81 320 GLY A CA 1
ATOM 2369 C C . GLY A 1 320 ? 23.081 11.105 -37.534 1.00 85.81 320 GLY A C 1
ATOM 2370 O O . GLY A 1 320 ? 23.683 11.482 -38.535 1.00 85.81 320 GLY A O 1
ATOM 2371 N N . GLU A 1 321 ? 23.699 10.851 -36.380 1.00 84.06 321 GLU A N 1
ATOM 2372 C CA . GLU A 1 321 ? 25.151 10.944 -36.201 1.00 84.06 321 GLU A CA 1
ATOM 2373 C C . GLU A 1 321 ? 25.902 9.862 -36.998 1.00 84.06 321 GLU A C 1
ATOM 2375 O O . GLU A 1 321 ? 26.924 10.141 -37.622 1.00 84.06 321 GLU A O 1
ATOM 2380 N N . ALA A 1 322 ? 25.388 8.628 -37.013 1.00 81.44 322 ALA A N 1
ATOM 2381 C CA . ALA A 1 322 ? 26.017 7.514 -37.722 1.00 81.44 322 ALA A CA 1
ATOM 2382 C C . ALA A 1 322 ? 25.924 7.639 -39.256 1.00 81.44 322 ALA A C 1
ATOM 2384 O O . ALA A 1 322 ? 26.818 7.177 -39.969 1.00 81.44 322 ALA A O 1
ATOM 2385 N N . HIS A 1 323 ? 24.854 8.253 -39.771 1.00 78.50 323 HIS A N 1
ATOM 2386 C CA . HIS A 1 323 ? 24.605 8.395 -41.204 1.00 78.50 323 HIS A CA 1
ATOM 2387 C C . HIS A 1 323 ? 24.128 9.816 -41.542 1.00 78.50 323 HIS A C 1
ATOM 2389 O O . HIS A 1 323 ? 22.931 10.086 -41.463 1.00 78.50 323 HIS A O 1
ATOM 2395 N N . PRO A 1 324 ? 25.016 10.723 -41.988 1.00 74.31 324 PRO A N 1
ATOM 2396 C CA . PRO A 1 324 ? 24.655 12.095 -42.347 1.00 74.31 324 PRO A CA 1
ATOM 2397 C C . PRO A 1 324 ? 23.994 12.163 -43.737 1.00 74.31 324 PRO A C 1
ATOM 2399 O O . PRO A 1 324 ? 24.496 12.795 -44.663 1.00 74.31 324 PRO A O 1
ATOM 2402 N N . VAL A 1 325 ? 22.860 11.481 -43.905 1.00 78.75 325 VAL A N 1
ATOM 2403 C CA . VAL A 1 325 ? 21.996 11.584 -45.089 1.00 78.75 325 VAL A CA 1
ATOM 2404 C C . VAL A 1 325 ? 20.836 12.538 -44.817 1.00 78.75 325 VAL A C 1
ATOM 2406 O O . VAL A 1 325 ? 20.320 12.613 -43.698 1.00 78.75 325 VAL A O 1
ATOM 2409 N N . ALA A 1 326 ? 20.394 13.260 -45.850 1.00 70.94 326 ALA A N 1
ATOM 2410 C CA . ALA A 1 326 ? 19.175 14.057 -45.775 1.00 70.94 326 ALA A CA 1
ATOM 2411 C C . ALA A 1 326 ? 18.020 13.127 -45.358 1.00 70.94 326 ALA A C 1
ATOM 2413 O O . ALA A 1 326 ? 17.740 12.152 -46.051 1.00 70.94 326 ALA A O 1
ATOM 2414 N N . ASN A 1 327 ? 17.390 13.407 -44.211 1.00 81.75 327 ASN A N 1
ATOM 2415 C CA . A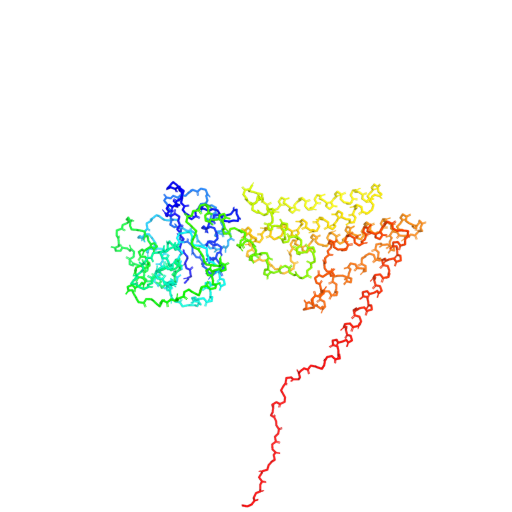SN A 1 327 ? 16.324 12.626 -43.553 1.00 81.75 327 ASN A CA 1
ATOM 2416 C C . ASN A 1 327 ? 16.750 11.530 -42.557 1.00 81.75 327 ASN A C 1
ATOM 2418 O O . ASN A 1 327 ? 15.870 10.853 -42.024 1.00 81.75 327 ASN A O 1
ATOM 2422 N N . ALA A 1 328 ? 18.035 11.379 -42.220 1.00 80.88 328 ALA A N 1
ATOM 2423 C CA . ALA A 1 328 ? 18.481 10.364 -41.253 1.00 80.88 328 ALA A CA 1
ATOM 2424 C C . ALA A 1 328 ? 17.750 10.440 -39.897 1.00 80.88 328 ALA A C 1
ATOM 2426 O O . ALA A 1 328 ? 17.331 9.418 -39.355 1.00 80.88 328 ALA A O 1
ATOM 2427 N N . TYR A 1 329 ? 17.511 11.655 -39.393 1.00 84.38 329 TYR A N 1
ATOM 2428 C CA . TYR A 1 329 ? 16.770 11.886 -38.149 1.00 84.38 329 TYR A CA 1
ATOM 2429 C C . TYR A 1 329 ? 15.299 11.449 -38.237 1.00 84.38 329 TYR A C 1
ATOM 2431 O O . TYR A 1 329 ? 14.774 10.865 -37.292 1.00 84.38 329 TYR A O 1
ATOM 2439 N N . LEU A 1 330 ? 14.636 11.689 -39.376 1.00 85.50 330 LEU A N 1
ATOM 2440 C CA . LEU A 1 330 ? 13.239 11.288 -39.590 1.00 85.50 330 LEU A CA 1
ATOM 2441 C C . LEU A 1 330 ? 13.113 9.768 -39.706 1.00 85.50 330 LEU A C 1
ATOM 2443 O O . LEU A 1 330 ? 12.224 9.177 -39.097 1.00 85.50 330 LEU A O 1
ATOM 2447 N N . VAL A 1 331 ? 14.029 9.132 -40.441 1.00 85.00 331 VAL A N 1
ATOM 2448 C CA . VAL A 1 331 ? 14.082 7.670 -40.567 1.00 85.00 331 VAL A CA 1
ATOM 2449 C C . VAL A 1 331 ? 14.372 7.030 -39.211 1.00 85.00 331 VAL A C 1
ATOM 2451 O O . VAL A 1 331 ? 13.677 6.096 -38.820 1.00 85.00 331 VAL A O 1
ATOM 2454 N N . GLY A 1 332 ? 15.341 7.557 -38.456 1.00 84.50 332 GLY A N 1
ATOM 2455 C CA . GLY A 1 332 ? 15.663 7.062 -37.118 1.00 84.50 332 GLY A CA 1
ATOM 2456 C C . GLY A 1 332 ? 14.501 7.207 -36.139 1.00 84.50 332 GLY A C 1
ATOM 2457 O O . GLY A 1 332 ? 14.180 6.254 -35.431 1.00 84.50 332 GLY A O 1
ATOM 2458 N N . GLY A 1 333 ? 13.816 8.354 -36.160 1.00 87.19 333 GLY A N 1
ATOM 2459 C CA . GLY A 1 333 ? 12.608 8.575 -35.369 1.00 87.19 333 GLY A CA 1
ATOM 2460 C C . GLY A 1 333 ? 11.492 7.598 -35.733 1.00 87.19 333 GLY A C 1
ATOM 2461 O O . GLY A 1 333 ? 10.917 6.972 -34.846 1.00 87.19 333 GLY A O 1
ATOM 2462 N N . PHE A 1 334 ? 11.227 7.397 -37.027 1.00 88.44 334 PHE A N 1
ATOM 2463 C CA . PHE A 1 334 ? 10.230 6.434 -37.496 1.00 88.44 334 PHE A CA 1
ATOM 2464 C C . PHE A 1 334 ? 10.553 5.005 -37.042 1.00 88.44 334 PHE A C 1
ATOM 2466 O O . PHE A 1 334 ? 9.706 4.348 -36.443 1.00 88.44 334 PHE A O 1
ATOM 2473 N N . VAL A 1 335 ? 11.786 4.539 -37.263 1.00 89.75 335 VAL A N 1
ATOM 2474 C CA . VAL A 1 335 ? 12.233 3.195 -36.861 1.00 89.75 335 VAL A CA 1
ATOM 2475 C C . VAL A 1 335 ? 12.087 3.003 -35.350 1.00 89.75 335 VAL A C 1
ATOM 2477 O O . VAL A 1 335 ? 11.537 1.996 -34.904 1.00 89.75 335 VAL A O 1
ATOM 2480 N N . ALA A 1 336 ? 12.514 3.979 -34.548 1.00 90.62 336 ALA A N 1
ATOM 2481 C CA . ALA A 1 336 ? 12.398 3.891 -33.098 1.00 90.62 336 ALA A CA 1
ATOM 2482 C C . ALA A 1 336 ? 10.934 3.888 -32.626 1.00 90.62 336 ALA A C 1
ATOM 2484 O O . ALA A 1 336 ? 10.576 3.105 -31.747 1.00 90.62 336 ALA A O 1
ATOM 2485 N N . LEU A 1 337 ? 10.067 4.700 -33.239 1.00 91.75 337 LEU A N 1
ATOM 2486 C CA . LEU A 1 337 ? 8.633 4.706 -32.942 1.00 91.75 337 LEU A CA 1
ATOM 2487 C C . LEU A 1 337 ? 7.952 3.389 -33.333 1.00 91.75 337 LEU A C 1
ATOM 2489 O O . LEU A 1 337 ? 7.096 2.922 -32.586 1.00 91.75 337 LEU A O 1
ATOM 2493 N N . VAL A 1 338 ? 8.344 2.758 -34.445 1.00 92.31 338 VAL A N 1
ATOM 2494 C CA . VAL A 1 338 ? 7.842 1.428 -34.830 1.00 92.31 338 VAL A CA 1
ATOM 2495 C C . VAL A 1 338 ? 8.244 0.379 -33.794 1.00 92.31 338 VAL A C 1
ATOM 2497 O O . VAL A 1 338 ? 7.393 -0.390 -33.348 1.00 92.31 338 VAL A O 1
ATOM 2500 N N . LEU A 1 339 ? 9.508 0.375 -33.358 1.00 92.81 339 LEU A N 1
ATOM 2501 C CA . LEU A 1 339 ? 9.981 -0.531 -32.308 1.00 92.81 339 LEU A CA 1
ATOM 2502 C C . LEU A 1 339 ? 9.183 -0.350 -31.009 1.00 92.81 339 LEU A C 1
ATOM 2504 O O . LEU A 1 339 ? 8.654 -1.317 -30.463 1.00 92.81 339 LEU A O 1
ATOM 2508 N N . LEU A 1 340 ? 9.061 0.887 -30.527 1.00 90.94 340 LEU A N 1
ATOM 2509 C CA . LEU A 1 340 ? 8.334 1.204 -29.294 1.00 90.94 340 LEU A CA 1
ATOM 2510 C C . LEU A 1 340 ? 6.835 0.901 -29.416 1.00 90.94 340 LEU A C 1
ATOM 2512 O O . LEU A 1 340 ? 6.224 0.407 -28.467 1.00 90.94 340 LEU A O 1
ATOM 2516 N N . GLY A 1 341 ? 6.259 1.146 -30.594 1.00 88.06 341 GLY A N 1
ATOM 2517 C CA . GLY A 1 341 ? 4.887 0.795 -30.934 1.00 88.06 341 GLY A CA 1
ATOM 2518 C C . GLY A 1 341 ? 4.647 -0.707 -30.830 1.00 88.06 341 GLY A C 1
ATOM 2519 O O . GLY A 1 341 ? 3.709 -1.119 -30.153 1.00 88.06 341 GLY A O 1
ATOM 2520 N N . LEU A 1 342 ? 5.529 -1.534 -31.402 1.00 89.31 342 LEU A N 1
ATOM 2521 C CA . LEU A 1 342 ? 5.461 -2.994 -31.275 1.00 89.31 342 LEU A CA 1
ATOM 2522 C C . LEU A 1 342 ? 5.613 -3.450 -29.821 1.00 89.31 342 LEU A C 1
ATOM 2524 O O . LEU A 1 342 ? 4.822 -4.266 -29.350 1.00 89.31 342 LEU A O 1
ATOM 2528 N N . LEU A 1 343 ? 6.561 -2.874 -29.078 1.00 88.88 343 LEU A N 1
ATOM 2529 C CA . LEU A 1 343 ? 6.761 -3.179 -27.658 1.00 88.88 343 LEU A CA 1
ATOM 2530 C C . LEU A 1 343 ? 5.570 -2.783 -26.771 1.00 88.88 343 LEU A C 1
ATOM 2532 O O . LEU A 1 343 ? 5.461 -3.294 -25.661 1.00 88.88 343 LEU A O 1
ATOM 2536 N N . ARG A 1 344 ? 4.684 -1.886 -27.224 1.00 86.75 344 ARG A N 1
ATOM 2537 C CA . ARG A 1 344 ? 3.394 -1.611 -26.565 1.00 86.75 344 ARG A CA 1
ATOM 2538 C C . ARG A 1 344 ? 2.265 -2.499 -27.078 1.00 86.75 344 ARG A C 1
ATOM 2540 O O . ARG A 1 344 ? 1.425 -2.927 -26.294 1.00 86.75 344 ARG A O 1
ATOM 2547 N N . LEU A 1 345 ? 2.225 -2.749 -28.384 1.00 86.12 345 LEU A N 1
ATOM 2548 C CA . LEU A 1 345 ? 1.129 -3.456 -29.037 1.00 86.12 345 LEU A CA 1
ATOM 2549 C C . LEU A 1 345 ? 1.124 -4.946 -28.682 1.00 86.12 345 LEU A C 1
ATOM 2551 O O . LEU A 1 345 ? 0.071 -5.484 -28.360 1.00 86.12 345 LEU A O 1
ATOM 2555 N N . LEU A 1 346 ? 2.283 -5.611 -28.706 1.00 85.44 346 LEU A N 1
ATOM 2556 C CA . LEU A 1 346 ? 2.371 -7.053 -28.450 1.00 85.44 346 LEU A CA 1
ATOM 2557 C C . LEU A 1 346 ? 1.861 -7.428 -27.044 1.00 85.44 346 LEU A C 1
ATOM 2559 O O . LEU A 1 346 ? 0.993 -8.296 -26.957 1.00 85.44 346 LEU A O 1
ATOM 2563 N N . PRO A 1 347 ? 2.306 -6.777 -25.950 1.00 83.75 347 PRO A N 1
ATOM 2564 C CA . PRO A 1 347 ? 1.750 -7.025 -24.618 1.00 83.75 347 PRO A CA 1
ATOM 2565 C C . PRO A 1 347 ? 0.254 -6.712 -24.512 1.00 83.75 347 PRO A C 1
ATOM 2567 O O . PRO A 1 347 ? -0.469 -7.419 -23.819 1.00 83.75 347 PRO A O 1
ATOM 2570 N N . ALA A 1 348 ? -0.229 -5.687 -25.225 1.00 82.50 348 ALA A N 1
ATOM 2571 C CA . ALA A 1 348 ? -1.649 -5.344 -25.243 1.00 82.50 348 ALA A CA 1
ATOM 2572 C C . ALA A 1 348 ? -2.510 -6.403 -25.957 1.00 82.50 348 ALA A C 1
ATOM 2574 O O . ALA A 1 348 ? -3.657 -6.611 -25.569 1.00 82.50 348 ALA A O 1
ATOM 2575 N N . LEU A 1 349 ? -1.963 -7.077 -26.974 1.00 81.81 349 LEU A N 1
ATOM 2576 C CA . LEU A 1 349 ? -2.628 -8.165 -27.698 1.00 81.81 349 LEU A CA 1
ATOM 2577 C C . LEU A 1 349 ? -2.557 -9.505 -26.948 1.00 81.81 349 LEU A C 1
ATOM 2579 O O . LEU A 1 349 ? -3.494 -10.292 -27.026 1.00 81.81 349 LEU A O 1
ATOM 2583 N N . PHE A 1 350 ? -1.476 -9.753 -26.204 1.00 79.12 350 PHE A N 1
ATOM 2584 C CA . PHE A 1 350 ? -1.208 -11.018 -25.507 1.00 79.12 350 PHE A CA 1
ATOM 2585 C C . PHE A 1 350 ? -1.023 -10.811 -23.996 1.00 79.12 350 PHE A C 1
ATOM 2587 O O . PHE A 1 350 ? -0.016 -11.215 -23.410 1.00 79.12 350 PHE A O 1
ATOM 2594 N N . ALA A 1 351 ? -2.006 -10.171 -23.359 1.00 70.19 351 ALA A N 1
ATOM 2595 C CA . ALA A 1 351 ? -1.919 -9.732 -21.963 1.00 70.19 351 ALA A CA 1
ATOM 2596 C C . ALA A 1 351 ? -1.701 -10.874 -20.948 1.00 70.19 351 ALA A C 1
ATOM 2598 O O . ALA A 1 351 ? -1.125 -10.650 -19.885 1.00 70.19 351 ALA A O 1
ATOM 2599 N N . GLU A 1 352 ? -2.134 -12.097 -21.265 1.00 71.25 352 GLU A N 1
ATOM 2600 C CA . GLU A 1 352 ? -2.012 -13.256 -20.367 1.00 71.25 352 GLU A CA 1
ATOM 2601 C C . GLU A 1 352 ? -0.664 -13.986 -20.481 1.00 71.25 352 GLU A C 1
ATOM 2603 O O . GLU A 1 352 ? -0.332 -14.836 -19.653 1.00 71.25 352 GLU A O 1
ATOM 2608 N N . ALA A 1 353 ? 0.156 -13.651 -21.480 1.00 76.06 353 ALA A N 1
ATOM 2609 C CA . ALA A 1 353 ? 1.402 -14.357 -21.726 1.00 76.06 353 ALA A CA 1
ATOM 2610 C C . ALA A 1 353 ? 2.511 -13.938 -20.745 1.00 76.06 353 ALA A C 1
ATOM 2612 O O . ALA A 1 353 ? 2.763 -12.753 -20.521 1.00 76.06 353 ALA A O 1
ATOM 2613 N N . ASN A 1 354 ? 3.257 -14.911 -20.210 1.00 74.75 354 ASN A N 1
ATOM 2614 C CA . ASN A 1 354 ? 4.307 -14.677 -19.205 1.00 74.75 354 ASN A CA 1
ATOM 2615 C C . ASN A 1 354 ? 5.473 -13.796 -19.693 1.00 74.75 354 ASN A C 1
ATOM 2617 O O . ASN A 1 354 ? 6.141 -13.167 -18.875 1.00 74.75 354 ASN A O 1
ATOM 2621 N N . TRP A 1 355 ? 5.725 -13.750 -21.004 1.00 78.19 355 TRP A N 1
ATOM 2622 C CA . TRP A 1 355 ? 6.802 -12.966 -21.617 1.00 78.19 355 TRP A CA 1
ATOM 2623 C C . TRP A 1 355 ? 6.446 -11.487 -21.820 1.00 78.19 355 TRP A C 1
ATOM 2625 O O . TRP A 1 355 ? 7.345 -10.674 -22.031 1.00 78.19 355 TRP A O 1
ATOM 2635 N N . SER A 1 356 ? 5.165 -11.111 -21.724 1.00 78.94 356 SER A N 1
ATOM 2636 C CA . SER A 1 356 ? 4.705 -9.720 -21.888 1.00 78.94 356 SER A CA 1
ATOM 2637 C C . SER A 1 356 ? 5.458 -8.754 -20.964 1.00 78.94 356 SER A C 1
ATOM 2639 O O . SER A 1 356 ? 5.850 -7.660 -21.372 1.00 78.94 356 SER A O 1
ATOM 2641 N N . GLY A 1 357 ? 5.771 -9.210 -19.746 1.00 78.56 357 GLY A N 1
ATOM 2642 C CA . GLY A 1 357 ? 6.511 -8.446 -18.749 1.00 78.56 357 GLY A CA 1
ATOM 2643 C C . GLY A 1 357 ? 7.941 -8.081 -19.153 1.00 78.56 357 GLY A C 1
ATOM 2644 O O . GLY A 1 357 ? 8.438 -7.070 -18.664 1.00 78.56 357 GLY A O 1
ATOM 2645 N N . TRP A 1 358 ? 8.575 -8.843 -20.050 1.00 82.69 358 TRP A N 1
ATOM 2646 C CA . TRP A 1 358 ? 9.911 -8.542 -20.577 1.00 82.69 358 TRP A CA 1
ATOM 2647 C C . TRP A 1 358 ? 9.875 -7.468 -21.668 1.00 82.69 358 TRP A C 1
ATOM 2649 O O . TRP A 1 358 ? 10.758 -6.617 -21.705 1.00 82.69 358 TRP A O 1
ATOM 2659 N N . LEU A 1 359 ? 8.852 -7.465 -22.532 1.00 84.19 359 LEU A N 1
ATOM 2660 C CA . LEU A 1 359 ? 8.728 -6.470 -23.611 1.00 84.19 359 LEU A CA 1
ATOM 2661 C C . LEU A 1 359 ? 8.314 -5.085 -23.103 1.00 84.19 359 LEU A C 1
ATOM 2663 O O . LEU A 1 359 ? 8.689 -4.060 -23.674 1.00 84.19 359 LEU A O 1
ATOM 2667 N N . GLU A 1 360 ? 7.550 -5.036 -22.016 1.00 83.94 360 GLU A N 1
ATOM 2668 C CA . GLU A 1 360 ? 7.184 -3.779 -21.361 1.00 83.94 360 GLU A CA 1
ATOM 2669 C C . GLU A 1 360 ? 8.327 -3.175 -20.531 1.00 83.94 360 GLU A C 1
ATOM 2671 O O . GLU A 1 360 ? 8.230 -2.030 -20.084 1.00 83.94 360 GLU A O 1
ATOM 2676 N N . ASP A 1 361 ? 9.409 -3.924 -20.309 1.00 87.94 361 ASP A N 1
ATOM 2677 C CA . ASP A 1 361 ? 10.497 -3.515 -19.433 1.00 87.94 361 ASP A CA 1
ATOM 2678 C C . ASP A 1 361 ? 11.437 -2.510 -20.113 1.00 87.94 361 ASP A C 1
ATOM 2680 O O . ASP A 1 361 ? 12.288 -2.851 -20.942 1.00 87.94 361 ASP A O 1
ATOM 2684 N N . ARG A 1 362 ? 11.288 -1.229 -19.757 1.00 90.69 362 ARG A N 1
ATOM 2685 C CA . ARG A 1 362 ? 12.103 -0.151 -20.335 1.00 90.69 362 ARG A CA 1
ATOM 2686 C C . ARG A 1 362 ? 13.515 -0.084 -19.767 1.00 90.69 362 ARG A C 1
ATOM 2688 O O . ARG A 1 362 ? 14.375 0.518 -20.405 1.00 90.69 362 ARG A O 1
ATOM 2695 N N . LEU A 1 363 ? 13.786 -0.733 -18.631 1.00 92.12 363 LEU A N 1
ATOM 2696 C CA . LEU A 1 363 ? 15.156 -0.880 -18.145 1.00 92.12 363 LEU A CA 1
ATOM 2697 C C . LEU A 1 363 ? 15.933 -1.830 -19.060 1.00 92.12 363 LEU A C 1
ATOM 2699 O O . LEU A 1 363 ? 17.029 -1.491 -19.499 1.00 92.12 363 LEU A O 1
ATOM 2703 N N . VAL A 1 364 ? 15.342 -2.980 -19.400 1.00 91.69 364 VAL A N 1
ATOM 2704 C CA . VAL A 1 364 ? 15.953 -3.937 -20.339 1.00 91.69 364 VAL A CA 1
ATOM 2705 C C . VAL A 1 364 ? 16.141 -3.300 -21.710 1.00 91.69 364 VAL A C 1
ATOM 2707 O O . VAL A 1 364 ? 17.229 -3.392 -22.276 1.00 91.69 364 VAL A O 1
ATOM 2710 N N . LEU A 1 365 ? 15.120 -2.598 -22.216 1.00 91.81 365 LEU A N 1
ATOM 2711 C CA . LEU A 1 365 ? 15.225 -1.863 -23.478 1.00 91.81 365 LEU A CA 1
ATOM 2712 C C . LEU A 1 365 ? 16.356 -0.828 -23.440 1.00 91.81 365 LEU A C 1
ATOM 2714 O O . LEU A 1 365 ? 17.168 -0.780 -24.359 1.00 91.81 365 LEU A O 1
ATOM 2718 N N . GLY A 1 366 ? 16.432 -0.018 -22.380 1.00 92.56 366 GLY A N 1
ATOM 2719 C CA . GLY A 1 366 ? 17.465 1.005 -22.234 1.00 92.56 366 GLY A CA 1
ATOM 2720 C C . GLY A 1 366 ? 18.873 0.419 -22.196 1.00 92.56 366 GLY A C 1
ATOM 2721 O O . GLY A 1 366 ? 19.759 0.923 -22.880 1.00 92.56 366 GLY A O 1
ATOM 2722 N N . LEU A 1 367 ? 19.079 -0.689 -21.481 1.00 93.88 367 LEU A N 1
ATOM 2723 C CA . LEU A 1 367 ? 20.367 -1.388 -21.454 1.00 93.88 367 LEU A CA 1
ATOM 2724 C C . LEU A 1 367 ? 20.718 -2.013 -22.811 1.00 93.88 367 LEU A C 1
ATOM 2726 O O . LEU A 1 367 ? 21.861 -1.909 -23.252 1.00 93.88 367 LEU A O 1
ATOM 2730 N N . ALA A 1 368 ? 19.745 -2.614 -23.501 1.00 92.44 368 ALA A N 1
ATOM 2731 C CA . ALA A 1 368 ? 19.950 -3.185 -24.830 1.00 92.44 368 ALA A CA 1
ATOM 2732 C C . ALA A 1 368 ? 20.316 -2.107 -25.863 1.00 92.44 368 ALA A C 1
ATOM 2734 O O . ALA A 1 368 ? 21.263 -2.283 -26.629 1.00 92.44 368 ALA A O 1
ATOM 2735 N N . LEU A 1 369 ? 19.619 -0.965 -25.852 1.00 92.94 369 LEU A N 1
ATOM 2736 C CA . LEU A 1 369 ? 19.922 0.167 -26.729 1.00 92.94 369 LEU A CA 1
ATOM 2737 C C . LEU A 1 369 ? 21.261 0.826 -26.379 1.00 92.94 369 LEU A C 1
ATOM 2739 O O . LEU A 1 369 ? 22.002 1.175 -27.293 1.00 92.94 369 LEU A O 1
ATOM 2743 N N . ALA A 1 370 ? 21.609 0.931 -25.092 1.00 93.94 370 ALA A N 1
ATOM 2744 C CA . ALA A 1 370 ? 22.911 1.431 -24.647 1.00 93.94 370 ALA A CA 1
ATOM 2745 C C . ALA A 1 370 ? 24.072 0.533 -25.104 1.00 93.94 370 ALA A C 1
ATOM 2747 O O . ALA A 1 370 ? 25.125 1.026 -25.506 1.00 93.94 370 ALA A O 1
ATOM 2748 N N . ALA A 1 371 ? 23.887 -0.789 -25.064 1.00 93.00 371 ALA A N 1
ATOM 2749 C CA . ALA A 1 371 ? 24.866 -1.737 -25.586 1.00 93.00 371 ALA A CA 1
ATOM 2750 C C . ALA A 1 371 ? 24.961 -1.647 -27.117 1.00 93.00 371 ALA A C 1
ATOM 2752 O O . ALA A 1 371 ? 26.058 -1.581 -27.672 1.00 93.00 371 ALA A O 1
ATOM 2753 N N . ALA A 1 372 ? 23.820 -1.574 -27.807 1.00 91.81 372 ALA A N 1
ATOM 2754 C CA . ALA A 1 372 ? 23.778 -1.448 -29.259 1.00 91.81 372 ALA A CA 1
ATOM 2755 C C . ALA A 1 372 ? 24.400 -0.130 -29.748 1.00 91.81 372 ALA A C 1
ATOM 2757 O O . ALA A 1 372 ? 25.043 -0.118 -30.799 1.00 91.81 372 ALA A O 1
ATOM 2758 N N . SER A 1 373 ? 24.249 0.974 -29.005 1.00 91.31 373 SER A N 1
ATOM 2759 C CA . SER A 1 373 ? 24.765 2.290 -29.402 1.00 91.31 373 SER A CA 1
ATOM 2760 C C . SER A 1 373 ? 26.289 2.373 -29.405 1.00 91.31 373 SER A C 1
ATOM 2762 O O . SER A 1 373 ? 26.830 3.216 -30.125 1.00 91.31 373 SER A O 1
ATOM 2764 N N . LEU A 1 374 ? 26.971 1.490 -28.661 1.00 89.88 374 LEU A N 1
ATOM 2765 C CA . LEU A 1 374 ? 28.432 1.334 -28.693 1.00 89.88 374 LEU A CA 1
ATOM 2766 C C . LEU A 1 374 ? 28.930 0.737 -30.017 1.00 89.88 374 LEU A C 1
ATOM 2768 O O . LEU A 1 374 ? 30.099 0.894 -30.360 1.00 89.88 374 LEU A O 1
ATOM 2772 N N . SER A 1 375 ? 28.058 0.059 -30.766 1.00 87.06 375 SER A N 1
ATOM 2773 C CA . SER A 1 375 ? 28.391 -0.496 -32.076 1.00 87.06 375 SER A CA 1
ATOM 2774 C C . SER A 1 375 ? 28.138 0.516 -33.199 1.00 87.06 375 SER A C 1
ATOM 2776 O O . SER A 1 375 ? 27.250 1.368 -33.114 1.00 87.06 375 SER A O 1
ATOM 2778 N N . SER A 1 376 ? 28.870 0.381 -34.306 1.00 82.69 376 SER A N 1
ATOM 2779 C CA . SER A 1 376 ? 28.598 1.104 -35.559 1.00 82.69 376 SER A CA 1
ATOM 2780 C C . SER A 1 376 ? 27.347 0.595 -36.290 1.00 82.69 376 SER A C 1
ATOM 2782 O O . SER A 1 376 ? 26.913 1.189 -37.272 1.00 82.69 376 SER A O 1
ATOM 2784 N N . VAL A 1 377 ? 26.750 -0.498 -35.807 1.00 86.69 377 VAL A N 1
ATOM 2785 C CA . VAL A 1 377 ? 25.679 -1.265 -36.462 1.00 86.69 377 VAL A CA 1
ATOM 2786 C C . VAL A 1 377 ? 24.312 -0.971 -35.817 1.00 86.69 377 VAL A C 1
ATOM 2788 O O . VAL A 1 377 ? 23.336 -1.681 -36.039 1.00 86.69 377 VAL A O 1
ATOM 2791 N N . PHE A 1 378 ? 24.209 0.109 -35.033 1.00 87.81 378 PHE A N 1
ATOM 2792 C CA . PHE A 1 378 ? 23.013 0.469 -34.261 1.00 87.81 378 PHE A CA 1
ATOM 2793 C C . PHE A 1 378 ? 21.716 0.480 -35.092 1.00 87.81 378 PHE A C 1
ATOM 2795 O O . PHE A 1 378 ? 20.699 -0.064 -34.663 1.00 87.81 378 PHE A O 1
ATOM 2802 N N . GLY A 1 379 ? 21.754 1.034 -36.309 1.00 85.94 379 GLY A N 1
ATOM 2803 C CA . GLY A 1 379 ? 20.593 1.061 -37.206 1.00 85.94 379 GLY A CA 1
ATOM 2804 C C . GLY A 1 379 ? 20.105 -0.318 -37.629 1.00 85.94 379 GLY A C 1
ATOM 2805 O O . GLY A 1 379 ? 18.910 -0.604 -37.566 1.00 85.94 379 GLY A O 1
ATOM 2806 N N . LEU A 1 380 ? 21.036 -1.194 -38.006 1.00 88.50 380 LEU A N 1
ATOM 2807 C CA . LEU A 1 380 ? 20.722 -2.574 -38.369 1.00 88.50 380 LEU A CA 1
ATOM 2808 C C . LEU A 1 380 ? 20.222 -3.363 -37.154 1.00 88.50 380 LEU A C 1
ATOM 2810 O O . LEU A 1 380 ? 19.297 -4.155 -37.298 1.00 88.50 380 LEU A O 1
ATOM 2814 N N . ALA A 1 381 ? 20.764 -3.108 -35.959 1.00 90.12 381 ALA A N 1
ATOM 2815 C CA . ALA A 1 381 ? 20.290 -3.730 -34.724 1.00 90.12 381 ALA A CA 1
ATOM 2816 C C . ALA A 1 381 ? 18.824 -3.368 -34.419 1.00 90.12 381 ALA A C 1
ATOM 2818 O O . ALA A 1 381 ? 18.030 -4.254 -34.105 1.00 90.12 381 ALA A O 1
ATOM 2819 N N . LEU A 1 382 ? 18.438 -2.094 -34.576 1.00 90.38 382 LEU A N 1
ATOM 2820 C CA . LEU A 1 382 ? 17.046 -1.649 -34.430 1.00 90.38 382 LEU A CA 1
ATOM 2821 C C . LEU A 1 382 ? 16.116 -2.333 -35.443 1.00 90.38 382 LEU A C 1
ATOM 2823 O O . LEU A 1 382 ? 15.073 -2.866 -35.067 1.00 90.38 382 LEU A O 1
ATOM 2827 N N . MET A 1 383 ? 16.498 -2.347 -36.723 1.00 91.06 383 MET A N 1
ATOM 2828 C CA . MET A 1 383 ? 15.701 -2.973 -37.784 1.00 91.06 383 MET A CA 1
ATOM 2829 C C . MET A 1 383 ? 15.563 -4.487 -37.582 1.00 91.06 383 MET A C 1
ATOM 2831 O O . MET A 1 383 ? 14.469 -5.031 -37.732 1.00 91.06 383 MET A O 1
ATOM 2835 N N . ALA A 1 384 ? 16.645 -5.163 -37.191 1.00 92.25 384 ALA A N 1
ATOM 2836 C CA . ALA A 1 384 ? 16.634 -6.587 -36.875 1.00 92.25 384 ALA A CA 1
ATOM 2837 C C . ALA A 1 384 ? 15.726 -6.894 -35.676 1.00 92.25 384 ALA A C 1
ATOM 2839 O O . ALA A 1 384 ? 14.966 -7.859 -35.723 1.00 92.25 384 ALA A O 1
ATOM 2840 N N . ALA A 1 385 ? 15.742 -6.053 -34.635 1.00 92.50 385 ALA A N 1
ATOM 2841 C CA . ALA A 1 385 ? 14.848 -6.193 -33.488 1.00 92.50 385 ALA A CA 1
ATOM 2842 C C . ALA A 1 385 ? 13.369 -6.040 -33.884 1.00 92.50 385 ALA A C 1
ATOM 2844 O O . ALA A 1 385 ? 12.536 -6.839 -33.461 1.00 92.50 385 ALA A O 1
ATOM 2845 N N . ILE A 1 386 ? 13.041 -5.063 -34.738 1.00 93.38 386 ILE A N 1
ATOM 2846 C CA . ILE A 1 386 ? 11.682 -4.885 -35.276 1.00 93.38 386 ILE A CA 1
ATOM 2847 C C . ILE A 1 386 ? 11.245 -6.125 -36.057 1.00 93.38 386 ILE A C 1
ATOM 2849 O O . ILE A 1 386 ? 10.153 -6.642 -35.824 1.00 93.38 386 ILE A O 1
ATOM 2853 N N . LEU A 1 387 ? 12.096 -6.624 -36.957 1.00 94.25 387 LEU A N 1
ATOM 2854 C CA . LEU A 1 387 ? 11.789 -7.809 -37.753 1.00 94.25 387 LEU A CA 1
ATOM 2855 C C . LEU A 1 387 ? 11.583 -9.041 -36.863 1.00 94.25 387 LEU A C 1
ATOM 2857 O O . LEU A 1 387 ? 10.619 -9.778 -37.057 1.00 94.25 387 LEU A O 1
ATOM 2861 N N . ALA A 1 388 ? 12.436 -9.235 -35.855 1.00 93.19 388 ALA A N 1
ATOM 2862 C CA . ALA A 1 388 ? 12.303 -10.325 -34.894 1.00 93.19 388 ALA A CA 1
ATOM 2863 C C . ALA A 1 388 ? 10.982 -10.245 -34.111 1.00 93.19 388 ALA A C 1
ATOM 2865 O O . ALA A 1 388 ? 10.294 -11.255 -33.980 1.00 93.19 388 ALA A O 1
ATOM 2866 N N . LEU A 1 389 ? 10.584 -9.052 -33.652 1.00 92.19 389 LEU A N 1
ATOM 2867 C CA . LEU A 1 389 ? 9.304 -8.844 -32.964 1.00 92.19 389 LEU A CA 1
ATOM 2868 C C . LEU A 1 389 ? 8.100 -9.093 -33.880 1.00 92.19 389 LEU A C 1
ATOM 2870 O O . LEU A 1 389 ? 7.106 -9.654 -33.428 1.00 92.19 389 LEU A O 1
ATOM 2874 N N . LEU A 1 390 ? 8.181 -8.717 -35.160 1.00 93.06 390 LEU A N 1
ATOM 2875 C CA . LEU A 1 390 ? 7.128 -8.994 -36.142 1.00 93.06 390 LEU A CA 1
ATOM 2876 C C . LEU A 1 390 ? 6.993 -10.493 -36.428 1.00 93.06 390 LEU A C 1
ATOM 2878 O O . LEU A 1 390 ? 5.879 -11.014 -36.414 1.00 93.06 390 LEU A O 1
ATOM 2882 N N . ILE A 1 391 ? 8.109 -11.196 -36.643 1.00 93.38 391 ILE A N 1
ATOM 2883 C CA . ILE A 1 391 ? 8.118 -12.656 -36.833 1.00 93.38 391 ILE A CA 1
ATOM 2884 C C . ILE A 1 391 ? 7.541 -13.345 -35.596 1.00 93.38 391 ILE A C 1
ATOM 2886 O O . ILE A 1 391 ? 6.689 -14.223 -35.718 1.00 93.38 391 ILE A O 1
ATOM 2890 N N . PHE A 1 392 ? 7.956 -12.910 -34.406 1.00 90.94 392 PHE A N 1
ATOM 2891 C CA . PHE A 1 392 ? 7.438 -13.426 -33.147 1.00 90.94 392 PHE A CA 1
ATOM 2892 C C . PHE A 1 392 ? 5.926 -13.191 -33.005 1.00 90.94 392 PHE A C 1
ATOM 2894 O O . PHE A 1 392 ? 5.189 -14.120 -32.681 1.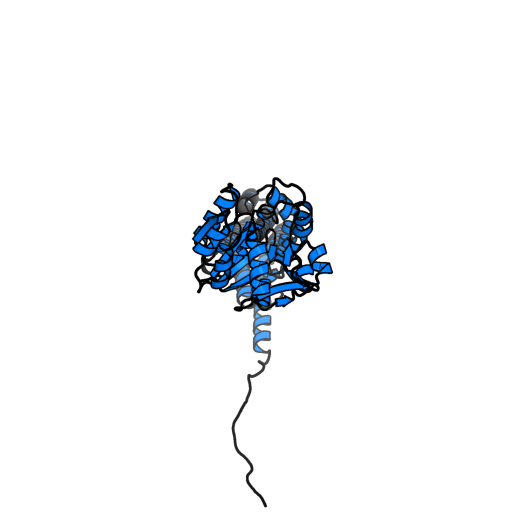00 90.94 392 PHE A O 1
ATOM 2901 N N . ALA A 1 393 ? 5.436 -11.987 -33.318 1.00 89.12 393 ALA A N 1
ATOM 2902 C CA . ALA A 1 393 ? 4.007 -11.680 -33.294 1.00 89.12 393 ALA A CA 1
ATOM 2903 C C . ALA A 1 393 ? 3.201 -12.565 -34.261 1.00 89.12 393 ALA A C 1
ATOM 2905 O O . ALA A 1 393 ? 2.121 -13.035 -33.906 1.00 89.12 393 ALA A O 1
ATOM 2906 N N . LEU A 1 394 ? 3.730 -12.823 -35.462 1.00 89.88 394 LEU A N 1
ATOM 2907 C CA . LEU A 1 394 ? 3.105 -13.709 -36.446 1.00 89.88 394 LEU A CA 1
ATOM 2908 C C . LEU A 1 394 ? 3.073 -15.166 -35.970 1.00 89.88 394 LEU A C 1
ATOM 2910 O O . LEU A 1 394 ? 2.042 -15.821 -36.116 1.00 89.88 394 LEU A O 1
ATOM 2914 N N . ALA A 1 395 ? 4.161 -15.658 -35.373 1.00 89.38 395 ALA A N 1
ATOM 2915 C CA . ALA A 1 395 ? 4.223 -17.005 -34.810 1.00 89.38 395 ALA A CA 1
ATOM 2916 C C . ALA A 1 395 ? 3.188 -17.192 -33.688 1.00 89.38 395 ALA A C 1
ATOM 2918 O O . ALA A 1 395 ? 2.412 -18.145 -33.723 1.00 89.38 395 ALA A O 1
ATOM 2919 N N . MET A 1 396 ? 3.095 -16.231 -32.763 1.00 86.75 396 MET A N 1
ATOM 2920 C CA . MET A 1 396 ? 2.100 -16.250 -31.684 1.00 86.75 396 MET A CA 1
ATOM 2921 C C . MET A 1 396 ? 0.663 -16.179 -32.214 1.00 86.75 396 MET A C 1
ATOM 2923 O O . MET A 1 396 ? -0.217 -16.888 -31.733 1.00 86.75 396 MET A O 1
ATOM 2927 N N . ALA A 1 397 ? 0.409 -15.345 -33.226 1.00 85.75 397 ALA A N 1
ATOM 2928 C CA . ALA A 1 397 ? -0.906 -15.260 -33.856 1.00 85.75 397 ALA A CA 1
ATOM 2929 C C . ALA A 1 397 ? -1.288 -16.557 -34.589 1.00 85.75 397 ALA A C 1
ATOM 2931 O O . ALA A 1 397 ? -2.470 -16.893 -34.665 1.00 85.75 397 ALA A O 1
ATOM 2932 N N . HIS A 1 398 ? -0.307 -17.283 -35.131 1.00 88.44 398 HIS A N 1
ATOM 2933 C CA . HIS A 1 398 ? -0.523 -18.587 -35.747 1.00 88.44 398 HIS A CA 1
ATOM 2934 C C . HIS A 1 398 ? -0.839 -19.661 -34.700 1.00 88.44 398 HIS A C 1
ATOM 2936 O O . HIS A 1 398 ? -1.801 -20.406 -34.863 1.00 88.44 398 HIS A O 1
ATOM 2942 N N . GLU A 1 399 ? -0.090 -19.698 -33.598 1.00 85.56 399 GLU A N 1
ATOM 2943 C CA . GLU A 1 399 ? -0.317 -20.644 -32.501 1.00 85.56 399 GLU A CA 1
ATOM 2944 C C . GLU A 1 399 ? -1.691 -20.437 -31.848 1.00 85.56 399 GLU A C 1
ATOM 2946 O O . GLU A 1 399 ? -2.447 -21.393 -31.703 1.00 85.56 399 GLU A O 1
ATOM 2951 N N . ALA A 1 400 ? -2.080 -19.183 -31.594 1.00 80.94 400 ALA A N 1
ATOM 2952 C CA . ALA A 1 400 ? -3.395 -18.841 -31.048 1.00 80.94 400 ALA A CA 1
ATOM 2953 C C . ALA A 1 400 ? -4.571 -19.227 -31.967 1.00 80.94 400 ALA A C 1
ATOM 2955 O O . ALA A 1 400 ? -5.681 -19.455 -31.492 1.00 80.94 400 ALA A O 1
ATOM 2956 N N . ARG A 1 401 ? -4.351 -19.300 -33.288 1.00 79.50 401 ARG A N 1
ATOM 2957 C CA . ARG A 1 401 ? -5.356 -19.790 -34.248 1.00 79.50 401 ARG A CA 1
ATOM 2958 C C . ARG A 1 401 ? -5.440 -21.314 -34.288 1.00 79.50 401 ARG A C 1
ATOM 2960 O O . ARG A 1 401 ? -6.485 -21.840 -34.656 1.00 79.50 401 ARG A O 1
ATOM 2967 N N . ASN A 1 402 ? -4.349 -21.998 -33.952 1.00 78.69 402 ASN A N 1
ATOM 2968 C CA . ASN A 1 402 ? -4.224 -23.448 -34.071 1.00 78.69 402 ASN A CA 1
ATOM 2969 C C . ASN A 1 402 ? -4.467 -24.193 -32.757 1.00 78.69 402 ASN A C 1
ATOM 2971 O O . ASN A 1 402 ? -4.631 -25.408 -32.798 1.00 78.69 402 ASN A O 1
ATOM 2975 N N . THR A 1 403 ? -4.498 -23.514 -31.608 1.00 67.88 403 THR A N 1
ATOM 2976 C CA . THR A 1 403 ? -5.033 -24.090 -30.369 1.00 67.88 403 THR A CA 1
ATOM 2977 C C . THR A 1 403 ? -6.522 -24.375 -30.569 1.00 67.88 403 THR A C 1
ATOM 2979 O O . THR A 1 403 ? -7.294 -23.420 -30.695 1.00 67.88 403 THR A O 1
ATOM 2982 N N . PRO A 1 404 ? -6.951 -25.651 -30.634 1.00 51.75 404 PRO A N 1
ATOM 2983 C CA . PRO A 1 404 ? -8.362 -25.964 -30.748 1.00 51.75 404 PRO A CA 1
ATOM 2984 C C . PRO A 1 404 ? -9.032 -25.480 -29.468 1.00 51.75 404 PRO A C 1
ATOM 2986 O O . PRO A 1 404 ? -8.658 -25.898 -28.373 1.00 51.75 404 PRO A O 1
ATOM 2989 N N . GLY A 1 405 ? -9.981 -24.554 -29.605 1.00 49.81 405 GLY A N 1
ATOM 2990 C CA . GLY A 1 405 ? -10.826 -24.173 -28.486 1.00 49.81 405 GLY A CA 1
ATOM 2991 C C . GLY A 1 405 ? -11.487 -25.430 -27.936 1.00 49.81 405 GLY A C 1
ATOM 2992 O O . GLY A 1 405 ? -12.077 -26.196 -28.698 1.00 49.81 405 GLY A O 1
ATOM 2993 N N . GLU A 1 406 ? -11.382 -25.648 -26.626 1.00 45.78 406 GLU A N 1
ATOM 2994 C CA . GLU A 1 406 ? -12.370 -26.448 -25.911 1.00 45.78 406 GLU A CA 1
ATOM 2995 C C . GLU A 1 406 ? -13.743 -25.892 -26.297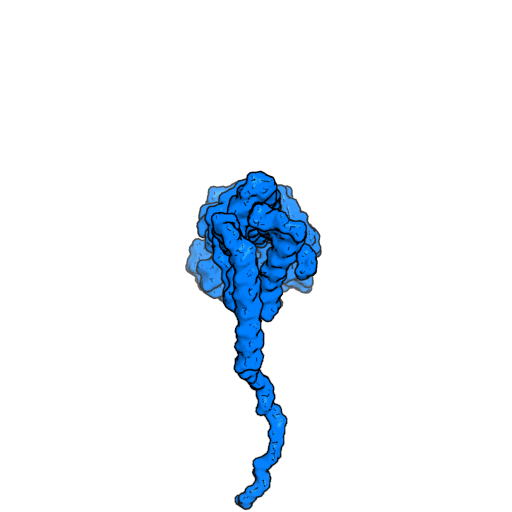 1.00 45.78 406 GLU A C 1
ATOM 2997 O O . GLU A 1 406 ? -14.115 -24.779 -25.918 1.00 45.78 406 GLU A O 1
ATOM 3002 N N . ALA A 1 407 ? -14.453 -26.629 -27.150 1.00 38.78 407 ALA A N 1
ATOM 3003 C CA . ALA A 1 407 ? -15.809 -26.294 -27.527 1.00 38.78 407 ALA A CA 1
ATOM 3004 C C . ALA A 1 407 ? -16.670 -26.315 -26.252 1.00 38.78 407 ALA A C 1
ATOM 3006 O O . ALA A 1 407 ? -16.661 -27.319 -25.531 1.00 38.78 407 ALA A O 1
ATOM 3007 N N . PRO A 1 408 ? -17.415 -25.242 -25.942 1.00 42.53 408 PRO A N 1
ATOM 3008 C CA . PRO A 1 408 ? -18.409 -25.294 -24.890 1.00 42.53 408 PRO A CA 1
ATOM 3009 C C . PRO A 1 408 ? -19.565 -26.174 -25.378 1.00 42.53 408 PRO A C 1
ATOM 3011 O O . PRO A 1 408 ? -20.314 -25.771 -26.256 1.00 42.53 408 PRO A O 1
ATOM 3014 N N . GLY A 1 409 ? -19.651 -27.379 -24.811 1.00 42.19 409 GLY A N 1
ATOM 3015 C CA . GLY A 1 409 ? -20.826 -28.249 -24.718 1.00 42.19 409 GLY A CA 1
ATOM 3016 C C . GLY A 1 409 ? -21.785 -28.322 -25.909 1.00 42.19 409 GLY A C 1
ATOM 3017 O O . GLY A 1 409 ? -22.694 -27.505 -26.012 1.00 42.19 409 GLY A O 1
ATOM 3018 N N . ASP A 1 410 ? -21.739 -29.436 -26.641 1.00 36.62 410 ASP A N 1
ATOM 3019 C CA . ASP A 1 410 ? -22.952 -29.983 -27.257 1.00 36.62 410 ASP A CA 1
ATOM 3020 C C . ASP A 1 410 ? -23.753 -30.724 -26.178 1.00 36.62 410 ASP A C 1
ATOM 3022 O O . ASP A 1 410 ? -23.699 -31.945 -26.016 1.00 36.62 410 ASP A O 1
ATOM 3026 N N . GLY A 1 411 ? -24.466 -29.933 -25.380 1.00 42.84 411 GLY A N 1
ATOM 3027 C CA . GLY A 1 411 ? -25.674 -30.382 -24.718 1.00 42.84 411 GLY A CA 1
ATOM 3028 C C . GLY A 1 411 ? -26.843 -30.273 -25.693 1.00 42.84 411 GLY A C 1
ATOM 3029 O O . GLY A 1 411 ? -27.204 -29.177 -26.102 1.00 42.84 411 GLY A O 1
ATOM 3030 N N . GLU A 1 412 ? -27.451 -31.426 -25.969 1.00 45.75 412 GLU A N 1
ATOM 3031 C CA . GLU A 1 412 ? -28.888 -31.589 -26.219 1.00 45.75 412 GLU A CA 1
ATOM 3032 C C . GLU A 1 412 ? -29.444 -31.297 -27.629 1.00 45.75 412 GLU A C 1
ATOM 3034 O O . GLU A 1 412 ? -29.839 -30.194 -27.988 1.00 45.75 412 GLU A O 1
ATOM 3039 N N . SER A 1 413 ? -29.577 -32.372 -28.408 1.00 38.62 413 SER A N 1
ATOM 3040 C CA . SER A 1 413 ? -30.759 -32.767 -29.204 1.00 38.62 413 SER A CA 1
ATOM 3041 C C . SER A 1 413 ? -30.393 -34.074 -29.925 1.00 38.62 413 SER A C 1
ATOM 3043 O O . SER A 1 413 ? -29.231 -34.286 -30.242 1.00 38.62 413 SER A O 1
ATOM 3045 N N . ALA A 1 414 ? -31.235 -35.043 -30.237 1.00 39.25 414 ALA A N 1
ATOM 3046 C CA . ALA A 1 414 ? -32.607 -35.395 -29.943 1.00 39.25 414 ALA A CA 1
ATOM 3047 C C . ALA A 1 414 ? -32.727 -36.868 -30.402 1.00 39.25 414 ALA A C 1
ATOM 3049 O O . ALA A 1 414 ? -32.026 -37.287 -31.318 1.00 39.25 414 ALA A O 1
ATOM 3050 N N . ASP A 1 415 ? -33.626 -37.613 -29.763 1.00 45.12 415 ASP A N 1
ATOM 3051 C CA . ASP A 1 415 ? -34.477 -38.615 -30.417 1.00 45.12 415 ASP A CA 1
ATOM 3052 C C . ASP A 1 415 ? -33.816 -39.801 -31.160 1.00 45.12 415 ASP A C 1
ATOM 3054 O O . ASP A 1 415 ? -33.533 -39.722 -32.347 1.00 45.12 415 ASP A O 1
ATOM 3058 N N . GLU A 1 416 ? -33.676 -40.955 -30.489 1.00 42.69 416 GLU A N 1
ATOM 3059 C CA . GLU A 1 416 ? -34.013 -42.251 -31.108 1.00 42.69 416 GLU A CA 1
ATOM 3060 C C . GLU A 1 416 ? -33.971 -43.400 -30.086 1.00 42.69 416 GLU A C 1
ATOM 3062 O O . GLU A 1 416 ? -32.903 -43.775 -29.598 1.00 42.69 416 GLU A O 1
ATOM 3067 N N . ARG A 1 417 ? -35.146 -43.994 -29.820 1.00 38.38 417 ARG A N 1
ATOM 3068 C CA . ARG A 1 417 ? -35.433 -45.446 -29.671 1.00 38.38 417 ARG A CA 1
ATOM 3069 C C . ARG A 1 417 ? -36.559 -45.713 -28.674 1.00 38.38 417 ARG A C 1
ATOM 3071 O O . ARG A 1 417 ? -36.376 -46.246 -27.583 1.00 38.38 417 ARG A O 1
ATOM 3078 N N . LEU A 1 418 ? -37.774 -45.453 -29.148 1.00 44.88 418 LEU A N 1
ATOM 3079 C CA . LEU A 1 418 ? -38.881 -46.382 -28.947 1.00 44.88 418 LEU A CA 1
ATOM 3080 C C . LEU A 1 418 ? -38.719 -47.546 -29.935 1.00 44.88 418 LEU A C 1
ATOM 3082 O O . LEU A 1 418 ? -38.647 -47.303 -31.135 1.00 44.88 418 LEU A O 1
ATOM 3086 N N . THR A 1 419 ? -38.681 -48.782 -29.426 1.00 49.47 419 THR A N 1
ATOM 3087 C CA . THR A 1 419 ? -39.361 -50.021 -29.899 1.00 49.47 419 THR A CA 1
ATOM 3088 C C . THR A 1 419 ? -38.558 -51.251 -29.443 1.00 49.47 419 THR A C 1
ATOM 3090 O O . THR A 1 419 ? -37.441 -51.459 -29.894 1.00 49.47 419 THR A O 1
ATOM 3093 N N . ARG A 1 420 ? -38.992 -51.951 -28.380 1.00 40.53 420 ARG A N 1
ATOM 3094 C CA . ARG A 1 420 ? -40.005 -53.046 -28.287 1.00 40.53 420 ARG A CA 1
ATOM 3095 C C . ARG A 1 420 ? -39.307 -54.426 -28.237 1.00 40.53 420 ARG A C 1
ATOM 3097 O O . ARG A 1 420 ? -38.188 -54.514 -28.733 1.00 40.53 420 ARG A O 1
ATOM 3104 N N . PRO A 1 421 ? -39.954 -55.508 -27.757 1.00 53.94 421 PRO A N 1
ATOM 3105 C CA . PRO A 1 421 ? -41.296 -55.630 -27.172 1.00 53.94 421 PRO A CA 1
ATOM 3106 C C . PRO A 1 421 ? -41.322 -55.917 -25.664 1.00 53.94 421 PRO A C 1
ATOM 3108 O O . PRO A 1 421 ? -40.314 -56.418 -25.120 1.00 53.94 421 PRO A O 1
#

Secondary structure (DSSP, 8-state):
-EEEEEE--SBPSS-TTSBGGG-EETTEEHHHHHHHHHHHTT-SEEEEE-SS--HHHHHHHHHHHHTT-EEEEES-HHHHHHHS-TT-EEEEEPTTEEE-HHHHHHHHTTS-EEEEEEHHHHHHTTPPB-SSSEEEEEEEEEEGGGGGGGGGS-TTS-HHHHHHHHHHHTTPPEEEPPHHHHTTTSEEE--SHHHHHHHHHHHHHHHHHTTS-S-HHHHHHHHHHHHHHHHHHHTT--HHHHHHHHHHHHHHHHHHHHTT-HHHHHHHHHHHHHHHHHHHHHHHHHT---S---TT--HHHHHHHHHHHHHHHHHHHHHHHH---TTHHHHHHHHHHHHHHHHHHHHHHSTT-TTHHHHT-HHHHHHHHHHHHTSTTHHHHHHHHHHHHHHHHHHHHHHHHHS------------------

Sequence (421 aa):
MRVALLSTLEPSADDAATPRGLLRLGGRSIVHHQLAASLALGCERVICLADGLPGEVISLQHAAERAGASFQVTGDGRAVAQLVKPDDELLVFADGLIASPEAVSTLLGGRSGVVVQPVESGLAAGYERIDLNHAGAGLIRLPGRLAAGLAELPGEWNPVSALLRIAVQSSIRQVVLPQALSDGGRWTLVRSDGEAHRLEPSWLRQHTAQRDGKGPGRWLAARLVEAMGPALLHAGTRPQVVALGAAALALLALGSAWFGFMSFAFAGLGIAWLVRRAAAILTRVHGDRALVETRWLRPETGFDALLDLAFATVAAWRLGEAHPVANAYLVGGFVALVLLGLLRLLPALFAEANWSGWLEDRLVLGLALAAASLSSVFGLALMAAILALLIFALAMAHEARNTPGEAPGDGESADERLTRP

pLDDT: mean 85.23, std 14.32, range [28.31, 97.94]

Radius of gyration: 28.47 Å; chains: 1; bounding box: 70×72×79 Å